Protein AF-0000000084446421 (afdb_homodimer)

Nearest PDB structures (foldseek):
  5hoo-assembly1_A  TM=6.800E-01  e=2.282E-11  Drosophila mauritiana
  3o4n-assembly1_B  TM=6.823E-01  e=3.041E-03  Rous sarcoma virus
  2x74-assembly3_F  TM=7.276E-01  e=4.333E-03  Human spumaretrovirus
  5ejk-assembly1_H  TM=5.000E-01  e=2.870E-04  Rous sarcoma virus - Prague C
  6voy-assembly1_D  TM=5.925E-01  e=2.134E-03  Saccharolobus solfataricus P2

Structure (mmCIF, N/CA/C/O backbone):
data_AF-0000000084446421-model_v1
#
loop_
_entity.id
_entity.type
_entity.pdbx_description
1 polymer 'Transposase and inactivated derivatives'
#
loop_
_atom_site.group_PDB
_atom_site.id
_atom_site.type_symbol
_atom_site.label_atom_id
_atom_site.label_alt_id
_atom_site.label_comp_id
_atom_site.label_asym_id
_atom_site.label_entity_id
_atom_site.label_seq_id
_atom_site.pdbx_PDB_ins_code
_atom_site.Cartn_x
_atom_site.Cartn_y
_atom_site.Cartn_z
_atom_site.occupancy
_atom_site.B_iso_or_equiv
_atom_site.auth_seq_id
_atom_site.auth_comp_id
_atom_site.auth_asym_id
_atom_site.auth_atom_id
_atom_site.pdbx_PDB_model_num
ATOM 1 N N . MET A 1 1 ? 17.297 -32.219 43.25 1 74.56 1 MET A N 1
ATOM 2 C CA . MET A 1 1 ? 17.812 -33.5 43.656 1 74.56 1 MET A CA 1
ATOM 3 C C . MET A 1 1 ? 19.125 -33.375 44.438 1 74.56 1 MET A C 1
ATOM 5 O O . MET A 1 1 ? 19.266 -33.906 45.531 1 74.56 1 MET A O 1
ATOM 9 N N . ARG A 1 2 ? 20.047 -32.531 43.969 1 82.62 2 ARG A N 1
ATOM 10 C CA . ARG A 1 2 ? 21.359 -32.406 44.594 1 82.62 2 ARG A CA 1
ATOM 11 C C . ARG A 1 2 ? 21.266 -31.703 45.938 1 82.62 2 ARG A C 1
ATOM 13 O O . ARG A 1 2 ? 21.891 -32.125 46.906 1 82.62 2 ARG A O 1
ATOM 20 N N . ARG A 1 3 ? 20.438 -30.641 45.969 1 80.75 3 ARG A N 1
ATOM 21 C CA . ARG A 1 3 ? 20.281 -29.875 47.188 1 80.75 3 ARG A CA 1
ATOM 22 C C . ARG A 1 3 ? 19.672 -30.719 48.312 1 80.75 3 ARG A C 1
ATOM 24 O O . ARG A 1 3 ? 20.062 -30.609 49.469 1 80.75 3 ARG A O 1
ATOM 31 N N . VAL A 1 4 ? 18.703 -31.562 47.875 1 79.88 4 VAL A N 1
ATOM 32 C CA . VAL A 1 4 ? 18.031 -32.406 48.844 1 79.88 4 VAL A CA 1
ATOM 33 C C . VAL A 1 4 ? 19.016 -33.438 49.438 1 79.88 4 VAL A C 1
ATOM 35 O O . VAL A 1 4 ? 19.047 -33.656 50.625 1 79.88 4 VAL A O 1
ATOM 38 N N . ALA A 1 5 ? 19.797 -33.938 48.531 1 83.5 5 ALA A N 1
ATOM 39 C CA . ALA A 1 5 ? 20.766 -34.938 48.969 1 83.5 5 ALA A CA 1
ATOM 40 C C . ALA A 1 5 ? 21.781 -34.344 49.938 1 83.5 5 ALA A C 1
ATOM 42 O O . ALA A 1 5 ? 22.094 -34.938 50.969 1 83.5 5 ALA A O 1
ATOM 43 N N . VAL A 1 6 ? 22.188 -33.156 49.594 1 86.75 6 VAL A N 1
ATOM 44 C CA . VAL A 1 6 ? 23.203 -32.5 50.438 1 86.75 6 VAL A CA 1
ATOM 45 C C . VAL A 1 6 ? 22.578 -32.062 51.75 1 86.75 6 VAL A C 1
ATOM 47 O O . VAL A 1 6 ? 23.203 -32.219 52.812 1 86.75 6 VAL A O 1
ATOM 50 N N . SER A 1 7 ? 21.422 -31.625 51.656 1 82 7 SER A N 1
ATOM 51 C CA . SER A 1 7 ? 20.734 -31.188 52.875 1 82 7 SER A CA 1
ATOM 52 C C . SER A 1 7 ? 20.5 -32.375 53.812 1 82 7 SER A C 1
ATOM 54 O O . SER A 1 7 ? 20.609 -32.219 55.031 1 82 7 SER A O 1
ATOM 56 N N . MET A 1 8 ? 20.266 -33.562 53.312 1 82.5 8 MET A N 1
ATOM 57 C CA . MET A 1 8 ? 20.078 -34.781 54.125 1 82.5 8 MET A CA 1
ATOM 58 C C . MET A 1 8 ? 21.375 -35.156 54.844 1 82.5 8 MET A C 1
ATOM 60 O O . MET A 1 8 ? 21.344 -35.531 56.031 1 82.5 8 MET A O 1
ATOM 64 N N . VAL A 1 9 ? 22.438 -34.938 54.188 1 88.5 9 VAL A N 1
ATOM 65 C CA . VAL A 1 9 ? 23.719 -35.312 54.75 1 88.5 9 VAL A CA 1
ATOM 66 C C . VAL A 1 9 ? 24.109 -34.281 55.844 1 88.5 9 VAL A C 1
ATOM 68 O O . VAL A 1 9 ? 24.609 -34.656 56.906 1 88.5 9 VAL A O 1
ATOM 71 N N . GLU A 1 10 ? 23.672 -33.094 55.562 1 83.44 10 GLU A N 1
ATOM 72 C CA . GLU A 1 10 ? 23.938 -32.031 56.531 1 83.44 10 GLU A CA 1
ATOM 73 C C . GLU A 1 10 ? 23.062 -32.188 57.781 1 83.44 10 GLU A C 1
ATOM 75 O O . GLU A 1 10 ? 23.469 -31.797 58.875 1 83.44 10 GLU A O 1
ATOM 80 N N . ALA A 1 11 ? 21.953 -32.844 57.562 1 80.25 11 ALA A N 1
ATOM 81 C CA . ALA A 1 11 ? 21.016 -33.062 58.656 1 80.25 11 ALA A CA 1
ATOM 82 C C . ALA A 1 11 ? 21.375 -34.344 59.438 1 80.25 11 ALA A C 1
ATOM 84 O O . ALA A 1 11 ? 20.656 -34.719 60.344 1 80.25 11 ALA A O 1
ATOM 85 N N . GLY A 1 12 ? 22.484 -35.094 59 1 85.12 12 GLY A N 1
ATOM 86 C CA . GLY A 1 12 ? 23 -36.188 59.812 1 85.12 12 GLY A CA 1
ATOM 87 C C . GLY A 1 12 ? 22.781 -37.562 59.188 1 85.12 12 GLY A C 1
ATOM 88 O O . GLY A 1 12 ? 23.125 -38.594 59.781 1 85.12 12 GLY A O 1
ATOM 89 N N . LYS A 1 13 ? 22.109 -37.531 58.094 1 84.19 13 LYS A N 1
ATOM 90 C CA . LYS A 1 13 ? 21.906 -38.812 57.438 1 84.19 13 LYS A CA 1
ATOM 91 C C . LYS A 1 13 ? 23.188 -39.281 56.719 1 84.19 13 LYS A C 1
ATOM 93 O O . LYS A 1 13 ? 24.016 -38.469 56.344 1 84.19 13 LYS A O 1
ATOM 98 N N . THR A 1 14 ? 23.328 -40.562 56.656 1 85.5 14 THR A N 1
ATOM 99 C CA . THR A 1 14 ? 24.5 -41.125 55.969 1 85.5 14 THR A CA 1
ATOM 100 C C . THR A 1 14 ? 24.391 -40.875 54.469 1 85.5 14 THR A C 1
ATOM 102 O O . THR A 1 14 ? 23.297 -40.656 53.938 1 85.5 14 THR A O 1
ATOM 105 N N . ARG A 1 15 ? 25.531 -40.906 53.688 1 87.62 15 ARG A N 1
ATOM 106 C CA . ARG A 1 15 ? 25.562 -40.75 52.25 1 87.62 15 ARG A CA 1
ATOM 107 C C . ARG A 1 15 ? 24.75 -41.844 51.562 1 87.62 15 ARG A C 1
ATOM 109 O O . ARG A 1 15 ? 24.125 -41.594 50.531 1 87.62 15 ARG A O 1
ATOM 116 N N . ILE A 1 16 ? 24.766 -43.031 52.219 1 87.75 16 ILE A N 1
ATOM 117 C CA . ILE A 1 16 ? 24.031 -44.156 51.688 1 87.75 16 ILE A CA 1
ATOM 118 C C . ILE A 1 16 ? 22.516 -43.906 51.781 1 87.75 16 ILE A C 1
ATOM 120 O O . ILE A 1 16 ? 21.766 -44.156 50.844 1 87.75 16 ILE A O 1
ATOM 124 N N . GLU A 1 17 ? 22.219 -43.375 52.906 1 84.5 17 GLU A N 1
ATOM 125 C CA . GLU A 1 17 ? 20.812 -43.062 53.125 1 84.5 17 GLU A CA 1
ATOM 126 C C . GLU A 1 17 ? 20.328 -41.938 52.219 1 84.5 17 GLU A C 1
ATOM 128 O O . GLU A 1 17 ? 19.219 -41.969 51.688 1 84.5 17 GLU A O 1
ATOM 133 N N . ALA A 1 18 ? 21.078 -40.875 52.062 1 86.69 18 ALA A N 1
ATOM 134 C CA . ALA A 1 18 ? 20.766 -39.75 51.156 1 86.69 18 ALA A CA 1
ATOM 135 C C . ALA A 1 18 ? 20.688 -40.219 49.719 1 86.69 18 ALA A C 1
ATOM 137 O O . ALA A 1 18 ? 19.797 -39.812 48.969 1 86.69 18 ALA A O 1
ATOM 138 N N . ALA A 1 19 ? 21.562 -41.125 49.281 1 84.81 19 ALA A N 1
ATOM 139 C CA . ALA A 1 19 ? 21.594 -41.719 47.938 1 84.81 19 ALA A CA 1
ATOM 140 C C . ALA A 1 19 ? 20.328 -42.5 47.656 1 84.81 19 ALA A C 1
ATOM 142 O O . ALA A 1 19 ? 19.734 -42.406 46.562 1 84.81 19 ALA A O 1
ATOM 143 N N . ALA A 1 20 ? 20.047 -43.25 48.594 1 80.56 20 ALA A N 1
ATOM 144 C CA . ALA A 1 20 ? 18.844 -44.062 48.469 1 80.56 20 ALA A CA 1
ATOM 145 C C . ALA A 1 20 ? 17.594 -43.188 48.375 1 80.56 20 ALA A C 1
ATOM 147 O O . ALA A 1 20 ? 16.672 -43.5 47.625 1 80.56 20 ALA A O 1
ATOM 148 N N . ALA A 1 21 ? 17.734 -42.094 49.094 1 77.06 21 ALA A N 1
ATOM 149 C CA . ALA A 1 21 ? 16.578 -41.188 49.156 1 77.06 21 ALA A CA 1
ATOM 150 C C . ALA A 1 21 ? 16.375 -40.469 47.844 1 77.06 21 ALA A C 1
ATOM 152 O O . ALA A 1 21 ? 15.227 -40.219 47.438 1 77.06 21 ALA A O 1
ATOM 153 N N . VAL A 1 22 ? 17.438 -40.125 47.188 1 80.69 22 VAL A N 1
ATOM 154 C CA . VAL A 1 22 ? 17.312 -39.344 45.969 1 80.69 22 VAL A CA 1
ATOM 155 C C . VAL A 1 22 ? 17.5 -40.25 44.75 1 80.69 22 VAL A C 1
ATOM 157 O O . VAL A 1 22 ? 17.328 -39.781 43.594 1 80.69 22 VAL A O 1
ATOM 160 N N . GLY A 1 23 ? 17.672 -41.594 44.969 1 80.19 23 GLY A N 1
ATOM 161 C CA . GLY A 1 23 ? 17.766 -42.594 43.906 1 80.19 23 GLY A CA 1
ATOM 162 C C . GLY A 1 23 ? 19.047 -42.5 43.094 1 80.19 23 GLY A C 1
ATOM 163 O O . GLY A 1 23 ? 19.031 -42.625 41.875 1 80.19 23 GLY A O 1
ATOM 164 N N . VAL A 1 24 ? 20.062 -42.125 43.625 1 83.06 24 VAL A N 1
ATOM 165 C CA . VAL A 1 24 ? 21.344 -42.031 42.938 1 83.06 24 VAL A CA 1
ATOM 166 C C . VAL A 1 24 ? 22.375 -42.906 43.625 1 83.06 24 VAL A C 1
ATOM 168 O O . VAL A 1 24 ? 22.109 -43.406 44.719 1 83.06 24 VAL A O 1
ATOM 171 N N . ASN A 1 25 ? 23.484 -43.156 42.844 1 82.19 25 ASN A N 1
ATOM 172 C CA . ASN A 1 25 ? 24.594 -43.875 43.438 1 82.19 25 ASN A CA 1
ATOM 173 C C . ASN A 1 25 ? 25.281 -43.062 44.531 1 82.19 25 ASN A C 1
ATOM 175 O O . ASN A 1 25 ? 25.422 -41.844 44.406 1 82.19 25 ASN A O 1
ATOM 179 N N . ARG A 1 26 ? 25.625 -43.656 45.562 1 83.88 26 ARG A N 1
ATOM 180 C CA . ARG A 1 26 ? 26.25 -43.031 46.75 1 83.88 26 ARG A CA 1
ATOM 181 C C . ARG A 1 26 ? 27.453 -42.188 46.344 1 83.88 26 ARG A C 1
ATOM 183 O O . ARG A 1 26 ? 27.75 -41.156 46.969 1 83.88 26 ARG A O 1
ATOM 190 N N . ARG A 1 27 ? 28.078 -42.562 45.281 1 84.81 27 ARG A N 1
ATOM 191 C CA . ARG A 1 27 ? 29.25 -41.812 44.812 1 84.81 27 ARG A CA 1
ATOM 192 C C . ARG A 1 27 ? 28.875 -40.406 44.438 1 84.81 27 ARG A C 1
ATOM 194 O O . ARG A 1 27 ? 29.609 -39.469 44.719 1 84.81 27 ARG A O 1
ATOM 201 N N . PHE A 1 28 ? 27.656 -40.281 43.906 1 83.75 28 PHE A N 1
ATOM 202 C CA . PHE A 1 28 ? 27.219 -38.969 43.469 1 83.75 28 PHE A CA 1
ATOM 203 C C . PHE A 1 28 ? 26.891 -38.062 44.656 1 83.75 28 PHE A C 1
ATOM 205 O O . PHE A 1 28 ? 27.203 -36.875 44.625 1 83.75 28 PHE A O 1
ATOM 212 N N . VAL A 1 29 ? 26.312 -38.594 45.562 1 83.06 29 VAL A N 1
ATOM 213 C CA . VAL A 1 29 ? 26 -37.844 46.75 1 83.06 29 VAL A CA 1
ATOM 214 C C . VAL A 1 29 ? 27.297 -37.375 47.406 1 83.06 29 VAL A C 1
ATOM 216 O O . VAL A 1 29 ? 27.375 -36.219 47.875 1 83.06 29 VAL A O 1
ATOM 219 N N . GLY A 1 30 ? 28.219 -38.25 47.438 1 85.81 30 GLY A N 1
ATOM 220 C CA . GLY A 1 30 ? 29.516 -37.844 47.969 1 85.81 30 GLY A CA 1
ATOM 221 C C . GLY A 1 30 ? 30.125 -36.688 47.188 1 85.81 30 GLY A C 1
ATOM 222 O O . GLY A 1 30 ? 30.656 -35.75 47.812 1 85.81 30 GLY A O 1
ATOM 223 N N . GLU A 1 31 ? 29.984 -36.75 45.938 1 84.19 31 GLU A N 1
ATOM 224 C CA . GLU A 1 31 ? 30.516 -35.688 45.094 1 84.19 31 GLU A CA 1
ATOM 225 C C . GLU A 1 31 ? 29.781 -34.375 45.344 1 84.19 31 GLU A C 1
ATOM 227 O O . GLU A 1 31 ? 30.391 -33.312 45.375 1 84.19 31 GLU A O 1
ATOM 232 N N . TRP A 1 32 ? 28.516 -34.5 45.531 1 82.06 32 TRP A N 1
ATOM 233 C CA . TRP A 1 32 ? 27.688 -33.312 45.781 1 82.06 32 TRP A CA 1
ATOM 234 C C . TRP A 1 32 ? 28.016 -32.688 47.125 1 82.06 32 TRP A C 1
ATOM 236 O O . TRP A 1 32 ? 28.109 -31.453 47.25 1 82.06 32 TRP A O 1
ATOM 246 N N . VAL A 1 33 ? 28.203 -33.531 48.094 1 84.5 33 VAL A N 1
ATOM 247 C CA . VAL A 1 33 ? 28.531 -33.062 49.438 1 84.5 33 VAL A CA 1
ATOM 248 C C . VAL A 1 33 ? 29.922 -32.438 49.438 1 84.5 33 VAL A C 1
ATOM 250 O O . VAL A 1 33 ? 30.125 -31.375 50.031 1 84.5 33 VAL A O 1
ATOM 253 N N . ALA A 1 34 ? 30.781 -33.031 48.719 1 84.69 34 ALA A N 1
ATOM 254 C CA . ALA A 1 34 ? 32.125 -32.469 48.625 1 84.69 34 ALA A CA 1
ATOM 255 C C . ALA A 1 34 ? 32.094 -31.125 47.875 1 84.69 34 ALA A C 1
ATOM 257 O O . ALA A 1 34 ? 32.781 -30.172 48.281 1 84.69 34 ALA A O 1
ATOM 258 N N . ALA A 1 35 ? 31.359 -31.094 46.812 1 80.38 35 ALA A N 1
ATOM 259 C CA . ALA A 1 35 ? 31.234 -29.875 46.031 1 80.38 35 ALA A CA 1
ATOM 260 C C . ALA A 1 35 ? 30.578 -28.766 46.844 1 80.38 35 ALA A C 1
ATOM 262 O O . ALA A 1 35 ? 31 -27.594 46.75 1 80.38 35 ALA A O 1
ATOM 263 N N . ALA A 1 36 ? 29.562 -29.109 47.531 1 80.06 36 ALA A N 1
ATOM 264 C CA . ALA A 1 36 ? 28.891 -28.156 48.406 1 80.06 36 ALA A CA 1
ATOM 265 C C . ALA A 1 36 ? 29.828 -27.641 49.5 1 80.06 36 ALA A C 1
ATOM 267 O O . ALA A 1 36 ? 29.734 -26.469 49.906 1 80.06 36 ALA A O 1
ATOM 268 N N . GLY A 1 37 ? 30.609 -28.562 50 1 80.94 37 GLY A N 1
ATOM 269 C CA . GLY A 1 37 ? 31.625 -28.188 51 1 80.94 37 GLY A CA 1
ATOM 270 C C . GLY A 1 37 ? 32.688 -27.25 50.438 1 80.94 37 GLY A C 1
ATOM 271 O O . GLY A 1 37 ? 33.156 -26.359 51.156 1 80.94 37 GLY A O 1
ATOM 272 N N . ARG A 1 38 ? 33.031 -27.422 49.188 1 78.94 38 ARG A N 1
ATOM 273 C CA . ARG A 1 38 ? 34.094 -26.625 48.594 1 78.94 38 ARG A CA 1
ATOM 274 C C . ARG A 1 38 ? 33.562 -25.281 48.094 1 78.94 38 ARG A C 1
ATOM 276 O O . ARG A 1 38 ? 34.188 -24.25 48.312 1 78.94 38 ARG A O 1
ATOM 283 N N . SER A 1 39 ? 32.438 -25.297 47.406 1 76.62 39 SER A N 1
ATOM 284 C CA . SER A 1 39 ? 32.031 -24.062 46.75 1 76.62 39 SER A CA 1
ATOM 285 C C . SER A 1 39 ? 30.625 -23.625 47.219 1 76.62 39 SER A C 1
ATOM 287 O O . SER A 1 39 ? 29.984 -22.797 46.594 1 76.62 39 SER A O 1
ATOM 289 N N . GLY A 1 40 ? 30.219 -24.141 48.25 1 72.44 40 GLY A N 1
ATOM 290 C CA . GLY A 1 40 ? 28.938 -23.766 48.844 1 72.44 40 GLY A CA 1
ATOM 291 C C . GLY A 1 40 ? 27.75 -24.281 48.062 1 72.44 40 GLY A C 1
ATOM 292 O O . GLY A 1 40 ? 27.906 -25.156 47.188 1 72.44 40 GLY A O 1
ATOM 293 N N . GLU A 1 41 ? 26.562 -23.766 48.375 1 72.31 41 GLU A N 1
ATOM 294 C CA . GLU A 1 41 ? 25.281 -24.188 47.781 1 72.31 41 GLU A CA 1
ATOM 295 C C . GLU A 1 41 ? 25.25 -23.922 46.281 1 72.31 41 GLU A C 1
ATOM 297 O O . GLU A 1 41 ? 24.531 -24.594 45.562 1 72.31 41 GLU A O 1
ATOM 302 N N . ALA A 1 42 ? 26.031 -23.016 45.906 1 72.69 42 ALA A N 1
ATOM 303 C CA . ALA A 1 42 ? 26.094 -22.688 44.5 1 72.69 42 ALA A CA 1
ATOM 304 C C . ALA A 1 42 ? 26.578 -23.875 43.656 1 72.69 42 ALA A C 1
ATOM 306 O O . ALA A 1 42 ? 26.203 -24.016 42.5 1 72.69 42 ALA A O 1
ATOM 307 N N . ALA A 1 43 ? 27.391 -24.641 44.25 1 67.62 43 ALA A N 1
ATOM 308 C CA . ALA A 1 43 ? 28 -25.797 43.594 1 67.62 43 ALA A CA 1
ATOM 309 C C . ALA A 1 43 ? 26.938 -26.859 43.281 1 67.62 43 ALA A C 1
ATOM 311 O O . ALA A 1 43 ? 27.156 -27.719 42.406 1 67.62 43 ALA A O 1
ATOM 312 N N . LEU A 1 44 ? 25.984 -26.859 44.062 1 69.25 44 LEU A N 1
ATOM 313 C CA . LEU A 1 44 ? 24.938 -27.859 43.938 1 69.25 44 LEU A CA 1
ATOM 314 C C . LEU A 1 44 ? 23.953 -27.469 42.812 1 69.25 44 LEU A C 1
ATOM 316 O O . LEU A 1 44 ? 23.078 -28.25 42.469 1 69.25 44 LEU A O 1
ATOM 320 N N . GLU A 1 45 ? 23.969 -26.25 42.5 1 61.81 45 GLU A N 1
ATOM 321 C CA . GLU A 1 45 ? 23.141 -25.797 41.406 1 61.81 45 GLU A CA 1
ATOM 322 C C . GLU A 1 45 ? 23.578 -26.453 40.094 1 61.81 45 GLU A C 1
ATOM 324 O O . GLU A 1 45 ? 24.766 -26.609 39.844 1 61.81 45 GLU A O 1
ATOM 329 N N . GLY A 1 46 ? 23.031 -27.594 39.781 1 51.78 46 GLY A N 1
ATOM 330 C CA . GLY A 1 46 ? 23.359 -28.203 38.5 1 51.78 46 GLY A CA 1
ATOM 331 C C . GLY A 1 46 ? 23.906 -27.203 37.5 1 51.78 46 GLY A C 1
ATOM 332 O O . GLY A 1 46 ? 23.547 -26.031 37.5 1 51.78 46 GLY A O 1
ATOM 333 N N . GLY A 1 47 ? 25.297 -27.266 37.375 1 46.22 47 GLY A N 1
ATOM 334 C CA . GLY A 1 47 ? 25.75 -26.422 36.281 1 46.22 47 GLY A CA 1
ATOM 335 C C . GLY A 1 47 ? 24.766 -26.375 35.125 1 46.22 47 GLY A C 1
ATOM 336 O O . GLY A 1 47 ? 23.953 -27.281 34.969 1 46.22 47 GLY A O 1
ATOM 337 N N . ARG A 1 48 ? 24.188 -25.281 34.906 1 44.72 48 ARG A N 1
ATOM 338 C CA . ARG A 1 48 ? 23.328 -25.203 33.75 1 44.72 48 ARG A CA 1
ATOM 339 C C . ARG A 1 48 ? 23.797 -26.156 32.656 1 44.72 48 ARG A C 1
ATOM 341 O O . ARG A 1 48 ? 24.969 -26.125 32.25 1 44.72 48 ARG A O 1
ATOM 348 N N . ARG A 1 49 ? 23.25 -27.453 32.656 1 41.78 49 ARG A N 1
ATOM 349 C CA . ARG A 1 49 ? 23.375 -28.203 31.406 1 41.78 49 ARG A CA 1
ATOM 350 C C . ARG A 1 49 ? 23.031 -27.328 30.203 1 41.78 49 ARG A C 1
ATOM 352 O O . ARG A 1 49 ? 22.125 -26.484 30.281 1 41.78 49 ARG A O 1
ATOM 359 N N . GLY A 1 50 ? 24.016 -27.078 29.125 1 43.22 50 GLY A N 1
ATOM 360 C CA . GLY A 1 50 ? 24.016 -26.312 27.891 1 43.22 50 GLY A CA 1
ATOM 361 C C . GLY A 1 50 ? 25.234 -25.438 27.734 1 43.22 50 GLY A C 1
ATOM 362 O O . GLY A 1 50 ? 26.062 -25.344 28.656 1 43.22 50 GLY A O 1
ATOM 363 N N . ARG A 1 51 ? 25.703 -25.234 26.688 1 44.91 51 ARG A N 1
ATOM 364 C CA . ARG A 1 51 ? 26.844 -24.359 26.438 1 44.91 51 ARG A CA 1
ATOM 365 C C . ARG A 1 51 ? 26.766 -23.109 27.297 1 44.91 51 ARG A C 1
ATOM 367 O O . ARG A 1 51 ? 25.688 -22.609 27.578 1 44.91 51 ARG A O 1
ATOM 374 N N . ARG A 1 52 ? 27.844 -22.953 28.094 1 43.88 52 ARG A N 1
ATOM 375 C CA . ARG A 1 52 ? 27.922 -21.797 28.969 1 43.88 52 ARG A CA 1
ATOM 376 C C . ARG A 1 52 ? 27.344 -20.547 28.297 1 43.88 52 ARG A C 1
ATOM 378 O O . ARG A 1 52 ? 27.531 -20.359 27.094 1 43.88 52 ARG A O 1
ATOM 385 N N . PRO A 1 53 ? 26.484 -19.734 28.969 1 39.75 53 PRO A N 1
ATOM 386 C CA . PRO A 1 53 ? 26.203 -18.406 28.438 1 39.75 53 PRO A CA 1
ATOM 387 C C . PRO A 1 53 ? 27.469 -17.609 28.109 1 39.75 53 PRO A C 1
ATOM 389 O O . PRO A 1 53 ? 28.406 -17.594 28.906 1 39.75 53 PRO A O 1
ATOM 392 N N . GLY A 1 54 ? 27.797 -17.406 26.891 1 46.38 54 GLY A N 1
ATOM 393 C CA . GLY A 1 54 ? 29 -16.719 26.438 1 46.38 54 GLY A CA 1
ATOM 394 C C . GLY A 1 54 ? 29.984 -17.656 25.75 1 46.38 54 GLY A C 1
ATOM 395 O O . GLY A 1 54 ? 30.953 -17.203 25.141 1 46.38 54 GLY A O 1
ATOM 396 N N . GLU A 1 55 ? 30.234 -18.828 26.25 1 49.31 55 GLU A N 1
ATOM 397 C CA . GLU A 1 55 ? 31.297 -19.688 25.75 1 49.31 55 GLU A CA 1
ATOM 398 C C . GLU A 1 55 ? 31.234 -19.812 24.234 1 49.31 55 GLU A C 1
ATOM 400 O O . GLU A 1 55 ? 32.25 -19.859 23.547 1 49.31 55 GLU A O 1
ATOM 405 N N . GLN A 1 56 ? 30.094 -20.406 23.609 1 53.56 56 GLN A N 1
ATOM 406 C CA . GLN A 1 56 ? 30.109 -20.719 22.188 1 53.56 56 GLN A CA 1
ATOM 407 C C . GLN A 1 56 ? 29.484 -19.594 21.375 1 53.56 56 GLN A C 1
ATOM 409 O O . GLN A 1 56 ? 28.703 -19.844 20.453 1 53.56 56 GLN A O 1
ATOM 414 N N . LYS A 1 57 ? 29.906 -18.484 21.922 1 58.94 57 LYS A N 1
ATOM 415 C CA . LYS A 1 57 ? 29.406 -17.406 21.062 1 58.94 57 LYS A CA 1
ATOM 416 C C . LYS A 1 57 ? 30.109 -17.422 19.703 1 58.94 57 LYS A C 1
ATOM 418 O O . LYS A 1 57 ? 31.312 -17.672 19.625 1 58.94 57 LYS A O 1
ATOM 423 N N . ALA A 1 58 ? 29.281 -17.438 18.719 1 66.44 58 ALA A N 1
ATOM 424 C CA . ALA A 1 58 ? 29.75 -17.453 17.344 1 66.44 58 ALA A CA 1
ATOM 425 C C . ALA A 1 58 ? 30.688 -16.281 17.062 1 66.44 58 ALA A C 1
ATOM 427 O O . ALA A 1 58 ? 31.516 -16.328 16.172 1 66.44 58 ALA A O 1
ATOM 428 N N . PHE A 1 59 ? 30.594 -15.125 18 1 79.5 59 PHE A N 1
ATOM 429 C CA . PHE A 1 59 ? 31.344 -13.906 17.703 1 79.5 59 PHE A CA 1
ATOM 430 C C . PHE A 1 59 ? 32.031 -13.391 18.969 1 79.5 59 PHE A C 1
ATOM 432 O O . PHE A 1 59 ? 31.562 -13.617 20.078 1 79.5 59 PHE A O 1
ATOM 439 N N . SER A 1 60 ? 33.219 -12.844 18.844 1 83.06 60 SER A N 1
ATOM 440 C CA . SER A 1 60 ? 33.844 -12.07 19.906 1 83.06 60 SER A CA 1
ATOM 441 C C . SER A 1 60 ? 33.031 -10.82 20.234 1 83.06 60 SER A C 1
ATOM 443 O O . SER A 1 60 ? 32.188 -10.391 19.422 1 83.06 60 SER A O 1
ATOM 445 N N . PRO A 1 61 ? 33.188 -10.352 21.391 1 86.25 61 PRO A N 1
ATOM 446 C CA . PRO A 1 61 ? 32.469 -9.125 21.75 1 86.25 61 PRO A CA 1
ATOM 447 C C . PRO A 1 61 ? 32.75 -7.977 20.797 1 86.25 61 PRO A C 1
ATOM 449 O O . PRO A 1 61 ? 31.859 -7.18 20.5 1 86.25 61 PRO A O 1
ATOM 452 N N . HIS A 1 62 ? 33.969 -7.918 20.359 1 89.44 62 HIS A N 1
ATOM 453 C CA . HIS A 1 62 ? 34.312 -6.867 19.406 1 89.44 62 HIS A CA 1
ATOM 454 C C . HIS A 1 62 ? 33.594 -7.07 18.062 1 89.44 62 HIS A C 1
ATOM 456 O O . HIS A 1 62 ? 33.094 -6.117 17.484 1 89.44 62 HIS A O 1
ATOM 462 N N . GLN A 1 63 ? 33.562 -8.219 17.703 1 88.69 63 GLN A N 1
ATOM 463 C CA . GLN A 1 63 ? 32.875 -8.547 16.453 1 88.69 63 GLN A CA 1
ATOM 464 C C . GLN A 1 63 ? 31.375 -8.258 16.562 1 88.69 63 GLN A C 1
ATOM 466 O O . GLN A 1 63 ? 30.766 -7.719 15.625 1 88.69 63 GLN A O 1
ATOM 471 N N . GLU A 1 64 ? 30.859 -8.594 17.641 1 90.31 64 GLU A N 1
ATOM 472 C CA . GLU A 1 64 ? 29.438 -8.352 17.891 1 90.31 64 GLU A CA 1
ATOM 473 C C . GLU A 1 64 ? 29.109 -6.863 17.828 1 90.31 64 GLU A C 1
ATOM 475 O O . GLU A 1 64 ? 28.141 -6.465 17.188 1 90.31 64 GLU A O 1
ATOM 480 N N . GLN A 1 65 ? 29.891 -6.07 18.484 1 92.25 65 GLN A N 1
ATOM 481 C CA . GLN A 1 65 ? 29.672 -4.625 18.484 1 92.25 65 GLN A CA 1
ATOM 482 C C . GLN A 1 65 ? 29.766 -4.047 17.078 1 92.25 65 GLN A C 1
ATOM 484 O O . GLN A 1 65 ? 28.969 -3.186 16.703 1 92.25 65 GLN A O 1
ATOM 489 N N . ARG A 1 66 ? 30.688 -4.551 16.391 1 93.25 66 ARG A N 1
ATOM 490 C CA . ARG A 1 66 ? 30.875 -4.086 15.023 1 93.25 66 ARG A CA 1
ATOM 491 C C . ARG A 1 66 ? 29.688 -4.441 14.148 1 93.25 66 ARG A C 1
ATOM 493 O O . ARG A 1 66 ? 29.188 -3.602 13.391 1 93.25 66 ARG A O 1
ATOM 500 N N . LEU A 1 67 ? 29.234 -5.605 14.312 1 93.94 67 LEU A N 1
ATOM 501 C CA . LEU A 1 67 ? 28.094 -6.07 13.531 1 93.94 67 LEU A CA 1
ATOM 502 C C . LEU A 1 67 ? 26.844 -5.258 13.859 1 93.94 67 LEU A C 1
ATOM 504 O O . LEU A 1 67 ? 26.125 -4.824 12.953 1 93.94 67 LEU A O 1
ATOM 508 N N . ARG A 1 68 ? 26.625 -5.035 15.055 1 93.44 68 ARG A N 1
ATOM 509 C CA . ARG A 1 68 ? 25.469 -4.254 15.492 1 93.44 68 ARG A CA 1
ATOM 510 C C . ARG A 1 68 ? 25.516 -2.842 14.93 1 93.44 68 ARG A C 1
ATOM 512 O O . ARG A 1 68 ? 24.5 -2.309 14.484 1 93.44 68 ARG A O 1
ATOM 519 N N . ARG A 1 69 ? 26.688 -2.326 14.914 1 93.31 69 ARG A N 1
ATOM 520 C CA . ARG A 1 69 ? 26.859 -0.972 14.398 1 93.31 69 ARG A CA 1
ATOM 521 C C . ARG A 1 69 ? 26.609 -0.926 12.898 1 93.31 69 ARG A C 1
ATOM 523 O O . ARG A 1 69 ? 25.938 -0.018 12.398 1 93.31 69 ARG A O 1
ATOM 530 N N . LEU A 1 70 ? 27.094 -1.866 12.242 1 93.44 70 LEU A N 1
ATOM 531 C CA . LEU A 1 70 ? 26.953 -1.913 10.797 1 93.44 70 LEU A CA 1
ATOM 532 C C . LEU A 1 70 ? 25.469 -2.027 10.406 1 93.44 70 LEU A C 1
ATOM 534 O O . LEU A 1 70 ? 25 -1.304 9.531 1 93.44 70 LEU A O 1
ATOM 538 N N . ILE A 1 71 ? 24.766 -2.859 11.117 1 93.19 71 ILE A N 1
ATOM 539 C CA . ILE A 1 71 ? 23.375 -3.115 10.797 1 93.19 71 ILE A CA 1
ATOM 540 C C . ILE A 1 71 ? 22.531 -1.896 11.164 1 93.19 71 ILE A C 1
ATOM 542 O O . ILE A 1 71 ? 21.562 -1.571 10.469 1 93.19 71 ILE A O 1
ATOM 546 N N . SER A 1 72 ? 22.922 -1.193 12.172 1 92.44 72 SER A N 1
ATOM 547 C CA . SER A 1 72 ? 22.156 -0.054 12.664 1 92.44 72 SER A CA 1
ATOM 548 C C . SER A 1 72 ? 22.391 1.19 11.82 1 92.44 72 SER A C 1
ATOM 550 O O . SER A 1 72 ? 21.484 1.994 11.609 1 92.44 72 SER A O 1
ATOM 552 N N . ASP A 1 73 ? 23.594 1.257 11.25 1 89.94 73 ASP A N 1
ATOM 553 C CA . ASP A 1 73 ? 23.984 2.553 10.703 1 89.94 73 ASP A CA 1
ATOM 554 C C . ASP A 1 73 ? 23.922 2.547 9.18 1 89.94 73 ASP A C 1
ATOM 556 O O . ASP A 1 73 ? 23.922 3.607 8.547 1 89.94 73 ASP A O 1
ATOM 560 N N . ARG A 1 74 ? 23.891 1.33 8.648 1 91 74 ARG A N 1
ATOM 561 C CA . ARG A 1 74 ? 23.984 1.261 7.195 1 91 74 ARG A CA 1
ATOM 562 C C . ARG A 1 74 ? 22.906 0.332 6.629 1 91 74 ARG A C 1
ATOM 564 O O . ARG A 1 74 ? 22.438 -0.576 7.32 1 91 74 ARG A O 1
ATOM 571 N N . CYS A 1 75 ? 22.594 0.651 5.43 1 89.94 75 CYS A N 1
ATOM 572 C CA . CYS A 1 75 ? 21.75 -0.285 4.691 1 89.94 75 CYS A CA 1
ATOM 573 C C . CYS A 1 75 ? 22.594 -1.384 4.051 1 89.94 75 CYS A C 1
ATOM 575 O O . CYS A 1 75 ? 23.781 -1.194 3.797 1 89.94 75 CYS A O 1
ATOM 577 N N . PRO A 1 76 ? 22.016 -2.527 3.791 1 91.94 76 PRO A N 1
ATOM 578 C CA . PRO A 1 76 ? 22.766 -3.635 3.203 1 91.94 76 PRO A CA 1
ATOM 579 C C . PRO A 1 76 ? 23.453 -3.25 1.896 1 91.94 76 PRO A C 1
ATOM 581 O O . PRO A 1 76 ? 24.594 -3.646 1.657 1 91.94 76 PRO A O 1
ATOM 584 N N . ASP A 1 77 ? 22.797 -2.471 1.111 1 86.12 77 ASP A N 1
ATOM 585 C CA . ASP A 1 77 ? 23.359 -2.117 -0.187 1 86.12 77 ASP A CA 1
ATOM 586 C C . ASP A 1 77 ? 24.578 -1.212 -0.028 1 86.12 77 ASP A C 1
ATOM 588 O O . ASP A 1 77 ? 25.5 -1.244 -0.853 1 86.12 77 ASP A O 1
ATOM 592 N N . GLN A 1 78 ? 24.562 -0.412 0.962 1 87.19 78 GLN A N 1
ATOM 593 C CA . GLN A 1 78 ? 25.719 0.432 1.255 1 87.19 78 GLN A CA 1
ATOM 594 C C . GLN A 1 78 ? 26.938 -0.41 1.628 1 87.19 78 GLN A C 1
ATOM 596 O O . GLN A 1 78 ? 28.078 0.071 1.576 1 87.19 78 GLN A O 1
ATOM 601 N N . LEU A 1 79 ? 26.672 -1.653 2.029 1 92 79 LEU A N 1
ATOM 602 C CA . LEU A 1 79 ? 27.75 -2.584 2.352 1 92 79 LEU A CA 1
ATOM 603 C C . LEU A 1 79 ? 28 -3.549 1.198 1 92 79 LEU A C 1
ATOM 605 O O . LEU A 1 79 ? 28.625 -4.598 1.383 1 92 79 LEU A O 1
ATOM 609 N N . ARG A 1 80 ? 27.406 -3.293 0.094 1 90.5 80 ARG A N 1
ATOM 610 C CA . ARG A 1 80 ? 27.578 -4.047 -1.145 1 90.5 80 ARG A CA 1
ATOM 611 C C . ARG A 1 80 ? 26.969 -5.441 -1.029 1 90.5 80 ARG A C 1
ATOM 613 O O . ARG A 1 80 ? 27.516 -6.406 -1.571 1 90.5 80 ARG A O 1
ATOM 620 N N . LEU A 1 81 ? 26.062 -5.562 -0.204 1 92.38 81 LEU A N 1
ATOM 621 C CA . LEU A 1 81 ? 25.281 -6.789 -0.146 1 92.38 81 LEU A CA 1
ATOM 622 C C . LEU A 1 81 ? 24.094 -6.719 -1.1 1 92.38 81 LEU A C 1
ATOM 624 O O . LEU A 1 81 ? 23.547 -5.641 -1.346 1 92.38 81 LEU A O 1
ATOM 628 N N . PRO A 1 82 ? 23.703 -7.848 -1.625 1 89.12 82 PRO A N 1
ATOM 629 C CA . PRO A 1 82 ? 22.609 -7.844 -2.607 1 89.12 82 PRO A CA 1
ATOM 630 C C . PRO A 1 82 ? 21.234 -7.859 -1.959 1 89.12 82 PRO A C 1
ATOM 632 O O . PRO A 1 82 ? 20.359 -8.617 -2.381 1 89.12 82 PRO A O 1
ATOM 635 N N . PHE A 1 83 ? 21.078 -7.039 -0.937 1 89.69 83 PHE A N 1
ATOM 636 C CA . PHE A 1 83 ? 19.812 -6.941 -0.214 1 89.69 83 PHE A CA 1
ATOM 637 C C . PHE A 1 83 ? 19.406 -5.484 -0.011 1 89.69 83 PHE A C 1
ATOM 639 O O . PHE A 1 83 ? 20.266 -4.609 0.08 1 89.69 83 PHE A O 1
ATOM 646 N N . ALA A 1 84 ? 18.078 -5.289 0.073 1 86.38 84 ALA A N 1
ATOM 647 C CA . ALA A 1 84 ? 17.562 -3.949 0.365 1 86.38 84 ALA A CA 1
ATOM 648 C C . ALA A 1 84 ? 17.375 -3.75 1.865 1 86.38 84 ALA A C 1
ATOM 650 O O . ALA A 1 84 ? 17.547 -2.643 2.379 1 86.38 84 ALA A O 1
ATOM 651 N N . LEU A 1 85 ? 17.062 -4.867 2.527 1 89.81 85 LEU A N 1
ATOM 652 C CA . LEU A 1 85 ? 16.672 -4.816 3.934 1 89.81 85 LEU A CA 1
ATOM 653 C C . LEU A 1 85 ? 17.5 -5.781 4.766 1 89.81 85 LEU A C 1
ATOM 655 O O . LEU A 1 85 ? 18.031 -6.766 4.242 1 89.81 85 LEU A O 1
ATOM 659 N N . TRP A 1 86 ? 17.578 -5.438 6 1 93.06 86 TRP A N 1
ATOM 660 C CA . TRP A 1 86 ? 18.219 -6.363 6.934 1 93.06 86 TRP A CA 1
ATOM 661 C C . TRP A 1 86 ? 17.25 -7.465 7.348 1 93.06 86 TRP A C 1
ATOM 663 O O . TRP A 1 86 ? 16.656 -7.406 8.43 1 93.06 86 TRP A O 1
ATOM 673 N N . THR A 1 87 ? 17.141 -8.375 6.457 1 91.62 87 THR A N 1
ATOM 674 C CA . THR A 1 87 ? 16.453 -9.609 6.789 1 91.62 87 THR A CA 1
ATOM 675 C C . THR A 1 87 ? 17.391 -10.594 7.492 1 91.62 87 THR A C 1
ATOM 677 O O . THR A 1 87 ? 18.594 -10.344 7.602 1 91.62 87 THR A O 1
ATOM 680 N N . ARG A 1 88 ? 16.812 -11.672 7.941 1 92.19 88 ARG A N 1
ATOM 681 C CA . ARG A 1 88 ? 17.672 -12.688 8.531 1 92.19 88 ARG A CA 1
ATOM 682 C C . ARG A 1 88 ? 18.734 -13.148 7.547 1 92.19 88 ARG A C 1
ATOM 684 O O . ARG A 1 88 ? 19.906 -13.328 7.914 1 92.19 88 ARG A O 1
ATOM 691 N N . GLU A 1 89 ? 18.312 -13.227 6.348 1 91.19 89 GLU A N 1
ATOM 692 C CA . GLU A 1 89 ? 19.234 -13.648 5.305 1 91.19 89 GLU A CA 1
ATOM 693 C C . GLU A 1 89 ? 20.359 -12.633 5.109 1 91.19 89 GLU A C 1
ATOM 695 O O . GLU A 1 89 ? 21.531 -12.992 5 1 91.19 89 GLU A O 1
ATOM 700 N N . ALA A 1 90 ? 20.031 -11.43 5.059 1 93.69 90 ALA A N 1
ATOM 701 C CA . ALA A 1 90 ? 21.016 -10.367 4.871 1 93.69 90 ALA A CA 1
ATOM 702 C C . ALA A 1 90 ? 21.984 -10.297 6.051 1 93.69 90 ALA A C 1
ATOM 704 O O . ALA A 1 90 ? 23.188 -10.156 5.863 1 93.69 90 ALA A O 1
ATOM 705 N N . VAL A 1 91 ? 21.422 -10.398 7.207 1 95.12 91 VAL A N 1
ATOM 706 C CA . VAL A 1 91 ? 22.25 -10.359 8.406 1 95.12 91 VAL A CA 1
ATOM 707 C C . VAL A 1 91 ? 23.219 -11.547 8.422 1 95.12 91 VAL A C 1
ATOM 709 O O . VAL A 1 91 ? 24.391 -11.391 8.75 1 95.12 91 VAL A O 1
ATOM 712 N N . GLY A 1 92 ? 22.609 -12.68 8.094 1 94.81 92 GLY A N 1
ATOM 713 C CA . GLY A 1 92 ? 23.453 -13.859 8 1 94.81 92 GLY A CA 1
ATOM 714 C C . GLY A 1 92 ? 24.609 -13.695 7.027 1 94.81 92 GLY A C 1
ATOM 715 O O . GLY A 1 92 ? 25.734 -14.086 7.32 1 94.81 92 GLY A O 1
ATOM 716 N N . ALA A 1 93 ? 24.359 -13.109 5.855 1 94.44 93 ALA A N 1
ATOM 717 C CA . ALA A 1 93 ? 25.391 -12.859 4.852 1 94.44 93 ALA A CA 1
ATOM 718 C C . ALA A 1 93 ? 26.484 -11.93 5.398 1 94.44 93 ALA A C 1
ATOM 720 O O . ALA A 1 93 ? 27.672 -12.141 5.152 1 94.44 93 ALA A O 1
ATOM 721 N N . LEU A 1 94 ? 26.062 -10.945 6.125 1 95.12 94 LEU A N 1
ATOM 722 C CA . LEU A 1 94 ? 27.016 -10.016 6.723 1 95.12 94 LEU A CA 1
ATOM 723 C C . LEU A 1 94 ? 27.891 -10.719 7.758 1 95.12 94 LEU A C 1
ATOM 725 O O . LEU A 1 94 ? 29.109 -10.531 7.781 1 95.12 94 LEU A O 1
ATOM 729 N N . ILE A 1 95 ? 27.234 -11.5 8.586 1 94.06 95 ILE A N 1
ATOM 730 C CA . ILE A 1 95 ? 27.953 -12.211 9.641 1 94.06 95 ILE A CA 1
ATOM 731 C C . ILE A 1 95 ? 28.984 -13.156 9.008 1 94.06 95 ILE A C 1
ATOM 733 O O . ILE A 1 95 ? 30.125 -13.203 9.453 1 94.06 95 ILE A O 1
ATOM 737 N N . GLU A 1 96 ? 28.5 -13.836 8.023 1 93.88 96 GLU A N 1
ATOM 738 C CA . GLU A 1 96 ? 29.406 -14.758 7.336 1 93.88 96 GLU A CA 1
ATOM 739 C C . GLU A 1 96 ? 30.594 -14.008 6.723 1 93.88 96 GLU A C 1
ATOM 741 O O . GLU A 1 96 ? 31.734 -14.453 6.828 1 93.88 96 GLU A O 1
ATOM 746 N N . ARG A 1 97 ? 30.375 -12.945 6.133 1 93.06 97 ARG A N 1
ATOM 747 C CA . ARG A 1 97 ? 31.422 -12.148 5.488 1 93.06 97 ARG A CA 1
ATOM 748 C C . ARG A 1 97 ? 32.406 -11.594 6.516 1 93.06 97 ARG A C 1
ATOM 750 O O . ARG A 1 97 ? 33.625 -11.641 6.309 1 93.06 97 ARG A O 1
ATOM 757 N N . GLU A 1 98 ? 31.906 -11.18 7.633 1 91.69 98 GLU A N 1
ATOM 758 C CA . GLU A 1 98 ? 32.719 -10.484 8.625 1 91.69 98 GLU A CA 1
ATOM 759 C C . GLU A 1 98 ? 33.438 -11.477 9.539 1 91.69 98 GLU A C 1
ATOM 761 O O . GLU A 1 98 ? 34.5 -11.195 10.047 1 91.69 98 GLU A O 1
ATOM 766 N N . THR A 1 99 ? 32.844 -12.664 9.789 1 90.12 99 THR A N 1
ATOM 767 C CA . THR A 1 99 ? 33.406 -13.547 10.812 1 90.12 99 THR A CA 1
ATOM 768 C C . THR A 1 99 ? 33.75 -14.914 10.227 1 90.12 99 THR A C 1
ATOM 770 O O . THR A 1 99 ? 34.469 -15.695 10.836 1 90.12 99 THR A O 1
ATOM 773 N N . GLY A 1 100 ? 33.094 -15.273 9.109 1 89.25 100 GLY A N 1
ATOM 774 C CA . GLY A 1 100 ? 33.281 -16.578 8.516 1 89.25 100 GLY A CA 1
ATOM 775 C C . GLY A 1 100 ? 32.344 -17.641 9.062 1 89.25 100 GLY A C 1
ATOM 776 O O . GLY A 1 100 ? 32.375 -18.781 8.609 1 89.25 100 GLY A O 1
ATOM 777 N N . VAL A 1 101 ? 31.5 -17.203 9.953 1 89 101 VAL A N 1
ATOM 778 C CA . VAL A 1 101 ? 30.609 -18.156 10.594 1 89 101 VAL A CA 1
ATOM 779 C C . VAL A 1 101 ? 29.234 -18.109 9.906 1 89 101 VAL A C 1
ATOM 781 O O . VAL A 1 101 ? 28.688 -17.047 9.68 1 89 101 VAL A O 1
ATOM 784 N N . ARG A 1 102 ? 28.75 -19.297 9.531 1 91.56 102 ARG A N 1
ATOM 785 C CA . ARG A 1 102 ? 27.406 -19.422 8.961 1 91.56 102 ARG A CA 1
ATOM 786 C C . ARG A 1 102 ? 26.391 -19.812 10.031 1 91.56 102 ARG A C 1
ATOM 788 O O . ARG A 1 102 ? 26.547 -20.859 10.672 1 91.56 102 ARG A O 1
ATOM 795 N N . LEU A 1 103 ? 25.453 -19.016 10.227 1 91.25 103 LEU A N 1
ATOM 796 C CA . LEU A 1 103 ? 24.422 -19.266 11.234 1 91.25 103 LEU A CA 1
ATOM 797 C C . LEU A 1 103 ? 23.141 -19.75 10.586 1 91.25 103 LEU A C 1
ATOM 799 O O . LEU A 1 103 ? 22.812 -19.359 9.461 1 91.25 103 LEU A O 1
ATOM 803 N N . SER A 1 104 ? 22.469 -20.547 11.281 1 91 104 SER A N 1
ATOM 804 C CA . SER A 1 104 ? 21.125 -20.953 10.844 1 91 104 SER A CA 1
ATOM 805 C C . SER A 1 104 ? 20.125 -19.828 11.031 1 91 104 SER A C 1
ATOM 807 O O . SER A 1 104 ? 20.391 -18.859 11.758 1 91 104 SER A O 1
ATOM 809 N N . ALA A 1 105 ? 18.984 -19.984 10.367 1 90.19 105 ALA A N 1
ATOM 810 C CA . ALA A 1 105 ? 17.922 -18.984 10.484 1 90.19 105 ALA A CA 1
ATOM 811 C C . ALA A 1 105 ? 17.469 -18.828 11.938 1 90.19 105 ALA A C 1
ATOM 813 O O . ALA A 1 105 ? 17.234 -17.719 12.406 1 90.19 105 ALA A O 1
ATOM 814 N N . SER A 1 106 ? 17.391 -19.938 12.578 1 91.25 106 SER A N 1
ATOM 815 C CA . SER A 1 106 ? 16.969 -19.906 13.969 1 91.25 106 SER A CA 1
ATOM 816 C C . SER A 1 106 ? 18.016 -19.234 14.859 1 91.25 106 SER A C 1
ATOM 818 O O . SER A 1 106 ? 17.672 -18.469 15.766 1 91.25 106 SER A O 1
ATOM 820 N N . ALA A 1 107 ? 19.219 -19.5 14.609 1 90.06 107 ALA A N 1
ATOM 821 C CA . ALA A 1 107 ? 20.312 -18.875 15.359 1 90.06 107 ALA A CA 1
ATOM 822 C C . ALA A 1 107 ? 20.359 -17.359 15.117 1 90.06 107 ALA A C 1
ATOM 824 O O . ALA A 1 107 ? 20.594 -16.594 16.047 1 90.06 107 ALA A O 1
ATOM 825 N N . LEU A 1 108 ? 20.141 -17.047 13.898 1 92.56 108 LEU A N 1
ATOM 826 C CA . LEU A 1 108 ? 20.109 -15.625 13.547 1 92.56 108 LEU A CA 1
ATOM 827 C C . LEU A 1 108 ? 18.984 -14.906 14.289 1 92.56 108 LEU A C 1
ATOM 829 O O . LEU A 1 108 ? 19.188 -13.797 14.797 1 92.56 108 LEU A O 1
ATOM 833 N N . GLY A 1 109 ? 17.859 -15.539 14.281 1 91.69 109 GLY A N 1
ATOM 834 C CA . GLY A 1 109 ? 16.734 -14.961 15.016 1 91.69 109 GLY A CA 1
ATOM 835 C C . GLY A 1 109 ? 17.047 -14.734 16.484 1 91.69 109 GLY A C 1
ATOM 836 O O . GLY A 1 109 ? 16.75 -13.672 17.031 1 91.69 109 GLY A O 1
ATOM 837 N N . ARG A 1 110 ? 17.688 -15.695 17.109 1 90.75 110 ARG A N 1
ATOM 838 C CA . ARG A 1 110 ? 18.062 -15.594 18.516 1 90.75 110 ARG A CA 1
ATOM 839 C C . ARG A 1 110 ? 19.109 -14.5 18.719 1 90.75 110 ARG A C 1
ATOM 841 O O . ARG A 1 110 ? 19.016 -13.734 19.688 1 90.75 110 ARG A O 1
ATOM 848 N N . THR A 1 111 ? 19.984 -14.469 17.812 1 91.12 111 THR A N 1
ATOM 849 C CA . THR A 1 111 ? 21.047 -13.477 17.891 1 91.12 111 THR A CA 1
ATOM 850 C C . THR A 1 111 ? 20.484 -12.062 17.797 1 91.12 111 THR A C 1
ATOM 852 O O . THR A 1 111 ? 20.812 -11.203 18.609 1 91.12 111 THR A O 1
ATOM 855 N N . LEU A 1 112 ? 19.609 -11.82 16.891 1 94.5 112 LEU A N 1
ATOM 856 C CA . LEU A 1 112 ? 19.016 -10.508 16.672 1 94.5 112 LEU A CA 1
ATOM 857 C C . LEU A 1 112 ? 18.156 -10.094 17.859 1 94.5 112 LEU A C 1
ATOM 859 O O . LEU A 1 112 ? 18.188 -8.938 18.281 1 94.5 112 LEU A O 1
ATOM 863 N N . ARG A 1 113 ? 17.453 -11.062 18.312 1 92.5 113 ARG A N 1
ATOM 864 C CA . ARG A 1 113 ? 16.656 -10.789 19.516 1 92.5 113 ARG A CA 1
ATOM 865 C C . ARG A 1 113 ? 17.547 -10.43 20.688 1 92.5 113 ARG A C 1
ATOM 867 O O . ARG A 1 113 ? 17.234 -9.492 21.438 1 92.5 113 ARG A O 1
ATOM 874 N N . GLY A 1 114 ? 18.562 -11.148 20.859 1 91.19 114 GLY A N 1
ATOM 875 C CA . GLY A 1 114 ? 19.516 -10.867 21.906 1 91.19 114 GLY A CA 1
ATOM 876 C C . GLY A 1 114 ? 20.141 -9.484 21.797 1 91.19 114 GLY A C 1
ATOM 877 O O . GLY A 1 114 ? 20.453 -8.859 22.812 1 91.19 114 GLY A O 1
ATOM 878 N N . TRP A 1 115 ? 20.297 -9.016 20.578 1 92.88 115 TRP A N 1
ATOM 879 C CA . TRP A 1 115 ? 20.875 -7.699 20.312 1 92.88 115 TRP A CA 1
ATOM 880 C C . TRP A 1 115 ? 19.828 -6.609 20.484 1 92.88 115 TRP A C 1
ATOM 882 O O . TRP A 1 115 ? 20.141 -5.418 20.391 1 92.88 115 TRP A O 1
ATOM 892 N N . GLY A 1 116 ? 18.531 -7.055 20.641 1 93.38 116 GLY A N 1
ATOM 893 C CA . GLY A 1 116 ? 17.453 -6.078 20.781 1 93.38 116 GLY A CA 1
ATOM 894 C C . GLY A 1 116 ? 16.922 -5.59 19.453 1 93.38 116 GLY A C 1
ATOM 895 O O . GLY A 1 116 ? 16.344 -4.5 19.375 1 93.38 116 GLY A O 1
ATOM 896 N N . PHE A 1 117 ? 17.219 -6.301 18.438 1 95.69 117 PHE A N 1
ATOM 897 C CA . PHE A 1 117 ? 16.719 -5.934 17.125 1 95.69 117 PHE A CA 1
ATOM 898 C C . PHE A 1 117 ? 15.328 -6.516 16.891 1 95.69 117 PHE A C 1
ATOM 900 O O . PHE A 1 117 ? 15.031 -7.633 17.328 1 95.69 117 PHE A O 1
ATOM 907 N N . THR A 1 118 ? 14.469 -5.762 16.25 1 95.06 118 THR A N 1
ATOM 908 C CA . THR A 1 118 ? 13.125 -6.191 15.906 1 95.06 118 THR A CA 1
ATOM 909 C C . THR A 1 118 ? 12.812 -5.875 14.445 1 95.06 118 THR A C 1
ATOM 911 O O . THR A 1 118 ? 13.352 -4.914 13.883 1 95.06 118 THR A O 1
ATOM 914 N N . PRO A 1 119 ? 12.086 -6.719 13.844 1 92.88 119 PRO A N 1
ATOM 915 C CA . PRO A 1 119 ? 11.672 -6.391 12.477 1 92.88 119 PRO A CA 1
ATOM 916 C C . PRO A 1 119 ? 10.711 -5.203 12.422 1 92.88 119 PRO A C 1
ATOM 918 O O . PRO A 1 119 ? 9.695 -5.191 13.117 1 92.88 119 PRO A O 1
ATOM 921 N N . GLN A 1 120 ? 11.07 -4.203 11.656 1 92.31 120 GLN A N 1
ATOM 922 C CA . GLN A 1 120 ? 10.281 -2.979 11.57 1 92.31 120 GLN A CA 1
ATOM 923 C C . GLN A 1 120 ? 10.062 -2.57 10.117 1 92.31 120 GLN A C 1
ATOM 925 O O . GLN A 1 120 ? 10.914 -2.828 9.258 1 92.31 120 GLN A O 1
ATOM 930 N N . ARG A 1 121 ? 8.953 -2.012 9.891 1 88.44 121 ARG A N 1
ATOM 931 C CA . ARG A 1 121 ? 8.758 -1.418 8.57 1 88.44 121 ARG A CA 1
ATOM 932 C C . ARG A 1 121 ? 9.594 -0.157 8.406 1 88.44 121 ARG A C 1
ATOM 934 O O . ARG A 1 121 ? 9.461 0.791 9.18 1 88.44 121 ARG A O 1
ATOM 941 N N . PRO A 1 122 ? 10.391 -0.145 7.422 1 87.88 122 PRO A N 1
ATOM 942 C CA . PRO A 1 122 ? 11.266 1.017 7.277 1 87.88 122 PRO A CA 1
ATOM 943 C C . PRO A 1 122 ? 10.523 2.268 6.82 1 87.88 122 PRO A C 1
ATOM 945 O O . PRO A 1 122 ? 9.523 2.168 6.098 1 87.88 122 PRO A O 1
ATOM 948 N N . ALA A 1 123 ? 11.047 3.383 7.25 1 86.75 123 ALA A N 1
ATOM 949 C CA . ALA A 1 123 ? 10.57 4.664 6.734 1 86.75 123 ALA A CA 1
ATOM 950 C C . ALA A 1 123 ? 11.172 4.957 5.363 1 86.75 123 ALA A C 1
ATOM 952 O O . ALA A 1 123 ? 12.336 4.648 5.109 1 86.75 123 ALA A O 1
ATOM 953 N N . ARG A 1 124 ? 10.391 5.629 4.59 1 84.56 124 ARG A N 1
ATOM 954 C CA . ARG A 1 124 ? 10.844 5.98 3.248 1 84.56 124 ARG A CA 1
ATOM 955 C C . ARG A 1 124 ? 11.508 7.352 3.242 1 84.56 124 ARG A C 1
ATOM 957 O O . ARG A 1 124 ? 11.031 8.289 3.885 1 84.56 124 ARG A O 1
ATOM 964 N N . ARG A 1 125 ? 12.664 7.367 2.574 1 86.5 125 ARG A N 1
ATOM 965 C CA . ARG A 1 125 ? 13.375 8.633 2.414 1 86.5 125 ARG A CA 1
ATOM 966 C C . ARG A 1 125 ? 13.945 8.766 1.004 1 86.5 125 ARG A C 1
ATOM 968 O O . ARG A 1 125 ? 14.555 7.836 0.483 1 86.5 125 ARG A O 1
ATOM 975 N N . ALA A 1 126 ? 13.727 9.953 0.523 1 88.62 126 ALA A N 1
ATOM 976 C CA . ALA A 1 126 ? 14.242 10.188 -0.825 1 88.62 126 ALA A CA 1
ATOM 977 C C . ALA A 1 126 ? 15.766 10.273 -0.826 1 88.62 126 ALA A C 1
ATOM 979 O O . ALA A 1 126 ? 16.359 10.945 0.02 1 88.62 126 ALA A O 1
ATOM 980 N N . ILE A 1 127 ? 16.375 9.617 -1.79 1 86.94 127 ILE A N 1
ATOM 981 C CA . ILE A 1 127 ? 17.828 9.688 -1.926 1 86.94 127 ILE A CA 1
ATOM 982 C C . ILE A 1 127 ? 18.234 11.102 -2.297 1 86.94 127 ILE A C 1
ATOM 984 O O . ILE A 1 127 ? 19.328 11.555 -1.933 1 86.94 127 ILE A O 1
ATOM 988 N N . GLU A 1 128 ? 17.375 11.867 -2.869 1 89.69 128 GLU A N 1
ATOM 989 C CA . GLU A 1 128 ? 17.625 13.219 -3.365 1 89.69 128 GLU A CA 1
ATOM 990 C C . GLU A 1 128 ? 17.562 14.234 -2.234 1 89.69 128 GLU A C 1
ATOM 992 O O . GLU A 1 128 ? 18 15.383 -2.402 1 89.69 128 GLU A O 1
ATOM 997 N N . ARG A 1 129 ? 17.125 13.758 -1.156 1 90.19 129 ARG A N 1
ATOM 998 C CA . ARG A 1 129 ? 16.984 14.672 -0.022 1 90.19 129 ARG A CA 1
ATOM 999 C C . ARG A 1 129 ? 18.344 15.211 0.404 1 90.19 129 ARG A C 1
ATOM 1001 O O . ARG A 1 129 ? 19.328 14.469 0.473 1 90.19 129 ARG A O 1
ATOM 1008 N N . ARG A 1 130 ? 18.422 16.547 0.67 1 89.75 130 ARG A N 1
ATOM 1009 C CA . ARG A 1 130 ? 19.641 17.203 1.131 1 89.75 130 ARG A CA 1
ATOM 1010 C C . ARG A 1 130 ? 19.5 17.672 2.574 1 89.75 130 ARG A C 1
ATOM 1012 O O . ARG A 1 130 ? 18.875 18.703 2.836 1 89.75 130 ARG A O 1
ATOM 1019 N N . GLU A 1 131 ? 20.203 17.078 3.371 1 90.88 131 GLU A N 1
ATOM 1020 C CA . GLU A 1 131 ? 20.094 17.359 4.801 1 90.88 131 GLU A CA 1
ATOM 1021 C C . GLU A 1 131 ? 20.5 18.797 5.105 1 90.88 131 GLU A C 1
ATOM 1023 O O . GLU A 1 131 ? 19.875 19.453 5.941 1 90.88 131 GLU A O 1
ATOM 1028 N N . PRO A 1 132 ? 21.469 19.328 4.438 1 93.88 132 PRO A N 1
ATOM 1029 C CA . PRO A 1 132 ? 21.812 20.719 4.711 1 93.88 132 PRO A CA 1
ATOM 1030 C C . PRO A 1 132 ? 20.672 21.688 4.402 1 93.88 132 PRO A C 1
ATOM 1032 O O . PRO A 1 132 ? 20.484 22.672 5.109 1 93.88 132 PRO A O 1
ATOM 1035 N N . GLU A 1 133 ? 19.922 21.375 3.367 1 94.88 133 GLU A N 1
ATOM 1036 C CA . GLU A 1 133 ? 18.797 22.234 3.02 1 94.88 133 GLU A CA 1
ATOM 1037 C C . GLU A 1 133 ? 17.703 22.172 4.094 1 94.88 133 GLU A C 1
ATOM 1039 O O . GLU A 1 133 ? 17.078 23.188 4.414 1 94.88 133 GLU A O 1
ATOM 1044 N N . VAL A 1 134 ? 17.562 21.062 4.66 1 94.81 134 VAL A N 1
ATOM 1045 C CA . VAL A 1 134 ? 16.578 20.891 5.723 1 94.81 134 VAL A CA 1
ATOM 1046 C C . VAL A 1 134 ? 17.016 21.625 6.977 1 94.81 134 VAL A C 1
ATOM 1048 O O . VAL A 1 134 ? 16.219 22.328 7.605 1 94.81 134 VAL A O 1
ATOM 1051 N N . ARG A 1 135 ? 18.266 21.5 7.23 1 95.75 135 ARG A N 1
ATOM 1052 C CA . ARG A 1 135 ? 18.797 22.203 8.391 1 95.75 135 ARG A CA 1
ATOM 1053 C C . ARG A 1 135 ? 18.688 23.703 8.211 1 95.75 135 ARG A C 1
ATOM 1055 O O . ARG A 1 135 ? 18.328 24.422 9.148 1 95.75 135 ARG A O 1
ATOM 1062 N N . ALA A 1 136 ? 18.984 24.156 7.039 1 97.12 136 ALA A N 1
ATOM 1063 C CA . ALA A 1 136 ? 18.906 25.594 6.746 1 97.12 136 ALA A CA 1
ATOM 1064 C C . ALA A 1 136 ? 17.469 26.094 6.887 1 97.12 136 ALA A C 1
ATOM 1066 O O . ALA A 1 136 ? 17.234 27.203 7.363 1 97.12 136 ALA A O 1
ATOM 1067 N N . TRP A 1 137 ? 16.562 25.281 6.492 1 97.38 137 TRP A N 1
ATOM 1068 C CA . TRP A 1 137 ? 15.148 25.641 6.633 1 97.38 137 TRP A CA 1
ATOM 1069 C C . TRP A 1 137 ? 14.766 25.781 8.102 1 97.38 137 TRP A C 1
ATOM 1071 O O . TRP A 1 137 ? 14.203 26.812 8.5 1 97.38 137 TRP A O 1
ATOM 1081 N N . LEU A 1 138 ? 15.156 24.859 8.906 1 96.62 138 LEU A N 1
ATOM 1082 C CA . LEU A 1 138 ? 14.75 24.812 10.305 1 96.62 138 LEU A CA 1
ATOM 1083 C C . LEU A 1 138 ? 15.461 25.875 11.117 1 96.62 138 LEU A C 1
ATOM 1085 O O . LEU A 1 138 ? 14.875 26.469 12.023 1 96.62 138 LEU A O 1
ATOM 1089 N N . ARG A 1 139 ? 16.656 26.219 10.727 1 96.25 139 ARG A N 1
ATOM 1090 C CA . ARG A 1 139 ? 17.484 27.078 11.562 1 96.25 139 ARG A CA 1
ATOM 1091 C C . ARG A 1 139 ? 17.406 28.531 11.094 1 96.25 139 ARG A C 1
ATOM 1093 O O . ARG A 1 139 ? 17.547 29.453 11.898 1 96.25 139 ARG A O 1
ATOM 1100 N N . HIS A 1 140 ? 17.141 28.703 9.766 1 97.25 140 HIS A N 1
ATOM 1101 C CA . HIS A 1 140 ? 17.281 30.062 9.25 1 97.25 140 HIS A CA 1
ATOM 1102 C C . HIS A 1 140 ? 16.016 30.5 8.516 1 97.25 140 HIS A C 1
ATOM 1104 O O . HIS A 1 140 ? 15.383 31.5 8.891 1 97.25 140 HIS A O 1
ATOM 1110 N N . ALA A 1 141 ? 15.625 29.75 7.562 1 97.81 141 ALA A N 1
ATOM 1111 C CA . ALA A 1 141 ? 14.57 30.188 6.66 1 97.81 141 ALA A CA 1
ATOM 1112 C C . ALA A 1 141 ? 13.25 30.344 7.406 1 97.81 141 ALA A C 1
ATOM 1114 O O . ALA A 1 141 ? 12.633 31.422 7.367 1 97.81 141 ALA A O 1
ATOM 1115 N N . TYR A 1 142 ? 12.867 29.359 8.125 1 98.06 142 TYR A N 1
ATOM 1116 C CA . TYR A 1 142 ? 11.57 29.422 8.773 1 98.06 142 TYR A CA 1
ATOM 1117 C C . TYR A 1 142 ? 11.562 30.469 9.875 1 98.06 142 TYR A C 1
ATOM 1119 O O . TYR A 1 142 ? 10.625 31.266 9.984 1 98.06 142 TYR A O 1
ATOM 1127 N N . PRO A 1 143 ? 12.586 30.516 10.695 1 97.94 143 PRO A N 1
ATOM 1128 C CA . PRO A 1 143 ? 12.617 31.594 11.688 1 97.94 143 PRO A CA 1
A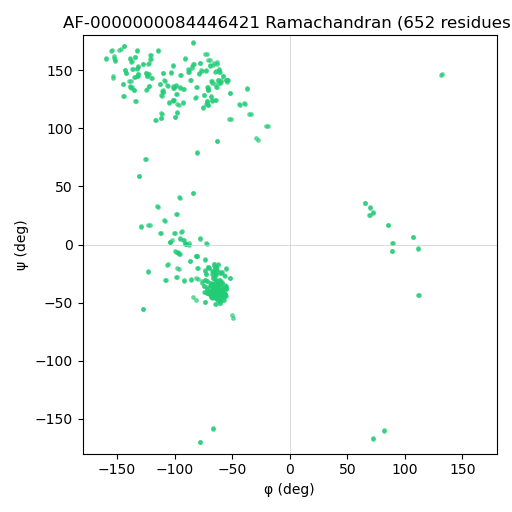TOM 1129 C C . PRO A 1 143 ? 12.539 33 11.062 1 97.94 143 PRO A C 1
ATOM 1131 O O . PRO A 1 143 ? 11.898 33.875 11.609 1 97.94 143 PRO A O 1
ATOM 1134 N N . ALA A 1 144 ? 13.18 33.125 9.938 1 98.38 144 ALA A N 1
ATOM 1135 C CA . ALA A 1 144 ? 13.109 34.375 9.234 1 98.38 144 ALA A CA 1
ATOM 1136 C C . ALA A 1 144 ? 11.688 34.688 8.758 1 98.38 144 ALA A C 1
ATOM 1138 O O . ALA A 1 144 ? 11.211 35.812 8.844 1 98.38 144 ALA A O 1
ATOM 1139 N N . ILE A 1 145 ? 11.031 33.719 8.281 1 98.31 145 ILE A N 1
ATOM 1140 C CA . ILE A 1 145 ? 9.648 33.844 7.832 1 98.31 145 ILE A CA 1
ATOM 1141 C C . ILE A 1 145 ? 8.758 34.219 9.016 1 98.31 145 ILE A C 1
ATOM 1143 O O . ILE A 1 145 ? 7.91 35.094 8.906 1 98.31 145 ILE A O 1
ATOM 1147 N N . THR A 1 146 ? 8.961 33.531 10.117 1 97.88 146 THR A N 1
ATOM 1148 C CA . THR A 1 146 ? 8.172 33.781 11.32 1 97.88 146 THR A CA 1
ATOM 1149 C C . THR A 1 146 ? 8.383 35.219 11.812 1 97.88 146 THR A C 1
ATOM 1151 O O . THR A 1 146 ? 7.426 35.906 12.195 1 97.88 146 THR A O 1
ATOM 1154 N N . ALA A 1 147 ? 9.602 35.625 11.789 1 98.06 147 ALA A N 1
ATOM 1155 C CA . ALA A 1 147 ? 9.914 37 12.211 1 98.06 147 ALA A CA 1
ATOM 1156 C C . ALA A 1 147 ? 9.242 38 11.305 1 98.06 147 ALA A C 1
ATOM 1158 O O . ALA A 1 147 ? 8.664 39 11.781 1 98.06 147 ALA A O 1
ATOM 1159 N N . ARG A 1 148 ? 9.32 37.781 10.086 1 98.19 148 ARG A N 1
ATOM 1160 C CA . ARG A 1 148 ? 8.695 38.719 9.125 1 98.19 148 ARG A CA 1
ATOM 1161 C C . ARG A 1 148 ? 7.18 38.688 9.273 1 98.19 148 ARG A C 1
ATOM 1163 O O . ARG A 1 148 ? 6.535 39.75 9.156 1 98.19 148 ARG A O 1
ATOM 1170 N N . ALA A 1 149 ? 6.633 37.562 9.414 1 98.06 149 ALA A N 1
ATOM 1171 C CA . ALA A 1 149 ? 5.191 37.438 9.609 1 98.06 149 ALA A CA 1
ATOM 1172 C C . ALA A 1 149 ? 4.742 38.281 10.82 1 98.06 149 ALA A C 1
ATOM 1174 O O . ALA A 1 149 ? 3.717 38.938 10.773 1 98.06 149 ALA A O 1
ATOM 1175 N N . ARG A 1 150 ? 5.5 38.188 11.867 1 96.88 150 ARG A N 1
ATOM 1176 C CA . ARG A 1 150 ? 5.203 38.969 13.07 1 96.88 150 ARG A CA 1
ATOM 1177 C C . ARG A 1 150 ? 5.297 40.438 12.781 1 96.88 150 ARG A C 1
ATOM 1179 O O . ARG A 1 150 ? 4.418 41.219 13.18 1 96.88 150 ARG A O 1
ATOM 1186 N N . ALA A 1 151 ? 6.301 40.812 12.102 1 97.75 151 ALA A N 1
ATOM 1187 C CA . ALA A 1 151 ? 6.543 42.219 11.797 1 97.75 151 ALA A CA 1
ATOM 1188 C C . ALA A 1 151 ? 5.445 42.781 10.906 1 97.75 151 ALA A C 1
ATOM 1190 O O . ALA A 1 151 ? 5.016 43.938 11.086 1 97.75 151 ALA A O 1
ATOM 1191 N N . GLU A 1 152 ? 4.941 41.969 10.008 1 97.38 152 GLU A N 1
ATOM 1192 C CA . GLU A 1 152 ? 3.973 42.438 9.023 1 97.38 152 GLU A CA 1
ATOM 1193 C C . GLU A 1 152 ? 2.547 42.125 9.461 1 97.38 152 GLU A C 1
ATOM 1195 O O . GLU A 1 152 ? 1.586 42.531 8.797 1 97.38 152 GLU A O 1
ATOM 1200 N N . GLY A 1 153 ? 2.457 41.375 10.57 1 96.62 153 GLY A N 1
ATOM 1201 C CA . GLY A 1 153 ? 1.138 40.969 11.016 1 96.62 153 GLY A CA 1
ATOM 1202 C C . GLY A 1 153 ? 0.513 39.906 10.117 1 96.62 153 GLY A C 1
ATOM 1203 O O . GLY A 1 153 ? -0.708 39.875 9.945 1 96.62 153 GLY A O 1
ATOM 1204 N N . ALA A 1 154 ? 1.295 39.094 9.453 1 97.81 154 ALA A N 1
ATOM 1205 C CA . ALA A 1 154 ? 0.842 38.094 8.516 1 97.81 154 ALA A CA 1
ATOM 1206 C C . ALA A 1 154 ? 0.55 36.781 9.242 1 97.81 154 ALA A C 1
ATOM 1208 O O . ALA A 1 154 ? 1.088 36.531 10.32 1 97.81 154 ALA A O 1
ATOM 1209 N N . GLU A 1 155 ? -0.353 36.031 8.703 1 97.69 155 GLU A N 1
ATOM 1210 C CA . GLU A 1 155 ? -0.649 34.688 9.211 1 97.69 155 GLU A CA 1
ATOM 1211 C C . GLU A 1 155 ? 0.006 33.625 8.344 1 97.69 155 GLU A C 1
ATOM 1213 O O . GLU A 1 155 ? -0.11 33.625 7.117 1 97.69 155 GLU A O 1
ATOM 1218 N N . ILE A 1 156 ? 0.635 32.656 9.031 1 98.5 156 ILE A N 1
ATOM 1219 C CA . ILE A 1 156 ? 1.341 31.609 8.305 1 98.5 156 ILE A CA 1
ATOM 1220 C C . ILE A 1 156 ? 0.409 30.422 8.078 1 98.5 156 ILE A C 1
ATOM 1222 O O . ILE A 1 156 ? -0.146 29.875 9.031 1 98.5 156 ILE A O 1
ATOM 1226 N N . HIS A 1 157 ? 0.215 30.047 6.852 1 98.44 157 HIS A N 1
ATOM 1227 C CA . HIS A 1 157 ? -0.573 28.891 6.426 1 98.44 157 HIS A CA 1
ATOM 1228 C C . HIS A 1 157 ? 0.317 27.797 5.844 1 98.44 157 HIS A C 1
ATOM 1230 O O . HIS A 1 157 ? 1.213 28.094 5.047 1 98.44 157 HIS A O 1
ATOM 1236 N N . TRP A 1 158 ? 0.113 26.609 6.277 1 98.69 158 TRP A N 1
ATOM 1237 C CA . TRP A 1 158 ? 0.744 25.438 5.684 1 98.69 158 TRP A CA 1
ATOM 1238 C C . TRP A 1 158 ? -0.226 24.703 4.758 1 98.69 158 TRP A C 1
ATOM 1240 O O . TRP A 1 158 ? -1.322 24.312 5.176 1 98.69 158 TRP A O 1
ATOM 1250 N N . ALA A 1 159 ? 0.166 24.516 3.525 1 98.44 159 ALA A N 1
ATOM 1251 C CA . ALA A 1 159 ? -0.761 23.938 2.557 1 98.44 159 ALA A CA 1
ATOM 1252 C C . ALA A 1 159 ? -0.161 22.703 1.896 1 98.44 159 ALA A C 1
ATOM 1254 O O . ALA A 1 159 ? 1.055 22.625 1.706 1 98.44 159 ALA A O 1
ATOM 1255 N N . ASP A 1 160 ? -0.975 21.781 1.557 1 97.81 160 ASP A N 1
ATOM 1256 C CA . ASP A 1 160 ? -0.593 20.578 0.845 1 97.81 160 ASP A CA 1
ATOM 1257 C C . ASP A 1 160 ? -1.799 19.938 0.154 1 97.81 160 ASP A C 1
ATOM 1259 O O . ASP A 1 160 ? -2.943 20.297 0.439 1 97.81 160 ASP A O 1
ATOM 1263 N N . GLU A 1 161 ? -1.499 19.141 -0.77 1 97.19 161 GLU A N 1
ATOM 1264 C CA . GLU A 1 161 ? -2.539 18.422 -1.501 1 97.19 161 GLU A CA 1
ATOM 1265 C C . GLU A 1 161 ? -2.521 16.938 -1.172 1 97.19 161 GLU A C 1
ATOM 1267 O O . GLU A 1 161 ? -1.474 16.375 -0.826 1 97.19 161 GLU A O 1
ATOM 1272 N N . THR A 1 162 ? -3.674 16.344 -1.197 1 96.06 162 THR A N 1
ATOM 1273 C CA . THR A 1 162 ? -3.773 14.906 -0.975 1 96.06 162 THR A CA 1
ATOM 1274 C C . THR A 1 162 ? -4.84 14.289 -1.879 1 96.06 162 THR A C 1
ATOM 1276 O O . THR A 1 162 ? -5.785 14.969 -2.279 1 96.06 162 THR A O 1
ATOM 1279 N N . GLY A 1 163 ? -4.574 13.102 -2.244 1 94.56 163 GLY A N 1
ATOM 1280 C CA . GLY A 1 163 ? -5.551 12.305 -2.973 1 94.56 163 GLY A CA 1
ATOM 1281 C C . GLY A 1 163 ? -6.141 11.18 -2.146 1 94.56 163 GLY A C 1
ATOM 1282 O O . GLY A 1 163 ? -5.438 10.547 -1.36 1 94.56 163 GLY A O 1
ATOM 1283 N N . LEU A 1 164 ? -7.441 11 -2.367 1 94.44 164 LEU A N 1
ATOM 1284 C CA . LEU A 1 164 ? -8.148 9.914 -1.701 1 94.44 164 LEU A CA 1
ATOM 1285 C C . LEU A 1 164 ? -8.828 9.008 -2.717 1 94.44 164 LEU A C 1
ATOM 1287 O O . LEU A 1 164 ? -9.258 9.469 -3.779 1 94.44 164 LEU A O 1
ATOM 1291 N N . SER A 1 165 ? -8.82 7.789 -2.359 1 93.25 165 SER A N 1
ATOM 1292 C CA . SER A 1 165 ? -9.5 6.828 -3.227 1 93.25 165 SER A CA 1
ATOM 1293 C C . SER A 1 165 ? -10.281 5.801 -2.412 1 93.25 165 SER A C 1
ATOM 1295 O O . SER A 1 165 ? -10.062 5.668 -1.205 1 93.25 165 SER A O 1
ATOM 1297 N N . ASN A 1 166 ? -11.227 5.156 -3.047 1 89.94 166 ASN A N 1
ATOM 1298 C CA . ASN A 1 166 ? -11.992 4.102 -2.387 1 89.94 166 ASN A CA 1
ATOM 1299 C C . ASN A 1 166 ? -11.203 2.797 -2.32 1 89.94 166 ASN A C 1
ATOM 1301 O O . ASN A 1 166 ? -11.734 1.769 -1.896 1 89.94 166 ASN A O 1
ATOM 1305 N N . GLN A 1 167 ? -9.938 2.863 -2.762 1 85 167 GLN A N 1
ATOM 1306 C CA . GLN A 1 167 ? -9.094 1.672 -2.723 1 85 167 GLN A CA 1
ATOM 1307 C C . GLN A 1 167 ? -8.016 1.794 -1.652 1 85 167 GLN A C 1
ATOM 1309 O O . GLN A 1 167 ? -6.977 1.131 -1.73 1 85 167 GLN A O 1
ATOM 1314 N N . ALA A 1 168 ? -8.32 2.666 -0.771 1 76.19 168 ALA A N 1
ATOM 1315 C CA . ALA A 1 168 ? -7.324 2.895 0.273 1 76.19 168 ALA A CA 1
ATOM 1316 C C . ALA A 1 168 ? -7.172 1.666 1.165 1 76.19 168 ALA A C 1
ATOM 1318 O O . ALA A 1 168 ? -8.031 0.782 1.165 1 76.19 168 ALA A O 1
ATOM 1319 N N . ARG A 1 169 ? -6.012 1.602 1.729 1 70.94 169 ARG A N 1
ATOM 1320 C CA . ARG A 1 169 ? -5.727 0.486 2.627 1 70.94 169 ARG A CA 1
ATOM 1321 C C . ARG A 1 169 ? -6.426 0.669 3.969 1 70.94 169 ARG A C 1
ATOM 1323 O O . ARG A 1 169 ? -6.266 1.701 4.621 1 70.94 169 ARG A O 1
ATOM 1330 N N . TYR A 1 170 ? -7.223 -0.252 4.172 1 68 170 TYR A N 1
ATOM 1331 C CA . TYR A 1 170 ? -7.98 -0.227 5.418 1 68 170 TYR A CA 1
ATOM 1332 C C . TYR A 1 170 ? -7.188 -0.857 6.555 1 68 170 TYR A C 1
ATOM 1334 O O . TYR A 1 170 ? -6.176 -1.526 6.32 1 68 170 TYR A O 1
ATOM 1342 N N . GLY A 1 171 ? -7.469 -0.456 7.727 1 77.88 171 GLY A N 1
ATOM 1343 C CA . GLY A 1 171 ? -6.867 -0.974 8.945 1 77.88 171 GLY A CA 1
ATOM 1344 C C . GLY A 1 171 ? -7.238 -2.418 9.227 1 77.88 171 GLY A C 1
ATOM 1345 O O . GLY A 1 171 ? -7.457 -3.201 8.297 1 77.88 171 GLY A O 1
ATOM 1346 N N . ARG A 1 172 ? -7.137 -2.812 10.352 1 86.94 172 ARG A N 1
ATOM 1347 C CA . ARG A 1 172 ? -7.414 -4.18 10.781 1 86.94 172 ARG A CA 1
ATOM 1348 C C . ARG A 1 172 ? -8.844 -4.309 11.297 1 86.94 172 ARG A C 1
ATOM 1350 O O . ARG A 1 172 ? -9.406 -3.354 11.828 1 86.94 172 ARG A O 1
ATOM 1357 N N . SER A 1 173 ? -9.438 -5.398 11.086 1 90.19 173 SER A N 1
ATOM 1358 C CA . SER A 1 173 ? -10.797 -5.746 11.508 1 90.19 173 SER A CA 1
ATOM 1359 C C . SER A 1 173 ? -10.797 -6.996 12.383 1 90.19 173 SER A C 1
ATOM 1361 O O . SER A 1 173 ? -10.078 -7.957 12.102 1 90.19 173 SER A O 1
ATOM 1363 N N . PHE A 1 174 ? -11.539 -6.914 13.406 1 93 174 PHE A N 1
ATOM 1364 C CA . PHE A 1 174 ? -11.633 -8.094 14.25 1 93 174 PHE A CA 1
ATOM 1365 C C . PHE A 1 174 ? -12.422 -9.203 13.555 1 93 174 PHE A C 1
ATOM 1367 O O . PHE A 1 174 ? -13.445 -8.938 12.922 1 93 174 PHE A O 1
ATOM 1374 N N . ALA A 1 175 ? -11.898 -10.359 13.594 1 93.94 175 ALA A N 1
ATOM 1375 C CA . ALA A 1 175 ? -12.508 -11.586 13.078 1 93.94 175 ALA A CA 1
ATOM 1376 C C . ALA A 1 175 ? -12.023 -12.805 13.852 1 93.94 175 ALA A C 1
ATOM 1378 O O . ALA A 1 175 ? -11.023 -12.742 14.562 1 93.94 175 ALA A O 1
ATOM 1379 N N . PRO A 1 176 ? -12.812 -13.852 13.789 1 92.94 176 PRO A N 1
ATOM 1380 C CA . PRO A 1 176 ? -12.336 -15.055 14.469 1 92.94 176 PRO A CA 1
ATOM 1381 C C . PRO A 1 176 ? -10.945 -15.477 14.008 1 92.94 176 PRO A C 1
ATOM 1383 O O . PRO A 1 176 ? -10.625 -15.367 12.82 1 92.94 176 PRO A O 1
ATOM 1386 N N . ARG A 1 177 ? -10.219 -15.906 14.945 1 91.88 177 ARG A N 1
ATOM 1387 C CA . ARG A 1 177 ? -8.867 -16.359 14.641 1 91.88 177 ARG A CA 1
ATOM 1388 C C . ARG A 1 177 ? -8.859 -17.375 13.508 1 91.88 177 ARG A C 1
ATOM 1390 O O . ARG A 1 177 ? -9.664 -18.312 13.508 1 91.88 177 ARG A O 1
ATOM 1397 N N . GLY A 1 178 ? -8.039 -17.156 12.578 1 87.56 178 GLY A N 1
ATOM 1398 C CA . GLY A 1 178 ? -7.883 -18.094 11.477 1 87.56 178 GLY A CA 1
ATOM 1399 C C . GLY A 1 178 ? -8.836 -17.828 10.328 1 87.56 178 GLY A C 1
ATOM 1400 O O . GLY A 1 178 ? -8.781 -18.516 9.305 1 87.56 178 GLY A O 1
ATOM 1401 N N . ARG A 1 179 ? -9.695 -16.906 10.555 1 89.06 179 ARG A N 1
ATOM 1402 C CA . ARG A 1 179 ? -10.633 -16.547 9.5 1 89.06 179 ARG A CA 1
ATOM 1403 C C . ARG A 1 179 ? -10.43 -15.102 9.047 1 89.06 179 ARG A C 1
ATOM 1405 O O . ARG A 1 179 ? -10.906 -14.172 9.695 1 89.06 179 ARG A O 1
ATOM 1412 N N . THR A 1 180 ? -9.883 -14.953 7.906 1 87.31 180 THR A N 1
ATOM 1413 C CA . THR A 1 180 ? -9.609 -13.617 7.391 1 87.31 180 THR A CA 1
ATOM 1414 C C . THR A 1 180 ? -10.906 -12.914 7.004 1 87.31 180 THR A C 1
ATOM 1416 O O . THR A 1 180 ? -11.688 -13.43 6.199 1 87.31 180 THR A O 1
ATOM 1419 N N . PRO A 1 181 ? -11.148 -11.828 7.617 1 88 181 PRO A N 1
ATOM 1420 C CA . PRO A 1 181 ? -12.352 -11.078 7.223 1 88 181 PRO A CA 1
ATOM 1421 C C . PRO A 1 181 ? -12.273 -10.555 5.793 1 88 181 PRO A C 1
ATOM 1423 O O . PRO A 1 181 ? -11.18 -10.32 5.27 1 88 181 PRO A O 1
ATOM 1426 N N . VAL A 1 182 ? -13.461 -10.484 5.195 1 85.88 182 VAL A N 1
ATOM 1427 C CA . VAL A 1 182 ? -13.539 -9.992 3.822 1 85.88 182 VAL A CA 1
ATOM 1428 C C . VAL A 1 182 ? -14.211 -8.625 3.801 1 85.88 182 VAL A C 1
ATOM 1430 O O . VAL A 1 182 ? -15.25 -8.422 4.441 1 85.88 182 VAL A O 1
ATOM 1433 N N . MET A 1 183 ? -13.602 -7.777 3.146 1 83.94 183 MET A N 1
ATOM 1434 C CA . MET A 1 183 ? -14.156 -6.441 2.965 1 83.94 183 MET A CA 1
ATOM 1435 C C . MET A 1 183 ? -14.555 -6.207 1.51 1 83.94 183 MET A C 1
ATOM 1437 O O . MET A 1 183 ? -13.688 -6.078 0.641 1 83.94 183 MET A O 1
ATOM 1441 N N . PRO A 1 184 ? -15.828 -6.156 1.255 1 85.38 184 PRO A N 1
ATOM 1442 C CA . PRO A 1 184 ? -16.281 -5.859 -0.108 1 85.38 184 PRO A CA 1
ATOM 1443 C C . PRO A 1 184 ? -16.031 -4.414 -0.515 1 85.38 184 PRO A C 1
ATOM 1445 O O . PRO A 1 184 ? -16.234 -3.496 0.283 1 85.38 184 PRO A O 1
ATOM 1448 N N . ARG A 1 185 ? -15.492 -4.289 -1.723 1 86.69 185 ARG A N 1
ATOM 1449 C CA . ARG A 1 185 ? -15.273 -2.949 -2.258 1 86.69 185 ARG A CA 1
ATOM 1450 C C . ARG A 1 185 ? -15.531 -2.912 -3.762 1 86.69 185 ARG A C 1
ATOM 1452 O O . ARG A 1 185 ? -15.367 -3.924 -4.449 1 86.69 185 ARG A O 1
ATOM 1459 N N . PRO A 1 186 ? -15.953 -1.724 -4.137 1 88.88 186 PRO A N 1
ATOM 1460 C CA . PRO A 1 186 ? -16.125 -1.605 -5.586 1 88.88 186 PRO A CA 1
ATOM 1461 C C . PRO A 1 186 ? -14.836 -1.851 -6.363 1 88.88 186 PRO A C 1
ATOM 1463 O O . PRO A 1 186 ? -13.758 -1.448 -5.914 1 88.88 186 PRO A O 1
ATOM 1466 N N . ALA A 1 187 ? -14.977 -2.533 -7.457 1 87.44 187 ALA A N 1
ATOM 1467 C CA . ALA A 1 187 ? -13.82 -2.785 -8.312 1 87.44 187 ALA A CA 1
ATOM 1468 C C . ALA A 1 187 ? -13.328 -1.496 -8.961 1 87.44 187 ALA A C 1
ATOM 1470 O O . ALA A 1 187 ? -12.125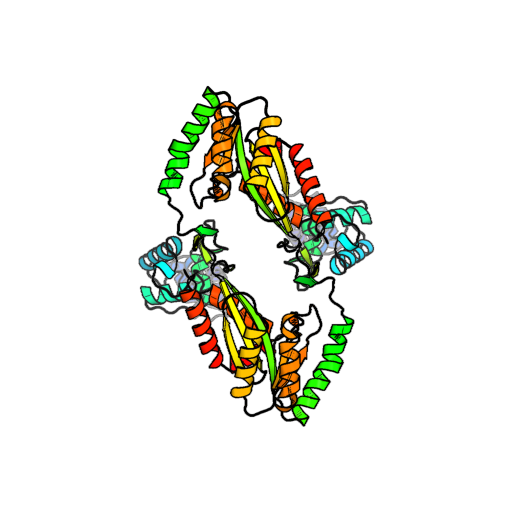 -1.3 -9.133 1 87.44 187 ALA A O 1
ATOM 1471 N N . ARG A 1 188 ? -14.305 -0.695 -9.258 1 88.5 188 ARG A N 1
ATOM 1472 C CA . ARG A 1 188 ? -13.953 0.559 -9.914 1 88.5 188 ARG A CA 1
ATOM 1473 C C . ARG A 1 188 ? -13.328 1.543 -8.938 1 88.5 188 ARG A C 1
ATOM 1475 O O . ARG A 1 188 ? -13.914 1.835 -7.887 1 88.5 188 ARG A O 1
ATOM 1482 N N . ARG A 1 189 ? -12.219 2.027 -9.328 1 91.25 189 ARG A N 1
ATOM 1483 C CA . ARG A 1 189 ? -11.523 3.012 -8.508 1 91.25 189 ARG A CA 1
ATOM 1484 C C . ARG A 1 189 ? -12.102 4.41 -8.719 1 91.25 189 ARG A C 1
ATOM 1486 O O . ARG A 1 189 ? -12.281 4.848 -9.859 1 91.25 189 ARG A O 1
ATOM 1493 N N . VAL A 1 190 ? -12.453 5.02 -7.648 1 93.5 190 VAL A N 1
ATOM 1494 C CA . VAL A 1 190 ? -12.812 6.434 -7.688 1 93.5 190 VAL A CA 1
ATOM 1495 C C . VAL A 1 190 ? -11.891 7.227 -6.77 1 93.5 190 VAL A C 1
ATOM 1497 O O . VAL A 1 190 ? -11.445 6.723 -5.738 1 93.5 190 VAL A O 1
ATOM 1500 N N . SER A 1 191 ? -11.57 8.406 -7.199 1 95.5 191 SER A N 1
ATOM 1501 C CA . SER A 1 191 ? -10.641 9.219 -6.414 1 95.5 191 SER A CA 1
ATOM 1502 C C . SER A 1 191 ? -11.109 10.664 -6.324 1 95.5 191 SER A C 1
ATOM 1504 O O . SER A 1 191 ? -11.898 11.125 -7.152 1 95.5 191 SER A O 1
ATOM 1506 N N . GLN A 1 192 ? -10.781 11.273 -5.32 1 96.19 192 GLN A N 1
ATOM 1507 C CA . GLN A 1 192 ? -11.031 12.688 -5.062 1 96.19 192 GLN A CA 1
ATOM 1508 C C . GLN A 1 192 ? -9.797 13.375 -4.5 1 96.19 192 GLN A C 1
ATOM 1510 O O . GLN A 1 192 ? -9.117 12.828 -3.625 1 96.19 192 GLN A O 1
ATOM 1515 N N . SER A 1 193 ? -9.5 14.562 -5.102 1 97.75 193 SER A N 1
ATOM 1516 C CA . SER A 1 193 ? -8.359 15.336 -4.625 1 97.75 193 SER A CA 1
ATOM 1517 C C . SER A 1 193 ? -8.805 16.484 -3.729 1 97.75 193 SER A C 1
ATOM 1519 O O . SER A 1 193 ? -9.938 16.953 -3.828 1 97.75 193 SER A O 1
ATOM 1521 N N . MET A 1 194 ? -7.91 16.859 -2.867 1 98.31 194 MET A N 1
ATOM 1522 C CA . MET A 1 194 ? -8.172 17.969 -1.952 1 98.31 194 MET A CA 1
ATOM 1523 C C . MET A 1 194 ? -6.902 18.766 -1.687 1 98.31 194 MET A C 1
ATOM 1525 O O . MET A 1 194 ? -5.816 18.203 -1.569 1 98.31 194 MET A O 1
ATOM 1529 N N . ILE A 1 195 ? -7.035 20.016 -1.666 1 98.5 195 ILE A N 1
ATOM 1530 C CA . ILE A 1 195 ? -5.984 20.891 -1.151 1 98.5 195 ILE A CA 1
ATOM 1531 C C . ILE A 1 195 ? -6.461 21.562 0.132 1 98.5 195 ILE A C 1
ATOM 1533 O O . ILE A 1 195 ? -7.625 21.953 0.241 1 98.5 195 ILE A O 1
ATOM 1537 N N . SER A 1 196 ? -5.59 21.641 1.105 1 98.62 196 SER A N 1
ATOM 1538 C CA . SER A 1 196 ? -5.934 22.266 2.387 1 98.62 196 SER A CA 1
ATOM 1539 C C . SER A 1 196 ? -4.836 23.203 2.857 1 98.62 196 SER A C 1
ATOM 1541 O O . SER A 1 196 ? -3.729 23.203 2.318 1 98.62 196 SER A O 1
ATOM 1543 N N . SER A 1 197 ? -5.211 24.031 3.727 1 98.12 197 SER A N 1
ATOM 1544 C CA . SER A 1 197 ? -4.32 24.922 4.457 1 98.12 197 SER A CA 1
ATOM 1545 C C . SER A 1 197 ? -4.691 24.984 5.934 1 98.12 197 SER A C 1
ATOM 1547 O O . SER A 1 197 ? -5.871 25.031 6.285 1 98.12 197 SER A O 1
ATOM 1549 N N . LEU A 1 198 ? -3.674 24.906 6.758 1 98.06 198 LEU A N 1
ATOM 1550 C CA . LEU A 1 198 ? -3.961 25.016 8.188 1 98.06 198 LEU A CA 1
ATOM 1551 C C . LEU A 1 198 ? -2.936 25.891 8.883 1 98.06 198 LEU A C 1
ATOM 1553 O O . LEU A 1 198 ? -1.844 26.125 8.359 1 98.06 198 LEU A O 1
ATOM 1557 N N . THR A 1 199 ? -3.277 26.453 10 1 97.94 199 THR A N 1
ATOM 1558 C CA . THR A 1 199 ? -2.418 27.297 10.82 1 97.94 199 THR A CA 1
ATOM 1559 C C . THR A 1 199 ? -2.25 26.703 12.219 1 97.94 199 THR A C 1
ATOM 1561 O O . THR A 1 199 ? -3.029 25.844 12.633 1 97.94 199 THR A O 1
ATOM 1564 N N . ASN A 1 200 ? -1.185 27.156 12.867 1 97.44 200 ASN A N 1
ATOM 1565 C CA . ASN A 1 200 ? -0.945 26.688 14.227 1 97.44 200 ASN A CA 1
ATOM 1566 C C . ASN A 1 200 ? -1.937 27.312 15.211 1 97.44 200 ASN A C 1
ATOM 1568 O O . ASN A 1 200 ? -1.902 27 16.406 1 97.44 200 ASN A O 1
ATOM 1572 N N . ARG A 1 201 ? -2.889 28.156 14.758 1 96.12 201 ARG A N 1
ATOM 1573 C CA . ARG A 1 201 ? -3.926 28.75 15.594 1 96.12 201 ARG A CA 1
ATOM 1574 C C . ARG A 1 201 ? -5.242 27.984 15.461 1 96.12 201 ARG A C 1
ATOM 1576 O O . ARG A 1 201 ? -6.234 28.328 16.094 1 96.12 201 ARG A O 1
ATOM 1583 N N . GLY A 1 202 ? -5.266 27.047 14.555 1 97.12 202 GLY A N 1
ATOM 1584 C CA . GLY A 1 202 ? -6.43 26.172 14.484 1 97.12 202 GLY A CA 1
ATOM 1585 C C . GLY A 1 202 ? -7.312 26.453 13.289 1 97.12 202 GLY A C 1
ATOM 1586 O O . GLY A 1 202 ? -8.391 25.875 13.156 1 97.12 202 GLY A O 1
ATOM 1587 N N . THR A 1 203 ? -6.816 27.328 12.453 1 96.81 203 THR A N 1
ATOM 1588 C CA . THR A 1 203 ? -7.582 27.625 11.242 1 96.81 203 THR A CA 1
ATOM 1589 C C . THR A 1 203 ? -7.348 26.547 10.18 1 96.81 203 THR A C 1
ATOM 1591 O O . THR A 1 203 ? -6.215 26.109 9.984 1 96.81 203 THR A O 1
ATOM 1594 N N . LEU A 1 204 ? -8.461 26.109 9.539 1 98.31 204 LEU A N 1
ATOM 1595 C CA . LEU A 1 204 ? -8.414 25.109 8.477 1 98.31 204 LEU A CA 1
ATOM 1596 C C . LEU A 1 204 ? -9.266 25.547 7.293 1 98.31 204 LEU A C 1
ATOM 1598 O O . LEU A 1 204 ? -10.43 25.922 7.465 1 98.31 204 LEU A O 1
ATOM 1602 N N . ARG A 1 205 ? -8.641 25.609 6.148 1 98.12 205 ARG A N 1
ATOM 1603 C CA . ARG A 1 205 ? -9.336 25.828 4.887 1 98.12 205 ARG A CA 1
ATOM 1604 C C . ARG A 1 205 ? -9.055 24.703 3.9 1 98.12 205 ARG A C 1
ATOM 1606 O O . ARG A 1 205 ? -7.988 24.078 3.951 1 98.12 205 ARG A O 1
ATOM 1613 N N . PHE A 1 206 ? -10.055 24.406 3.076 1 98.56 206 PHE A N 1
ATOM 1614 C CA . PHE A 1 206 ? -9.828 23.312 2.131 1 98.56 206 PHE A CA 1
ATOM 1615 C C . PHE A 1 206 ? -10.688 23.5 0.884 1 98.56 206 PHE A C 1
ATOM 1617 O O . PHE A 1 206 ? -11.625 24.297 0.877 1 98.56 206 PHE A O 1
ATOM 1624 N N . MET A 1 207 ? -10.273 22.828 -0.127 1 98.31 207 MET A N 1
ATOM 1625 C CA . MET A 1 207 ? -11.008 22.781 -1.39 1 98.31 207 MET A CA 1
ATOM 1626 C C . MET A 1 207 ? -10.891 21.406 -2.031 1 98.31 207 MET A C 1
ATOM 1628 O O . MET A 1 207 ? -9.789 20.859 -2.16 1 98.31 207 MET A O 1
ATOM 1632 N N . VAL A 1 208 ? -12.086 20.844 -2.365 1 98.19 208 VAL A N 1
ATOM 1633 C CA . VAL A 1 208 ? -12.141 19.562 -3.051 1 98.19 208 VAL A CA 1
ATOM 1634 C C . VAL A 1 208 ? -12.25 19.781 -4.559 1 98.19 208 VAL A C 1
ATOM 1636 O O . VAL A 1 208 ? -13.008 20.656 -5.008 1 98.19 208 VAL A O 1
ATOM 1639 N N . TYR A 1 209 ? -11.453 19.031 -5.309 1 97.38 209 TYR A N 1
ATOM 1640 C CA . TYR A 1 209 ? -11.461 19.203 -6.758 1 97.38 209 TYR A CA 1
ATOM 1641 C C . TYR A 1 209 ? -11.195 17.875 -7.465 1 97.38 209 TYR A C 1
ATOM 1643 O O . TYR A 1 209 ? -10.828 16.891 -6.824 1 97.38 209 TYR A O 1
ATOM 1651 N N . ASP A 1 210 ? -11.398 17.828 -8.734 1 95.81 210 ASP A N 1
ATOM 1652 C CA . ASP A 1 210 ? -11.227 16.594 -9.5 1 95.81 210 ASP A CA 1
ATOM 1653 C C . ASP A 1 210 ? -9.875 16.562 -10.203 1 95.81 210 ASP A C 1
ATOM 1655 O O . ASP A 1 210 ? -9.43 17.578 -10.75 1 95.81 210 ASP A O 1
ATOM 1659 N N . GLY A 1 211 ? -9.25 15.461 -10.148 1 94.25 211 GLY A N 1
ATOM 1660 C CA . GLY A 1 211 ? -8.023 15.266 -10.906 1 94.25 211 GLY A CA 1
ATOM 1661 C C . GLY A 1 211 ? -6.801 15.836 -10.211 1 94.25 211 GLY A C 1
ATOM 1662 O O . GLY A 1 211 ? -6.766 15.938 -8.984 1 94.25 211 GLY A O 1
ATOM 1663 N N . ALA A 1 212 ? -5.789 16.062 -10.953 1 95.56 212 ALA A N 1
ATOM 1664 C CA . ALA A 1 212 ? -4.527 16.594 -10.438 1 95.56 212 ALA A CA 1
ATOM 1665 C C . ALA A 1 212 ? -4.625 18.094 -10.188 1 95.56 212 ALA A C 1
ATOM 1667 O O . ALA A 1 212 ? -5.449 18.781 -10.805 1 95.56 212 ALA A O 1
ATOM 1668 N N . LEU A 1 213 ? -3.807 18.531 -9.352 1 96.88 213 LEU A N 1
ATOM 1669 C CA . LEU A 1 213 ? -3.744 19.969 -9.094 1 96.88 213 LEU A CA 1
ATOM 1670 C C . LEU A 1 213 ? -3.104 20.703 -10.266 1 96.88 213 LEU A C 1
ATOM 1672 O O . LEU A 1 213 ? -1.976 20.391 -10.656 1 96.88 213 LEU A O 1
ATOM 1676 N N . VAL A 1 214 ? -3.805 21.609 -10.836 1 97.69 214 VAL A N 1
ATOM 1677 C CA . VAL A 1 214 ? -3.271 22.453 -11.906 1 97.69 214 VAL A CA 1
ATOM 1678 C C . VAL A 1 214 ? -3.203 23.906 -11.43 1 97.69 214 VAL A C 1
ATOM 1680 O O . VAL A 1 214 ? -3.781 24.25 -10.398 1 97.69 214 VAL A O 1
ATOM 1683 N N . ALA A 1 215 ? -2.508 24.703 -12.188 1 98.06 215 ALA A N 1
ATOM 1684 C C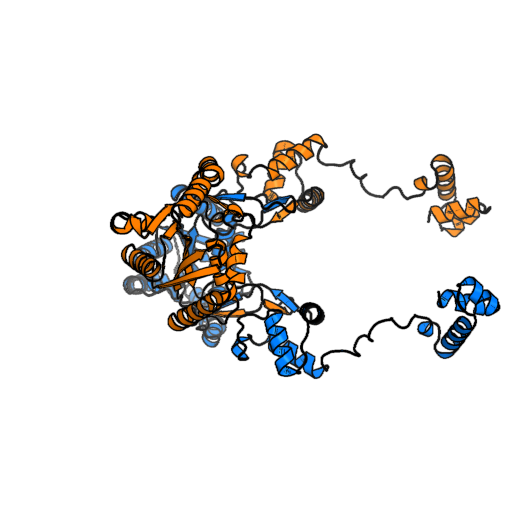A . ALA A 1 215 ? -2.27 26.078 -11.789 1 98.06 215 ALA A CA 1
ATOM 1685 C C . ALA A 1 215 ? -3.584 26.828 -11.594 1 98.06 215 ALA A C 1
ATOM 1687 O O . ALA A 1 215 ? -3.738 27.594 -10.633 1 98.06 215 ALA A O 1
ATOM 1688 N N . ALA A 1 216 ? -4.496 26.594 -12.484 1 98 216 ALA A N 1
ATOM 1689 C CA . ALA A 1 216 ? -5.781 27.281 -12.414 1 98 216 ALA A CA 1
ATOM 1690 C C . ALA A 1 216 ? -6.512 26.969 -11.117 1 98 216 ALA A C 1
ATOM 1692 O O . ALA A 1 216 ? -7.047 27.859 -10.461 1 98 216 ALA A O 1
ATOM 1693 N N . THR A 1 217 ? -6.555 25.672 -10.742 1 98.12 217 THR A N 1
ATOM 1694 C CA . THR A 1 217 ? -7.215 25.25 -9.516 1 98.12 217 THR A CA 1
ATOM 1695 C C . THR A 1 217 ? -6.5 25.797 -8.289 1 98.12 217 THR A C 1
ATOM 1697 O O . THR A 1 217 ? -7.145 26.234 -7.336 1 98.12 217 THR A O 1
ATOM 1700 N N . PHE A 1 218 ? -5.18 25.828 -8.336 1 98.62 218 PHE A N 1
ATOM 1701 C CA . PHE A 1 218 ? -4.391 26.359 -7.223 1 98.62 218 PHE A CA 1
ATOM 1702 C C . PHE A 1 218 ? -4.668 27.844 -7.02 1 98.62 218 PHE A C 1
ATOM 1704 O O . PHE A 1 218 ? -4.832 28.297 -5.887 1 98.62 218 PHE A O 1
ATOM 1711 N N . LEU A 1 219 ? -4.773 28.562 -8.086 1 98.44 219 LEU A N 1
ATOM 1712 C CA . LEU A 1 219 ? -5.051 30 -8.016 1 98.44 219 LEU A CA 1
ATOM 1713 C C . LEU A 1 219 ? -6.422 30.266 -7.402 1 98.44 219 LEU A C 1
ATOM 1715 O O . LEU A 1 219 ? -6.586 31.188 -6.609 1 98.44 219 LEU A O 1
ATOM 1719 N N . VAL A 1 220 ? -7.371 29.453 -7.789 1 98.25 220 VAL A N 1
ATOM 1720 C CA . VAL A 1 220 ? -8.695 29.578 -7.195 1 98.25 220 VAL A CA 1
ATOM 1721 C C . VAL A 1 220 ? -8.602 29.406 -5.68 1 98.25 220 VAL A C 1
ATOM 1723 O O . VAL A 1 220 ? -9.188 30.188 -4.926 1 98.25 220 VAL A O 1
ATOM 1726 N N . PHE A 1 221 ? -7.895 28.453 -5.281 1 98.5 221 PHE A N 1
ATOM 1727 C CA . PHE A 1 221 ? -7.727 28.188 -3.857 1 98.5 221 PHE A CA 1
ATOM 1728 C C . PHE A 1 221 ? -7.082 29.375 -3.156 1 98.5 221 PHE A C 1
ATOM 1730 O O . PHE A 1 221 ? -7.566 29.812 -2.115 1 98.5 221 PHE A O 1
ATOM 1737 N N . LEU A 1 222 ? -5.98 29.891 -3.736 1 98.38 222 LEU A N 1
ATOM 1738 C CA . LEU A 1 222 ? -5.273 31.016 -3.146 1 98.38 222 LEU A CA 1
ATOM 1739 C C . LEU A 1 222 ? -6.172 32.25 -3.076 1 98.38 222 LEU A C 1
ATOM 1741 O O . LEU A 1 222 ? -6.168 32.969 -2.076 1 98.38 222 LEU A O 1
ATOM 1745 N N . ARG A 1 223 ? -6.91 32.5 -4.129 1 98 223 ARG A N 1
ATOM 1746 C CA . ARG A 1 223 ? -7.82 33.656 -4.145 1 98 223 ARG A CA 1
ATOM 1747 C C . ARG A 1 223 ? -8.859 33.531 -3.039 1 98 223 ARG A C 1
ATOM 1749 O O . ARG A 1 223 ? -9.164 34.531 -2.367 1 98 223 ARG A O 1
ATOM 1756 N N . ARG A 1 224 ? -9.344 32.344 -2.861 1 97.5 224 ARG A N 1
ATOM 1757 C CA . ARG A 1 224 ? -10.32 32.125 -1.802 1 97.5 224 ARG A CA 1
ATOM 1758 C C . ARG A 1 224 ? -9.695 32.312 -0.427 1 97.5 224 ARG A C 1
ATOM 1760 O O . ARG A 1 224 ? -10.344 32.844 0.483 1 97.5 224 ARG A O 1
ATOM 1767 N N . LEU A 1 225 ? -8.492 31.906 -0.295 1 97.31 225 LEU A N 1
ATOM 1768 C CA . LEU A 1 225 ? -7.789 32.094 0.971 1 97.31 225 LEU A CA 1
ATOM 1769 C C . LEU A 1 225 ? -7.668 33.562 1.311 1 97.31 225 LEU A C 1
ATOM 1771 O O . LEU A 1 225 ? -7.926 33.969 2.445 1 97.31 225 LEU A O 1
ATOM 1775 N N . VAL A 1 226 ? -7.297 34.344 0.33 1 97 226 VAL A N 1
ATOM 1776 C CA . VAL A 1 226 ? -7.078 35.781 0.508 1 97 226 VAL A CA 1
ATOM 1777 C C . VAL A 1 226 ? -8.406 36.469 0.804 1 97 226 VAL A C 1
ATOM 1779 O O . VAL A 1 226 ? -8.477 37.344 1.672 1 97 226 VAL A O 1
ATOM 1782 N N . GLN A 1 227 ? -9.445 36.094 0.095 1 94.06 227 GLN A N 1
ATOM 1783 C CA . GLN A 1 227 ? -10.758 36.688 0.267 1 94.06 227 GLN A CA 1
ATOM 1784 C C . GLN A 1 227 ? -11.281 36.469 1.684 1 94.06 227 GLN A C 1
ATOM 1786 O O . GLN A 1 227 ? -11.945 37.375 2.246 1 94.06 227 GLN A O 1
ATOM 1791 N N . GLY A 1 228 ? -10.938 35.375 2.26 1 87.19 228 GLY A N 1
ATOM 1792 C CA . GLY A 1 228 ? -11.438 35.062 3.588 1 87.19 228 GLY A CA 1
ATOM 1793 C C . GLY A 1 228 ? -10.531 35.562 4.703 1 87.19 228 GLY A C 1
ATOM 1794 O O . GLY A 1 228 ? -10.875 35.469 5.879 1 87.19 228 GLY A O 1
ATOM 1795 N N . ALA A 1 229 ? -9.469 36.219 4.211 1 89.5 229 ALA A N 1
ATOM 1796 C CA . ALA A 1 229 ? -8.477 36.562 5.227 1 89.5 229 ALA A CA 1
ATOM 1797 C C . ALA A 1 229 ? -8.516 38.062 5.535 1 89.5 229 ALA A C 1
ATOM 1799 O O . ALA A 1 229 ? -8.703 38.906 4.637 1 89.5 229 ALA A O 1
ATOM 1800 N N . GLY A 1 230 ? -8.445 38.5 6.719 1 90.19 230 GLY A N 1
ATOM 1801 C CA . GLY A 1 230 ? -8.391 39.906 7.137 1 90.19 230 GLY A CA 1
ATOM 1802 C C . GLY A 1 230 ? -6.973 40.406 7.336 1 90.19 230 GLY A C 1
ATOM 1803 O O . GLY A 1 230 ? -6.766 41.5 7.855 1 90.19 230 GLY A O 1
ATOM 1804 N N . ARG A 1 231 ? -6.02 39.656 6.922 1 96 231 ARG A N 1
ATOM 1805 C CA . ARG A 1 231 ? -4.609 40 7.062 1 96 231 ARG A CA 1
ATOM 1806 C C . ARG A 1 231 ? -3.77 39.312 5.992 1 96 231 ARG A C 1
ATOM 1808 O O . ARG A 1 231 ? -4.262 38.438 5.27 1 96 231 ARG A O 1
ATOM 1815 N N . LYS A 1 232 ? -2.527 39.781 5.891 1 97.94 232 LYS A N 1
ATOM 1816 C CA . LYS A 1 232 ? -1.61 39.188 4.918 1 97.94 232 LYS A CA 1
ATOM 1817 C C . LYS A 1 232 ? -1.345 37.719 5.23 1 97.94 232 LYS A C 1
ATOM 1819 O O . LYS A 1 232 ? -1.236 37.344 6.395 1 97.94 232 LYS A O 1
ATOM 1824 N N . LEU A 1 233 ? -1.246 36.906 4.164 1 98.5 233 LEU A N 1
ATOM 1825 C CA . LEU A 1 233 ? -1.03 35.469 4.332 1 98.5 233 LEU A CA 1
ATOM 1826 C C . LEU A 1 233 ? 0.358 35.062 3.842 1 98.5 233 LEU A C 1
ATOM 1828 O O . LEU A 1 233 ? 0.786 35.5 2.764 1 98.5 233 LEU A O 1
ATOM 1832 N N . PHE A 1 234 ? 1.08 34.375 4.66 1 98.75 234 PHE A N 1
ATOM 1833 C CA . PHE A 1 234 ? 2.27 33.656 4.258 1 98.75 234 PHE A CA 1
ATOM 1834 C C . PHE A 1 234 ? 1.948 32.156 4.066 1 98.75 234 PHE A C 1
ATOM 1836 O O . PHE A 1 234 ? 1.685 31.453 5.035 1 98.75 234 PHE A O 1
ATOM 1843 N N . VAL A 1 235 ? 1.955 31.719 2.848 1 98.69 235 VAL A N 1
ATOM 1844 C CA . VAL A 1 235 ? 1.57 30.344 2.549 1 98.69 235 VAL A CA 1
ATOM 1845 C C . VAL A 1 235 ? 2.814 29.516 2.232 1 98.69 235 VAL A C 1
ATOM 1847 O O . VAL A 1 235 ? 3.584 29.859 1.332 1 98.69 235 VAL A O 1
ATOM 1850 N N . ILE A 1 236 ? 3 28.469 3.006 1 98.69 236 ILE A N 1
ATOM 1851 C CA . ILE A 1 236 ? 4.125 27.562 2.805 1 98.69 236 ILE A CA 1
ATOM 1852 C C . ILE A 1 236 ? 3.65 26.297 2.082 1 98.69 236 ILE A C 1
ATOM 1854 O O . ILE A 1 236 ? 2.717 25.641 2.531 1 98.69 236 ILE A O 1
ATOM 1858 N N . VAL A 1 237 ? 4.246 25.969 0.973 1 98 237 VAL A N 1
ATOM 1859 C CA . VAL A 1 237 ? 3.877 24.828 0.153 1 98 237 VAL A CA 1
ATOM 1860 C C . VAL A 1 237 ? 5.125 24.031 -0.221 1 98 237 VAL A C 1
ATOM 1862 O O . VAL A 1 237 ? 6.25 24.484 0.013 1 98 237 VAL A O 1
ATOM 1865 N N . ASP A 1 238 ? 4.934 22.812 -0.74 1 95.5 238 ASP A N 1
ATOM 1866 C CA . ASP A 1 238 ? 6.066 22.031 -1.22 1 95.5 238 ASP A CA 1
ATOM 1867 C C . ASP A 1 238 ? 6.527 22.516 -2.592 1 95.5 238 ASP A C 1
ATOM 1869 O O . ASP A 1 238 ? 6.156 23.594 -3.031 1 95.5 238 ASP A O 1
ATOM 1873 N N . ASN A 1 239 ? 7.41 21.75 -3.23 1 93.56 239 ASN A N 1
ATOM 1874 C CA . ASN A 1 239 ? 8.047 22.203 -4.465 1 93.56 239 ASN A CA 1
ATOM 1875 C C . ASN A 1 239 ? 7.359 21.625 -5.695 1 93.56 239 ASN A C 1
ATOM 1877 O O . ASN A 1 239 ? 8 21.406 -6.727 1 93.56 239 ASN A O 1
ATOM 1881 N N . LEU A 1 240 ? 6.113 21.312 -5.547 1 94.19 240 LEU A N 1
ATOM 1882 C CA . LEU A 1 240 ? 5.363 20.875 -6.719 1 94.19 240 LEU A CA 1
ATOM 1883 C C . LEU A 1 240 ? 5.434 21.922 -7.828 1 94.19 240 LEU A C 1
ATOM 1885 O O . LEU A 1 240 ? 5.32 23.125 -7.562 1 94.19 240 LEU A O 1
ATOM 1889 N N . ARG A 1 241 ? 5.543 21.484 -9.016 1 94.94 241 ARG A N 1
ATOM 1890 C CA . ARG A 1 241 ? 5.719 22.359 -10.172 1 94.94 241 ARG A CA 1
ATOM 1891 C C . ARG A 1 241 ? 4.594 23.391 -10.242 1 94.94 241 ARG A C 1
ATOM 1893 O O . ARG A 1 241 ? 4.828 24.547 -10.602 1 94.94 241 ARG A O 1
ATOM 1900 N N . VAL A 1 242 ? 3.418 22.984 -9.867 1 97.06 242 VAL A N 1
ATOM 1901 C CA . VAL A 1 242 ? 2.236 23.844 -9.945 1 97.06 242 VAL A CA 1
ATOM 1902 C C . VAL A 1 242 ? 2.414 25.062 -9.039 1 97.06 242 VAL A C 1
ATOM 1904 O O . VAL A 1 242 ? 1.971 26.156 -9.367 1 97.06 242 VAL A O 1
ATOM 1907 N N . HIS A 1 243 ? 3.049 24.953 -7.91 1 97.19 243 HIS A N 1
ATOM 1908 C CA . HIS A 1 243 ? 3.209 26.016 -6.93 1 97.19 243 HIS A CA 1
ATOM 1909 C C . HIS A 1 243 ? 4.145 27.109 -7.445 1 97.19 243 HIS A C 1
ATOM 1911 O O . HIS A 1 243 ? 4.098 28.25 -6.973 1 97.19 243 HIS A O 1
ATOM 1917 N N . ARG A 1 244 ? 4.934 26.703 -8.43 1 96.31 244 ARG A N 1
ATOM 1918 C CA . ARG A 1 244 ? 5.918 27.641 -8.953 1 96.31 244 ARG A CA 1
ATOM 1919 C C . ARG A 1 244 ? 5.586 28.047 -10.383 1 96.31 244 ARG A C 1
ATOM 1921 O O . ARG A 1 244 ? 6.395 28.688 -11.055 1 96.31 244 ARG A O 1
ATOM 1928 N N . ALA A 1 245 ? 4.445 27.672 -10.805 1 97.88 245 ALA A N 1
ATOM 1929 C CA . ALA A 1 245 ? 4.039 28 -12.172 1 97.88 245 ALA A CA 1
ATOM 1930 C C . ALA A 1 245 ? 3.988 29.516 -12.383 1 97.88 245 ALA A C 1
ATOM 1932 O O . ALA A 1 245 ? 3.656 30.266 -11.469 1 97.88 245 ALA A O 1
ATOM 1933 N N . LYS A 1 246 ? 4.23 29.906 -13.594 1 97.56 246 LYS A N 1
ATOM 1934 C CA . LYS A 1 246 ? 4.324 31.328 -13.93 1 97.56 246 LYS A CA 1
ATOM 1935 C C . LYS A 1 246 ? 3.041 32.062 -13.562 1 97.56 246 LYS A C 1
ATOM 1937 O O . LYS A 1 246 ? 3.084 33.125 -12.906 1 97.56 246 LYS A O 1
ATOM 1942 N N . PRO A 1 247 ? 1.891 31.516 -13.93 1 98.12 247 PRO A N 1
ATOM 1943 C CA . PRO A 1 247 ? 0.667 32.219 -13.57 1 98.12 247 PRO A CA 1
ATOM 1944 C C . PRO A 1 247 ? 0.508 32.406 -12.055 1 98.12 247 PRO A C 1
ATOM 1946 O O . PRO A 1 247 ? -0.032 33.406 -11.594 1 98.12 247 PRO A O 1
ATOM 1949 N N . VAL A 1 248 ? 0.953 31.469 -11.305 1 98.25 248 VAL A N 1
ATOM 1950 C CA . VAL A 1 248 ? 0.813 31.484 -9.859 1 98.25 248 VAL A CA 1
ATOM 1951 C C . VAL A 1 248 ? 1.769 32.5 -9.25 1 98.25 248 VAL A C 1
ATOM 1953 O O . VAL A 1 248 ? 1.358 33.344 -8.453 1 98.25 248 VAL A O 1
ATOM 1956 N N . THR A 1 249 ? 3.006 32.406 -9.672 1 97.38 249 THR A N 1
ATOM 1957 C CA . THR A 1 249 ? 4.008 33.312 -9.117 1 97.38 249 THR A CA 1
ATOM 1958 C C . THR A 1 249 ? 3.723 34.781 -9.523 1 97.38 249 THR A C 1
ATOM 1960 O O . THR A 1 249 ? 3.936 35.688 -8.742 1 97.38 249 THR A O 1
ATOM 1963 N N . ALA A 1 250 ? 3.295 34.969 -10.727 1 98.19 250 ALA A N 1
ATOM 1964 C CA . ALA A 1 250 ? 2.926 36.312 -11.188 1 98.19 250 ALA A CA 1
ATOM 1965 C C . ALA A 1 250 ? 1.771 36.875 -10.375 1 98.19 250 ALA A C 1
ATOM 1967 O O . ALA A 1 250 ? 1.803 38.031 -9.961 1 98.19 250 ALA A O 1
ATOM 1968 N N . TRP A 1 251 ? 0.787 36.094 -10.203 1 98.25 251 TRP A N 1
ATOM 1969 C CA . TRP A 1 251 ? -0.366 36.5 -9.414 1 98.25 251 TRP A CA 1
ATOM 1970 C C . TRP A 1 251 ? 0.039 36.812 -7.98 1 98.25 251 TRP A C 1
ATOM 1972 O O . TRP A 1 251 ? -0.394 37.844 -7.418 1 98.25 251 TRP A O 1
ATOM 1982 N N . ALA A 1 252 ? 0.822 36 -7.367 1 97.94 252 ALA A N 1
ATOM 1983 C CA . ALA A 1 252 ? 1.274 36.219 -5.996 1 97.94 252 ALA A CA 1
ATOM 1984 C C . ALA A 1 252 ? 2.062 37.531 -5.879 1 97.94 252 ALA A C 1
ATOM 1986 O O . ALA A 1 252 ? 1.9 38.281 -4.914 1 97.94 252 ALA A O 1
ATOM 1987 N N . LYS A 1 253 ? 2.918 37.75 -6.871 1 97.56 253 LYS A N 1
ATOM 1988 C CA . LYS A 1 253 ? 3.695 39 -6.887 1 97.56 253 LYS A CA 1
ATOM 1989 C C . LYS A 1 253 ? 2.787 40.219 -6.988 1 97.56 253 LYS A C 1
ATOM 1991 O O . LYS A 1 253 ? 3.008 41.219 -6.305 1 97.56 253 LYS A O 1
ATOM 1996 N N . ALA A 1 254 ? 1.813 40.125 -7.797 1 97.94 254 ALA A N 1
ATOM 1997 C CA . ALA A 1 254 ? 0.863 41.219 -7.973 1 97.94 254 ALA A CA 1
ATOM 1998 C C . ALA A 1 254 ? 0.047 41.438 -6.703 1 97.94 254 ALA A C 1
ATOM 2000 O O . ALA A 1 254 ? -0.479 42.531 -6.484 1 97.94 254 ALA A O 1
ATOM 2001 N N . ASN A 1 255 ? -0.064 40.469 -5.895 1 97.81 255 ASN A N 1
ATOM 2002 C CA . ASN A 1 255 ? -0.84 40.562 -4.66 1 97.81 255 ASN A CA 1
ATOM 2003 C C . ASN A 1 255 ? 0.049 40.438 -3.428 1 97.81 255 ASN A C 1
ATOM 2005 O O . ASN A 1 255 ? -0.374 39.875 -2.402 1 97.81 255 ASN A O 1
ATOM 2009 N N . ALA A 1 256 ? 1.247 40.906 -3.518 1 97 256 ALA A N 1
ATOM 2010 C CA . ALA A 1 256 ? 2.275 40.719 -2.496 1 97 256 ALA A CA 1
ATOM 2011 C C . ALA A 1 256 ? 1.845 41.312 -1.165 1 97 256 ALA A C 1
ATOM 2013 O O . ALA A 1 256 ? 2.312 40.906 -0.104 1 97 256 ALA A O 1
ATOM 2014 N N . GLU A 1 257 ? 0.992 42.25 -1.193 1 96.75 257 GLU A N 1
ATOM 2015 C CA . GLU A 1 257 ? 0.518 42.875 0.036 1 96.75 257 GLU A CA 1
ATOM 2016 C C . GLU A 1 257 ? -0.45 41.938 0.784 1 96.75 257 GLU A C 1
ATOM 2018 O O . GLU A 1 257 ? -0.658 42.125 1.988 1 96.75 257 GLU A O 1
ATOM 2023 N N . ARG A 1 258 ? -1.024 41.031 0.083 1 97.69 258 ARG A N 1
ATOM 2024 C CA . ARG A 1 258 ? -2.059 40.188 0.676 1 97.69 258 ARG A CA 1
ATOM 2025 C C . ARG A 1 258 ? -1.553 38.781 0.887 1 97.69 258 ARG A C 1
ATOM 2027 O O . ARG A 1 258 ? -2.049 38.062 1.757 1 97.69 258 ARG A O 1
ATOM 2034 N N . ILE A 1 259 ? -0.649 38.375 0.027 1 98.38 259 ILE A N 1
ATOM 2035 C CA . ILE A 1 259 ? -0.239 36.969 0.114 1 98.38 259 ILE A CA 1
ATOM 2036 C C . ILE A 1 259 ? 1.183 36.812 -0.421 1 98.38 259 ILE A C 1
ATOM 2038 O O . ILE A 1 259 ? 1.575 37.5 -1.365 1 98.38 259 ILE A O 1
ATOM 2042 N N . GLU A 1 260 ? 1.963 35.969 0.146 1 98.5 260 GLU A N 1
ATOM 2043 C CA . GLU A 1 260 ? 3.287 35.562 -0.313 1 98.5 260 GLU A CA 1
ATOM 2044 C C . GLU A 1 260 ? 3.488 34.031 -0.158 1 98.5 260 GLU A C 1
ATOM 2046 O O . GLU A 1 260 ? 3.08 33.469 0.848 1 98.5 260 GLU A O 1
ATOM 2051 N N . LEU A 1 261 ? 4.125 33.469 -1.138 1 98.44 261 LEU A N 1
ATOM 2052 C CA . LEU A 1 261 ? 4.363 32.031 -1.139 1 98.44 261 LEU A CA 1
ATOM 2053 C C . LEU A 1 261 ? 5.793 31.703 -0.703 1 98.44 261 LEU A C 1
ATOM 2055 O O . LEU A 1 261 ? 6.73 32.406 -1.092 1 98.44 261 LEU A O 1
ATOM 2059 N N . PHE A 1 262 ? 5.914 30.734 0.145 1 98.25 262 PHE A N 1
ATOM 2060 C CA . PHE A 1 262 ? 7.195 30.188 0.563 1 98.25 262 PHE A CA 1
ATOM 2061 C C . PHE A 1 262 ? 7.254 28.688 0.273 1 98.25 262 PHE A C 1
ATOM 2063 O O . PHE A 1 262 ? 6.215 28.031 0.175 1 98.25 262 PHE A O 1
ATOM 2070 N N . TYR A 1 263 ? 8.453 28.172 0.146 1 97.5 263 TYR A N 1
ATOM 2071 C CA . TYR A 1 263 ? 8.594 26.797 -0.32 1 97.5 263 TYR A CA 1
ATOM 2072 C C . TYR A 1 263 ? 9.406 25.969 0.664 1 97.5 263 TYR A C 1
ATOM 2074 O O . TYR A 1 263 ? 10.484 26.391 1.102 1 97.5 263 TYR A O 1
ATOM 2082 N N . LEU A 1 264 ? 8.922 24.781 0.992 1 96.75 264 LEU A N 1
ATOM 2083 C CA . LEU A 1 264 ? 9.625 23.812 1.828 1 96.75 264 LEU A CA 1
ATOM 2084 C C . LEU A 1 264 ? 10.836 23.234 1.098 1 96.75 264 LEU A C 1
ATOM 2086 O O . LEU A 1 264 ? 10.867 23.219 -0.134 1 96.75 264 LEU A O 1
ATOM 2090 N N . PRO A 1 265 ? 11.805 22.797 1.972 1 95.06 265 PRO A N 1
ATOM 2091 C CA . PRO A 1 265 ? 12.883 22.062 1.303 1 95.06 265 PRO A CA 1
ATOM 2092 C C . PRO A 1 265 ? 12.375 20.844 0.529 1 95.06 265 PRO A C 1
ATOM 2094 O O . PRO A 1 265 ? 11.414 20.188 0.955 1 95.06 265 PRO A O 1
ATOM 2097 N N . PRO A 1 266 ? 13.047 20.594 -0.612 1 92.94 266 PRO A N 1
ATOM 2098 C CA . PRO A 1 266 ? 12.609 19.438 -1.413 1 92.94 266 PRO A CA 1
ATOM 2099 C C . PRO A 1 266 ? 12.719 18.125 -0.662 1 92.94 266 PRO A C 1
ATOM 2101 O O . PRO A 1 266 ? 13.68 17.906 0.086 1 92.94 266 PRO A O 1
ATOM 2104 N N . TYR A 1 267 ? 11.734 17.25 -0.809 1 90.69 267 TYR A N 1
ATOM 2105 C CA . TYR A 1 267 ? 11.734 15.867 -0.331 1 90.69 267 TYR A CA 1
ATOM 2106 C C . TYR A 1 267 ? 11.766 15.812 1.191 1 90.69 267 TYR A C 1
ATOM 2108 O O . TYR A 1 267 ? 12.438 14.969 1.777 1 90.69 267 TYR A O 1
ATOM 2116 N N . ALA A 1 268 ? 11.117 16.734 1.803 1 91.12 268 ALA A N 1
ATOM 2117 C CA . ALA A 1 268 ? 11 16.75 3.258 1 91.12 268 ALA A CA 1
ATOM 2118 C C . ALA A 1 268 ? 9.555 16.953 3.691 1 91.12 268 ALA A C 1
ATOM 2120 O O . ALA A 1 268 ? 9.25 17.859 4.465 1 91.12 268 ALA A O 1
ATOM 2121 N N . PRO A 1 269 ? 8.75 16.062 3.26 1 89.81 269 PRO A N 1
ATOM 2122 C CA . PRO A 1 269 ? 7.324 16.234 3.541 1 89.81 269 PRO A CA 1
ATOM 2123 C C . PRO A 1 269 ? 7.008 16.172 5.031 1 89.81 269 PRO A C 1
ATOM 2125 O O . PRO A 1 269 ? 6.016 16.75 5.48 1 89.81 269 PRO A O 1
ATOM 2128 N N . GLU A 1 270 ? 7.836 15.492 5.797 1 89.69 270 GLU A N 1
ATOM 2129 C CA . GLU A 1 270 ? 7.57 15.281 7.219 1 89.69 270 GLU A CA 1
ATOM 2130 C C . GLU A 1 270 ? 7.613 16.594 7.988 1 89.69 270 GLU A C 1
ATOM 2132 O O . GLU A 1 270 ? 7.156 16.672 9.133 1 89.69 270 GLU A O 1
ATOM 2137 N N . HIS A 1 271 ? 8.172 17.578 7.402 1 93.62 271 HIS A N 1
ATOM 2138 C CA . HIS A 1 271 ? 8.289 18.859 8.07 1 93.62 271 HIS A CA 1
ATOM 2139 C C . HIS A 1 271 ? 7.102 19.766 7.742 1 93.62 271 HIS A C 1
ATOM 2141 O O . HIS A 1 271 ? 7.062 20.922 8.164 1 93.62 271 HIS A O 1
ATOM 2147 N N . ASN A 1 272 ? 6.117 19.281 6.996 1 96.56 272 ASN A N 1
ATOM 2148 C CA . ASN A 1 272 ? 4.863 19.969 6.727 1 96.56 272 ASN A CA 1
ATOM 2149 C C . ASN A 1 272 ? 3.748 19.5 7.656 1 96.56 272 ASN A C 1
ATOM 2151 O O . ASN A 1 272 ? 3.283 18.359 7.551 1 96.56 272 ASN A O 1
ATOM 2155 N N . PRO A 1 273 ? 3.307 20.391 8.508 1 97.38 273 PRO A N 1
ATOM 2156 C CA . PRO A 1 273 ? 2.238 19.984 9.422 1 97.38 273 PRO A CA 1
ATOM 2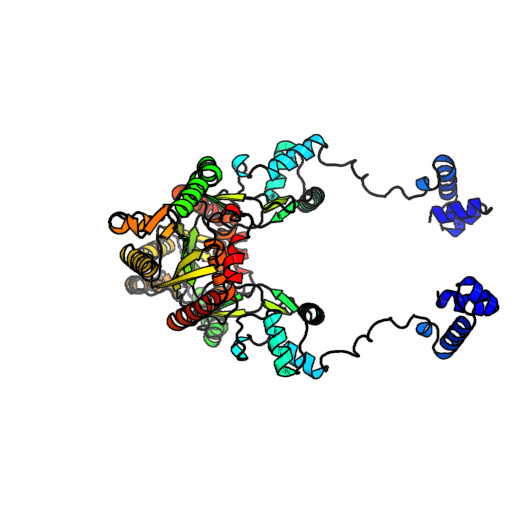157 C C . PRO A 1 273 ? 1.003 19.469 8.695 1 97.38 273 PRO A C 1
ATOM 2159 O O . PRO A 1 273 ? 0.235 18.688 9.266 1 97.38 273 PRO A O 1
ATOM 2162 N N . ASP A 1 274 ? 0.786 19.906 7.488 1 97.81 274 ASP A N 1
ATOM 2163 C CA . ASP A 1 274 ? -0.385 19.484 6.734 1 97.81 274 ASP A CA 1
ATOM 2164 C C . ASP A 1 274 ? -0.336 17.984 6.445 1 97.81 274 ASP A C 1
ATOM 2166 O O . ASP A 1 274 ? -1.36 17.375 6.141 1 97.81 274 ASP A O 1
ATOM 2170 N N . GLU A 1 275 ? 0.88 17.375 6.5 1 95.06 275 GLU A N 1
ATOM 2171 C CA . GLU A 1 275 ? 1.014 15.922 6.336 1 95.06 275 GLU A CA 1
ATOM 2172 C C . GLU A 1 275 ? 0.238 15.172 7.414 1 95.06 275 GLU A C 1
ATOM 2174 O O . GLU A 1 275 ? -0.337 14.117 7.148 1 95.06 275 GLU A O 1
ATOM 2179 N N . PHE A 1 276 ? 0.19 15.695 8.562 1 96.31 276 PHE A N 1
ATOM 2180 C CA . PHE A 1 276 ? -0.508 15.047 9.664 1 96.31 276 PHE A CA 1
ATOM 2181 C C . PHE A 1 276 ? -2.018 15.18 9.5 1 96.31 276 PHE A C 1
ATOM 2183 O O . PHE A 1 276 ? -2.766 14.258 9.852 1 96.31 276 PHE A O 1
ATOM 2190 N N . LEU A 1 277 ? -2.387 16.281 8.992 1 97.44 277 LEU A N 1
ATOM 2191 C CA . LEU A 1 277 ? -3.791 16.406 8.617 1 97.44 277 LEU A CA 1
ATOM 2192 C C . LEU A 1 277 ? -4.168 15.367 7.559 1 97.44 277 LEU A C 1
ATOM 2194 O O . LEU A 1 277 ? -5.164 14.664 7.707 1 97.44 277 LEU A O 1
ATOM 2198 N N . ASN A 1 278 ? -3.342 15.32 6.516 1 96.19 278 ASN A N 1
ATOM 2199 C CA . ASN A 1 278 ? -3.607 14.383 5.426 1 96.19 278 ASN A CA 1
ATOM 2200 C C . ASN A 1 278 ? -3.697 12.945 5.934 1 96.19 278 ASN A C 1
ATOM 2202 O O . ASN A 1 278 ? -4.57 12.188 5.508 1 96.19 278 ASN A O 1
ATOM 2206 N N . ASN A 1 279 ? -2.83 12.609 6.789 1 93.25 279 ASN A N 1
ATOM 2207 C CA . ASN A 1 279 ? -2.859 11.273 7.379 1 93.25 279 ASN A CA 1
ATOM 2208 C C . ASN A 1 279 ? -4.133 11.047 8.188 1 93.25 279 ASN A C 1
ATOM 2210 O O . ASN A 1 279 ? -4.727 9.969 8.125 1 93.25 279 ASN A O 1
ATOM 2214 N N . ASP A 1 280 ? -4.512 12.023 8.961 1 94.5 280 ASP A N 1
ATOM 2215 C CA . ASP A 1 280 ? -5.734 11.945 9.758 1 94.5 280 ASP A CA 1
ATOM 2216 C C . ASP A 1 280 ? -6.953 11.742 8.859 1 94.5 280 ASP A C 1
ATOM 2218 O O . ASP A 1 280 ? -7.816 10.906 9.164 1 94.5 280 ASP A O 1
ATOM 2222 N N . VAL A 1 281 ? -6.984 12.484 7.809 1 95.31 281 VAL A N 1
ATOM 2223 C CA . VAL A 1 281 ? -8.086 12.398 6.863 1 95.31 281 VAL A CA 1
ATOM 2224 C C . VAL A 1 281 ? -8.148 11 6.258 1 95.31 281 VAL A C 1
ATOM 2226 O O . VAL A 1 281 ? -9.211 10.375 6.219 1 95.31 281 VAL A O 1
ATOM 2229 N N . LYS A 1 282 ? -7.027 10.5 5.832 1 92.31 282 LYS A N 1
ATOM 2230 C CA . LYS A 1 282 ? -6.984 9.18 5.223 1 92.31 282 LYS A CA 1
ATOM 2231 C C . LYS A 1 282 ? -7.418 8.102 6.211 1 92.31 282 LYS A C 1
ATOM 2233 O O . LYS A 1 282 ? -8.148 7.18 5.852 1 92.31 282 LYS A O 1
ATOM 2238 N N . GLN A 1 283 ? -7.012 8.227 7.406 1 88.25 283 GLN A N 1
ATOM 2239 C CA . GLN A 1 283 ? -7.391 7.254 8.43 1 88.25 283 GLN A CA 1
ATOM 2240 C C . GLN A 1 283 ? -8.883 7.328 8.734 1 88.25 283 GLN A C 1
ATOM 2242 O O . GLN A 1 283 ? -9.547 6.301 8.867 1 88.25 283 GLN A O 1
ATOM 2247 N N . ALA A 1 284 ? -9.328 8.531 8.875 1 88.44 284 ALA A N 1
ATOM 2248 C CA . ALA A 1 284 ? -10.75 8.727 9.172 1 88.44 284 ALA A CA 1
ATOM 2249 C C . ALA A 1 284 ? -11.625 8.18 8.047 1 88.44 284 ALA A C 1
ATOM 2251 O O . ALA A 1 284 ? -12.633 7.527 8.305 1 88.44 284 ALA A O 1
ATOM 2252 N N . MET A 1 285 ? -11.227 8.422 6.871 1 89 285 MET A N 1
ATOM 2253 C CA . MET A 1 285 ? -11.984 7.965 5.715 1 89 285 MET A CA 1
ATOM 2254 C C . MET A 1 285 ? -11.961 6.441 5.613 1 89 285 MET A C 1
ATOM 2256 O O . MET A 1 285 ? -12.938 5.828 5.188 1 89 285 MET A O 1
ATOM 2260 N N . ALA A 1 286 ? -10.852 5.871 6.02 1 83.12 286 ALA A N 1
ATOM 2261 C CA . ALA A 1 286 ? -10.695 4.422 5.949 1 83.12 286 ALA A CA 1
ATOM 2262 C C . ALA A 1 286 ? -11.578 3.725 6.977 1 83.12 286 ALA A C 1
ATOM 2264 O O . ALA A 1 286 ? -11.828 2.521 6.875 1 83.12 286 ALA A O 1
ATOM 2265 N N . ARG A 1 287 ? -12.016 4.402 7.977 1 81 287 ARG A N 1
ATOM 2266 C CA . ARG A 1 287 ? -12.859 3.836 9.023 1 81 287 ARG A CA 1
ATOM 2267 C C . ARG A 1 287 ? -14.328 3.9 8.633 1 81 287 ARG A C 1
ATOM 2269 O O . ARG A 1 287 ? -15.172 3.227 9.234 1 81 287 ARG A O 1
ATOM 2276 N N . ARG A 1 288 ? -14.617 4.641 7.66 1 85.06 288 ARG A N 1
ATOM 2277 C CA . ARG A 1 288 ? -15.984 4.836 7.203 1 85.06 288 ARG A CA 1
ATOM 2278 C C . ARG A 1 288 ? -16.359 3.818 6.129 1 85.06 288 ARG A C 1
ATOM 2280 O O . ARG A 1 288 ? -15.477 3.166 5.559 1 85.06 288 ARG A O 1
ATOM 2287 N N . PRO A 1 289 ? -17.656 3.656 5.98 1 86.25 289 PRO A N 1
ATOM 2288 C CA . PRO A 1 289 ? -18.062 2.762 4.895 1 86.25 289 PRO A CA 1
ATOM 2289 C C . PRO A 1 289 ? -17.453 3.152 3.547 1 86.25 289 PRO A C 1
ATOM 2291 O O . PRO A 1 289 ? -17.344 4.34 3.242 1 86.25 289 PRO A O 1
ATOM 2294 N N . VAL A 1 290 ? -17.109 2.199 2.826 1 87.44 290 VAL A N 1
ATOM 2295 C CA . VAL A 1 290 ? -16.422 2.418 1.557 1 87.44 290 VAL A CA 1
ATOM 2296 C C . VAL A 1 290 ? -17.344 3.143 0.586 1 87.44 290 VAL A C 1
ATOM 2298 O O . VAL A 1 290 ? -18.469 2.686 0.328 1 87.44 290 VAL A O 1
ATOM 2301 N N . PRO A 1 291 ? -16.859 4.262 0.105 1 90.19 291 PRO A N 1
ATOM 2302 C CA . PRO A 1 291 ? -17.703 4.949 -0.885 1 90.19 291 PRO A CA 1
ATOM 2303 C C . PRO A 1 291 ? -17.812 4.172 -2.195 1 90.19 291 PRO A C 1
ATOM 2305 O O . PRO A 1 291 ? -16.812 3.658 -2.705 1 90.19 291 PRO A O 1
ATOM 2308 N N . ARG A 1 292 ? -18.953 4.164 -2.779 1 88.44 292 ARG A N 1
ATOM 2309 C CA . ARG A 1 292 ? -19.203 3.373 -3.98 1 88.44 292 ARG A CA 1
ATOM 2310 C C . ARG A 1 292 ? -19.047 4.227 -5.234 1 88.44 292 ARG A C 1
ATOM 2312 O O . ARG A 1 292 ? -18.953 3.695 -6.344 1 88.44 292 ARG A O 1
ATOM 2319 N N . ASP A 1 293 ? -19.156 5.535 -5.023 1 93.06 293 ASP A N 1
ATOM 2320 C CA . ASP A 1 293 ? -19.016 6.441 -6.16 1 93.06 293 ASP A CA 1
ATOM 2321 C C . ASP A 1 293 ? -18.312 7.734 -5.75 1 93.06 293 ASP A C 1
ATOM 2323 O O . ASP A 1 293 ? -18.031 7.949 -4.566 1 93.06 293 ASP A O 1
ATOM 2327 N N . LYS A 1 294 ? -18 8.461 -6.734 1 94.38 294 LYS A N 1
ATOM 2328 C CA . LYS A 1 294 ? -17.25 9.695 -6.512 1 94.38 294 LYS A CA 1
ATOM 2329 C C . LYS A 1 294 ? -18.031 10.672 -5.648 1 94.38 294 LYS A C 1
ATOM 2331 O O . LYS A 1 294 ? -17.469 11.359 -4.797 1 94.38 294 LYS A O 1
ATOM 2336 N N . ALA A 1 295 ? -19.312 10.773 -5.883 1 95.75 295 ALA A N 1
ATOM 2337 C CA . ALA A 1 295 ? -20.172 11.688 -5.137 1 95.75 295 ALA A CA 1
ATOM 2338 C C . ALA A 1 295 ? -20.156 11.359 -3.646 1 95.75 295 ALA A C 1
ATOM 2340 O O . ALA A 1 295 ? -20.031 12.25 -2.805 1 95.75 295 ALA A O 1
ATOM 2341 N N . SER A 1 296 ? -20.281 10.109 -3.377 1 93.56 296 SER A N 1
ATOM 2342 C CA . SER A 1 296 ? -20.266 9.68 -1.981 1 93.56 296 SER A CA 1
ATOM 2343 C C . SER A 1 296 ? -18.922 9.938 -1.333 1 93.56 296 SER A C 1
ATOM 2345 O O . SER A 1 296 ? -18.844 10.32 -0.163 1 93.56 296 SER A O 1
ATOM 2347 N N . LEU A 1 297 ? -17.859 9.695 -2.084 1 94.75 297 LEU A N 1
ATOM 2348 C CA . LEU A 1 297 ? -16.516 9.961 -1.582 1 94.75 297 LEU A CA 1
ATOM 2349 C C . LEU A 1 297 ? -16.328 11.445 -1.276 1 94.75 297 LEU A C 1
ATOM 2351 O O . LEU A 1 297 ? -15.844 11.812 -0.203 1 94.75 297 LEU A O 1
ATOM 2355 N N . LYS A 1 298 ? -16.781 12.234 -2.186 1 96.94 298 LYS A N 1
ATOM 2356 C CA . LYS A 1 298 ? -16.703 13.68 -2.02 1 96.94 298 LYS A CA 1
ATOM 2357 C C . LYS A 1 298 ? -17.5 14.148 -0.808 1 96.94 298 LYS A C 1
ATOM 2359 O O . LYS A 1 298 ? -17.016 14.969 -0.02 1 96.94 298 LYS A O 1
ATOM 2364 N N . ALA A 1 299 ? -18.656 13.641 -0.688 1 96.38 299 ALA A N 1
ATOM 2365 C CA . ALA A 1 299 ? -19.531 14.031 0.417 1 96.38 299 ALA A CA 1
ATOM 2366 C C . ALA A 1 299 ? -18.906 13.648 1.762 1 96.38 299 ALA A C 1
ATOM 2368 O O . ALA A 1 299 ? -18.938 14.445 2.705 1 96.38 299 ALA A O 1
ATOM 2369 N N . GLY A 1 300 ? -18.391 12.461 1.801 1 94.38 300 GLY A N 1
ATOM 2370 C CA . GLY A 1 300 ? -17.75 12.023 3.029 1 94.38 300 GLY A CA 1
ATOM 2371 C C . GLY A 1 300 ? -16.547 12.867 3.402 1 94.38 300 GLY A C 1
ATOM 2372 O O . GLY A 1 300 ? -16.375 13.242 4.562 1 94.38 300 GLY A O 1
ATOM 2373 N N . LEU A 1 301 ? -15.75 13.141 2.447 1 96.69 301 LEU A N 1
ATOM 2374 C CA . LEU A 1 301 ? -14.562 13.969 2.646 1 96.69 301 LEU A CA 1
ATOM 2375 C C . LEU A 1 301 ? -14.945 15.367 3.113 1 96.69 301 LEU A C 1
ATOM 2377 O O . LEU A 1 301 ? -14.391 15.875 4.094 1 96.69 301 LEU A O 1
ATOM 2381 N N . THR A 1 302 ? -15.906 15.938 2.457 1 97.81 302 THR A N 1
ATOM 2382 C CA . THR A 1 302 ? -16.344 17.297 2.783 1 97.81 302 THR A CA 1
ATOM 2383 C C . THR A 1 302 ? -16.938 17.344 4.191 1 97.81 302 THR A C 1
ATOM 2385 O O . THR A 1 302 ? -16.625 18.266 4.961 1 97.81 302 THR A O 1
ATOM 2388 N N . ALA A 1 303 ? -17.656 16.344 4.469 1 96.62 303 ALA A N 1
ATOM 2389 C CA . ALA A 1 303 ? -18.266 16.297 5.797 1 96.62 303 ALA A CA 1
ATOM 2390 C C . ALA A 1 303 ? -17.188 16.203 6.883 1 96.62 303 ALA A C 1
ATOM 2392 O O . ALA A 1 303 ? -17.281 16.906 7.902 1 96.62 303 ALA A O 1
ATOM 2393 N N . TYR A 1 304 ? -16.266 15.398 6.676 1 96.19 304 TYR A N 1
ATOM 2394 C CA . TYR A 1 304 ? -15.211 15.242 7.664 1 96.19 304 TYR A CA 1
ATOM 2395 C C . TYR A 1 304 ? -14.438 16.547 7.844 1 96.19 304 TYR A C 1
ATOM 2397 O O . TYR A 1 304 ? -14.18 16.969 8.977 1 96.19 304 TYR A O 1
ATOM 2405 N N . MET A 1 305 ? -14.078 17.156 6.762 1 98 305 MET A N 1
ATOM 2406 C CA . MET A 1 305 ? -13.273 18.375 6.809 1 98 305 MET A CA 1
ATOM 2407 C C . MET A 1 305 ? -14.055 19.516 7.453 1 98 305 MET A C 1
ATOM 2409 O O . MET A 1 305 ? -13.492 20.297 8.211 1 98 305 MET A O 1
ATOM 2413 N N . ARG A 1 306 ? -15.32 19.625 7.164 1 97.94 306 ARG A N 1
ATOM 2414 C CA . ARG A 1 306 ? -16.156 20.641 7.805 1 97.94 306 ARG A CA 1
ATOM 2415 C C . ARG A 1 306 ? -16.219 20.422 9.312 1 97.94 306 ARG A C 1
ATOM 2417 O O . ARG A 1 306 ? -16.219 21.375 10.086 1 97.94 306 ARG A O 1
ATOM 2424 N N . GLY A 1 307 ? -16.281 19.156 9.625 1 97.31 307 GLY A N 1
ATOM 2425 C CA . GLY A 1 307 ? -16.219 18.828 11.047 1 97.31 307 GLY A CA 1
ATOM 2426 C C . GLY A 1 307 ? -14.898 19.25 11.68 1 97.31 307 GLY A C 1
ATOM 2427 O O . GLY A 1 307 ? -14.883 19.75 12.812 1 97.31 307 GLY A O 1
ATOM 2428 N N . LEU A 1 308 ? -13.875 19.047 10.984 1 97.31 308 LEU A N 1
ATOM 2429 C CA . LEU A 1 308 ? -12.547 19.391 11.477 1 97.31 308 LEU A CA 1
ATOM 2430 C C . LEU A 1 308 ? -12.398 20.906 11.609 1 97.31 308 LEU A C 1
ATOM 2432 O O . LEU A 1 308 ? -11.727 21.391 12.523 1 97.31 308 LEU A O 1
ATOM 2436 N N . GLN A 1 309 ? -13 21.688 10.719 1 97.25 309 GLN A N 1
ATOM 2437 C CA . GLN A 1 309 ? -12.977 23.141 10.773 1 97.25 309 GLN A CA 1
ATOM 2438 C C . GLN A 1 309 ? -13.578 23.656 12.078 1 97.25 309 GLN A C 1
ATOM 2440 O O . GLN A 1 309 ? -13.211 24.719 12.562 1 97.25 309 GLN A O 1
ATOM 2445 N N . ARG A 1 310 ? -14.414 22.859 12.688 1 97 310 ARG A N 1
ATOM 2446 C CA . ARG A 1 310 ? -15.094 23.266 13.914 1 97 310 ARG A CA 1
ATOM 2447 C C . ARG A 1 310 ? -14.344 22.766 15.141 1 97 310 ARG A C 1
ATOM 2449 O O . ARG A 1 310 ? -14.828 22.922 16.266 1 97 310 ARG A O 1
ATOM 2456 N N . ARG A 1 311 ? -13.219 22.188 14.891 1 96.94 311 ARG A N 1
ATOM 2457 C CA . ARG A 1 311 ? -12.414 21.672 15.992 1 96.94 311 ARG A CA 1
ATOM 2458 C C . ARG A 1 311 ? -10.992 22.219 15.953 1 96.94 311 ARG A C 1
ATOM 2460 O O . ARG A 1 311 ? -10.031 21.469 15.773 1 96.94 311 ARG A O 1
ATOM 2467 N N . PRO A 1 312 ? -10.883 23.484 16.312 1 97 312 PRO A N 1
ATOM 2468 C CA . PRO A 1 312 ? -9.57 24.125 16.219 1 97 312 PRO A CA 1
ATOM 2469 C C . PRO A 1 312 ? -8.516 23.453 17.094 1 97 312 PRO A C 1
ATOM 2471 O O . PRO A 1 312 ? -7.336 23.453 16.75 1 97 312 PRO A O 1
ATOM 2474 N N . ALA A 1 313 ? -8.914 22.906 18.172 1 97.44 313 ALA A N 1
ATOM 2475 C CA . ALA A 1 313 ? -7.965 22.234 19.062 1 97.44 313 ALA A CA 1
ATOM 2476 C C . ALA A 1 313 ? -7.316 21.031 18.359 1 97.44 313 ALA A C 1
ATOM 2478 O O . ALA A 1 313 ? -6.117 20.797 18.516 1 97.44 313 ALA A O 1
ATOM 2479 N N . LYS A 1 314 ? -8.102 20.312 17.641 1 97.19 314 LYS A N 1
ATOM 2480 C CA . LYS A 1 314 ? -7.562 19.188 16.906 1 97.19 314 LYS A CA 1
ATOM 2481 C C . LYS A 1 314 ? -6.598 19.641 15.812 1 97.19 314 LYS A C 1
ATOM 2483 O O . LYS A 1 314 ? -5.566 19.016 15.586 1 97.19 314 LYS A O 1
ATOM 2488 N N . VAL A 1 315 ? -6.93 20.703 15.211 1 97.75 315 VAL A N 1
ATOM 2489 C CA . VAL A 1 315 ? -6.07 21.25 14.172 1 97.75 315 VAL A CA 1
ATOM 2490 C C . VAL A 1 315 ? -4.734 21.672 14.773 1 97.75 315 VAL A C 1
ATOM 2492 O O . VAL A 1 315 ? -3.674 21.375 14.211 1 97.75 315 VAL A O 1
ATOM 2495 N N . ARG A 1 316 ? -4.758 22.25 15.93 1 97.56 316 ARG A N 1
ATOM 2496 C CA . ARG A 1 316 ? -3.535 22.672 16.609 1 97.56 316 ARG A CA 1
ATOM 2497 C C . ARG A 1 316 ? -2.684 21.469 16.984 1 97.56 316 ARG A C 1
ATOM 2499 O O . ARG A 1 316 ? -1.453 21.547 17.016 1 97.56 316 ARG A O 1
ATOM 2506 N N . ALA A 1 317 ? -3.359 20.406 17.219 1 97.12 317 ALA A N 1
ATOM 2507 C CA . ALA A 1 317 ? -2.67 19.203 17.656 1 97.12 317 ALA A CA 1
ATOM 2508 C C . ALA A 1 317 ? -1.775 18.641 16.547 1 97.12 317 ALA A C 1
ATOM 2510 O O . ALA A 1 317 ? -0.775 17.984 16.828 1 97.12 317 ALA A O 1
ATOM 2511 N N . PHE A 1 318 ? -2.117 18.938 15.305 1 97.19 318 PHE A N 1
ATOM 2512 C CA . PHE A 1 318 ? -1.317 18.453 14.188 1 97.19 318 PHE A CA 1
ATOM 2513 C C . PHE A 1 318 ? 0.075 19.078 14.211 1 97.19 318 PHE A C 1
ATOM 2515 O O . PHE A 1 318 ? 1.006 18.547 13.602 1 97.19 318 PHE A O 1
ATOM 2522 N N . PHE A 1 319 ? 0.251 20.188 14.922 1 97.69 319 PHE A N 1
ATOM 2523 C CA . PHE A 1 319 ? 1.521 20.906 14.977 1 97.69 319 PHE A CA 1
ATOM 2524 C C . PHE A 1 319 ? 2.381 20.391 16.125 1 97.69 319 PHE A C 1
ATOM 2526 O O . PHE A 1 319 ? 3.518 20.828 16.297 1 97.69 319 PHE A O 1
ATOM 2533 N N . GLN A 1 320 ? 1.873 19.422 16.844 1 95.62 320 GLN A N 1
ATOM 2534 C CA . GLN A 1 320 ? 2.568 18.984 18.047 1 95.62 320 GLN A CA 1
ATOM 2535 C C . GLN A 1 320 ? 3.453 17.766 17.766 1 95.62 320 GLN A C 1
ATOM 2537 O O . GLN A 1 320 ? 4.242 17.359 18.609 1 95.62 320 GLN A O 1
ATOM 2542 N N . ALA A 1 321 ? 3.316 17.234 16.594 1 93.62 321 ALA A N 1
ATOM 2543 C CA . ALA A 1 321 ? 4.195 16.125 16.234 1 93.62 321 ALA A CA 1
ATOM 2544 C C . ALA A 1 321 ? 5.66 16.562 16.25 1 93.62 321 ALA A C 1
ATOM 2546 O O . ALA A 1 321 ? 5.984 17.688 15.875 1 93.62 321 ALA A O 1
ATOM 2547 N N . PRO A 1 322 ? 6.527 15.656 16.578 1 90.56 322 PRO A N 1
ATOM 2548 C CA . PRO A 1 322 ? 7.938 16.016 16.766 1 90.56 322 PRO A CA 1
ATOM 2549 C C . PRO A 1 322 ? 8.555 16.641 15.516 1 90.56 322 PRO A C 1
ATOM 2551 O O . PRO A 1 322 ? 9.297 17.625 15.609 1 90.56 322 PRO A O 1
ATOM 2554 N N . SER A 1 323 ? 8.289 16.172 14.375 1 90.75 323 SER A N 1
ATOM 2555 C CA . SER A 1 323 ? 8.93 16.609 13.141 1 90.75 323 SER A CA 1
ATOM 2556 C C . SER A 1 323 ? 8.43 17.984 12.711 1 90.75 323 SER A C 1
ATOM 2558 O O . SER A 1 323 ? 9.031 18.641 11.859 1 90.75 323 SER A O 1
ATOM 2560 N N . VAL A 1 324 ? 7.305 18.453 13.352 1 95.69 324 VAL A N 1
ATOM 2561 C CA . VAL A 1 324 ? 6.742 19.734 12.914 1 95.69 324 VAL A CA 1
ATOM 2562 C C . VAL A 1 324 ? 6.539 20.641 14.125 1 95.69 324 VAL A C 1
ATOM 2564 O O . VAL A 1 324 ? 5.855 21.672 14.023 1 95.69 324 VAL A O 1
ATOM 2567 N N . ARG A 1 325 ? 7.121 20.344 15.211 1 94.31 325 ARG A N 1
ATOM 2568 C CA . ARG A 1 325 ? 6.98 21.141 16.422 1 94.31 325 ARG A CA 1
ATOM 2569 C C . ARG A 1 325 ? 7.566 22.531 16.25 1 94.31 325 ARG A C 1
ATOM 2571 O O . ARG A 1 325 ? 7.133 23.484 16.906 1 94.31 325 ARG A O 1
ATOM 2578 N N . TYR A 1 326 ? 8.516 22.672 15.328 1 94.56 326 TYR A N 1
ATOM 2579 C CA . TYR A 1 326 ? 9.141 23.953 15.047 1 94.56 326 TYR A CA 1
ATOM 2580 C C . TYR A 1 326 ? 8.117 24.969 14.531 1 94.56 326 TYR A C 1
ATOM 2582 O O . TYR A 1 326 ? 8.336 26.172 14.617 1 94.56 326 TYR A O 1
ATOM 2590 N N . ALA A 1 327 ? 6.984 24.5 14.078 1 95.12 327 ALA A N 1
ATOM 2591 C CA . ALA A 1 327 ? 5.969 25.344 13.445 1 95.12 327 ALA A CA 1
ATOM 2592 C C . ALA A 1 327 ? 4.809 25.609 14.406 1 95.12 327 ALA A C 1
ATOM 2594 O O . ALA A 1 327 ? 3.816 26.234 14.023 1 95.12 327 ALA A O 1
ATOM 2595 N N . ALA A 1 328 ? 4.902 25.109 15.625 1 93.69 328 ALA A N 1
ATOM 2596 C CA . ALA A 1 328 ? 3.793 25.188 16.578 1 93.69 328 ALA A CA 1
ATOM 2597 C C . ALA A 1 328 ? 3.705 26.578 17.188 1 93.69 328 ALA A C 1
ATOM 2599 O O . ALA A 1 328 ? 4.715 27.281 17.312 1 93.69 328 ALA A O 1
ATOM 2600 N N . MET B 1 1 ? -2.334 -19.562 52.844 1 75 1 MET B N 1
ATOM 2601 C CA . MET B 1 1 ? -2.545 -19.266 54.25 1 75 1 MET B CA 1
ATOM 2602 C C . MET B 1 1 ? -3.656 -20.141 54.844 1 75 1 MET B C 1
ATOM 2604 O O . MET B 1 1 ? -3.473 -20.781 55.875 1 75 1 MET B O 1
ATOM 2608 N N . ARG B 1 2 ? -4.773 -20.328 54.125 1 82.69 2 ARG B N 1
ATOM 2609 C CA . ARG B 1 2 ? -5.922 -21.062 54.656 1 82.69 2 ARG B CA 1
ATOM 2610 C C . ARG B 1 2 ? -5.625 -22.547 54.75 1 82.69 2 ARG B C 1
ATOM 2612 O O . ARG B 1 2 ? -5.957 -23.188 55.75 1 82.69 2 ARG B O 1
ATOM 2619 N N . ARG B 1 3 ? -4.965 -23.062 53.719 1 80.5 3 ARG B N 1
ATOM 2620 C CA . ARG B 1 3 ? -4.656 -24.484 53.656 1 80.5 3 ARG B CA 1
ATOM 2621 C C . ARG B 1 3 ? -3.693 -24.875 54.781 1 80.5 3 ARG B C 1
ATOM 2623 O O . ARG B 1 3 ? -3.83 -25.938 55.375 1 80.5 3 ARG B O 1
ATOM 2630 N N . VAL B 1 4 ? -2.746 -23.938 55 1 79.81 4 VAL B N 1
ATOM 2631 C CA . VAL B 1 4 ? -1.752 -24.203 56.031 1 79.81 4 VAL B CA 1
ATOM 2632 C C . VAL B 1 4 ? -2.428 -24.25 57.406 1 79.81 4 VAL B C 1
ATOM 2634 O O . VAL B 1 4 ? -2.16 -25.141 58.219 1 79.81 4 VAL B O 1
ATOM 2637 N N . ALA B 1 5 ? -3.318 -23.328 57.531 1 83.44 5 ALA B N 1
ATOM 2638 C CA . ALA B 1 5 ? -4.008 -23.266 58.844 1 83.44 5 ALA B CA 1
ATOM 2639 C C . ALA B 1 5 ? -4.863 -24.5 59.062 1 83.44 5 ALA B C 1
ATOM 2641 O O . ALA B 1 5 ? -4.844 -25.078 60.156 1 83.44 5 ALA B O 1
ATOM 2642 N N . VAL B 1 6 ? -5.5 -24.922 58 1 86.62 6 VAL B N 1
ATOM 2643 C CA . VAL B 1 6 ? -6.383 -26.078 58.125 1 86.62 6 VAL B CA 1
ATOM 2644 C C . VAL B 1 6 ? -5.555 -27.344 58.312 1 86.62 6 VAL B C 1
ATOM 2646 O O . VAL B 1 6 ? -5.898 -28.203 59.125 1 86.62 6 VAL B O 1
ATOM 2649 N N . SER B 1 7 ? -4.508 -27.375 57.625 1 82 7 SER B N 1
ATOM 2650 C CA . SER B 1 7 ? -3.643 -28.531 57.719 1 82 7 SER B CA 1
ATOM 2651 C C . SER B 1 7 ? -3.033 -28.656 59.125 1 82 7 SER B C 1
ATOM 2653 O O . SER B 1 7 ? -2.896 -29.766 59.656 1 82 7 SER B O 1
ATOM 2655 N N . MET B 1 8 ? -2.752 -27.578 59.812 1 82.38 8 MET B N 1
ATOM 2656 C CA . MET B 1 8 ? -2.223 -27.562 61.156 1 82.38 8 MET B CA 1
ATOM 2657 C C . MET B 1 8 ? -3.256 -28.109 62.156 1 82.38 8 MET B C 1
ATOM 2659 O O . MET B 1 8 ? -2.92 -28.891 63.031 1 82.38 8 MET B O 1
ATOM 2663 N N . VAL B 1 9 ? -4.445 -27.797 61.875 1 88.56 9 VAL B N 1
ATOM 2664 C CA . VAL B 1 9 ? -5.508 -28.234 62.781 1 88.56 9 VAL B CA 1
ATOM 2665 C C . VAL B 1 9 ? -5.789 -29.719 62.562 1 88.56 9 VAL B C 1
ATOM 2667 O O . VAL B 1 9 ? -5.992 -30.469 63.531 1 88.56 9 VAL B O 1
ATOM 2670 N N . GLU B 1 10 ? -5.598 -30.094 61.344 1 83.38 10 GLU B N 1
ATOM 2671 C CA . GLU B 1 10 ? -5.793 -31.516 61.031 1 83.38 10 GLU B CA 1
ATOM 2672 C C . GLU B 1 10 ? -4.656 -32.375 61.594 1 83.38 10 GLU B C 1
ATOM 2674 O O . GLU B 1 10 ? -4.852 -33.531 61.938 1 83.38 10 GLU B O 1
ATOM 2679 N N . ALA B 1 11 ? -3.555 -31.703 61.75 1 80.31 11 ALA B N 1
ATOM 2680 C CA . ALA B 1 11 ? -2.381 -32.406 62.281 1 80.31 11 ALA B CA 1
ATOM 2681 C C . ALA B 1 11 ? -2.367 -32.375 63.812 1 80.31 11 ALA B C 1
ATOM 2683 O O . ALA B 1 11 ? -1.419 -32.844 64.438 1 80.31 11 ALA B O 1
ATOM 2684 N N . GLY B 1 12 ? -3.436 -31.734 64.5 1 85 12 GLY B N 1
ATOM 2685 C CA . GLY B 1 12 ? -3.607 -31.875 65.938 1 85 12 GLY B CA 1
ATOM 2686 C C . GLY B 1 12 ? -3.332 -30.578 66.688 1 85 12 GLY B C 1
ATOM 2687 O O . GLY B 1 12 ? -3.391 -30.547 67.938 1 85 12 GLY B O 1
ATOM 2688 N N . LYS B 1 13 ? -2.949 -29.609 65.938 1 84 13 LYS B N 1
ATOM 2689 C CA . LYS B 1 13 ? -2.715 -28.344 66.625 1 84 13 LYS B CA 1
ATOM 2690 C C . LYS B 1 13 ? -4.031 -27.641 66.938 1 84 13 LYS B C 1
ATOM 2692 O O . LYS B 1 13 ? -5.043 -27.859 66.312 1 84 13 LYS B O 1
ATOM 2697 N N . THR B 1 14 ? -4.008 -26.906 68 1 85.19 14 THR B N 1
ATOM 2698 C CA . THR B 1 14 ? -5.207 -26.172 68.375 1 85.19 14 THR B CA 1
ATOM 2699 C C . THR B 1 14 ? -5.469 -25.031 67.438 1 85.19 14 THR B C 1
ATOM 2701 O O . THR B 1 14 ? -4.559 -24.578 66.688 1 85.19 14 THR B O 1
ATOM 2704 N N . ARG B 1 15 ? -6.715 -24.484 67.312 1 87.38 15 ARG B N 1
ATOM 2705 C CA . ARG B 1 15 ? -7.086 -23.359 66.438 1 87.38 15 ARG B CA 1
ATOM 2706 C C . ARG B 1 15 ? -6.309 -22.109 66.812 1 87.38 15 ARG B C 1
ATOM 2708 O O . ARG B 1 15 ? -5.957 -21.312 65.938 1 87.38 15 ARG B O 1
ATOM 2715 N N . ILE B 1 16 ? -6.02 -22.031 68.062 1 87.62 16 ILE B N 1
ATOM 2716 C CA . ILE B 1 16 ? -5.27 -20.875 68.562 1 87.62 16 ILE B CA 1
ATOM 2717 C C . ILE B 1 16 ? -3.832 -20.938 68.062 1 87.62 16 ILE B C 1
ATOM 2719 O O . ILE B 1 16 ? -3.281 -19.938 67.625 1 87.62 16 ILE B O 1
ATOM 2723 N N . GLU B 1 17 ? -3.361 -22.109 68.125 1 84.75 17 GLU B N 1
ATOM 2724 C CA . GLU B 1 17 ? -1.996 -22.312 67.688 1 84.75 17 GLU B CA 1
ATOM 2725 C C . GLU B 1 17 ? -1.9 -22.109 66.188 1 84.75 17 GLU B C 1
ATOM 2727 O O . GLU B 1 17 ? -0.936 -21.516 65.688 1 84.75 17 GLU B O 1
ATOM 2732 N N . ALA B 1 18 ? -2.807 -22.641 65.375 1 86.75 18 ALA B N 1
ATOM 2733 C CA . ALA B 1 18 ? -2.869 -22.453 63.938 1 86.75 18 ALA B CA 1
ATOM 2734 C C . ALA B 1 18 ? -3.039 -20.984 63.562 1 86.75 18 ALA B C 1
ATOM 2736 O O . ALA B 1 18 ? -2.406 -20.484 62.625 1 86.75 18 ALA B O 1
ATOM 2737 N N . ALA B 1 19 ? -3.836 -20.234 64.312 1 84.44 19 ALA B N 1
ATOM 2738 C CA . ALA B 1 19 ? -4.078 -18.812 64.062 1 84.44 19 ALA B CA 1
ATOM 2739 C C . ALA B 1 19 ? -2.809 -18 64.312 1 84.44 19 ALA B C 1
ATOM 2741 O O . ALA B 1 19 ? -2.494 -17.094 63.531 1 84.44 19 ALA B O 1
ATOM 2742 N N . ALA B 1 20 ? -2.256 -18.359 65.312 1 80.44 20 ALA B N 1
ATOM 2743 C CA . ALA B 1 20 ? -1.007 -17.672 65.688 1 80.44 20 ALA B CA 1
ATOM 2744 C C . ALA B 1 20 ? 0.05 -17.922 64.562 1 80.44 20 ALA B C 1
ATOM 2746 O O . ALA B 1 20 ? 0.82 -17.016 64.25 1 80.44 20 ALA B O 1
ATOM 2747 N N . ALA B 1 21 ? -0.056 -19.141 64.125 1 77.25 21 ALA B N 1
ATOM 2748 C CA . ALA B 1 21 ? 0.949 -19.562 63.125 1 77.25 21 ALA B CA 1
ATOM 2749 C C . ALA B 1 21 ? 0.758 -18.828 61.781 1 77.25 21 ALA B C 1
ATOM 2751 O O . ALA B 1 21 ? 1.731 -18.5 61.125 1 77.25 21 ALA B O 1
ATOM 2752 N N . VAL B 1 22 ? -0.452 -18.562 61.438 1 80.56 22 VAL B N 1
ATOM 2753 C CA . VAL B 1 22 ? -0.718 -17.969 60.125 1 80.56 22 VAL B CA 1
ATOM 2754 C C . VAL B 1 22 ? -1.033 -16.484 60.312 1 80.56 22 VAL B C 1
ATOM 2756 O O . VAL B 1 22 ? -1.188 -15.758 59.312 1 80.56 22 VAL B O 1
ATOM 2759 N N . GLY B 1 23 ? -0.972 -15.961 61.562 1 80.06 23 GLY B N 1
ATOM 2760 C CA . GLY B 1 23 ? -1.163 -14.555 61.875 1 80.06 23 GLY B CA 1
ATOM 2761 C C . GLY B 1 23 ? -2.594 -14.086 61.688 1 80.06 23 GLY B C 1
ATOM 2762 O O . GLY B 1 23 ? -2.834 -12.984 61.188 1 80.06 23 GLY B O 1
ATOM 2763 N N . VAL B 1 24 ? -3.516 -14.828 61.875 1 83 24 VAL B N 1
ATOM 2764 C CA . VAL B 1 24 ? -4.918 -14.445 61.75 1 83 24 VAL B CA 1
ATOM 2765 C C . VAL B 1 24 ? -5.633 -14.688 63.094 1 83 24 VAL B C 1
ATOM 2767 O O . VAL B 1 24 ? -5.066 -15.289 64 1 83 24 VAL B O 1
ATOM 2770 N N . ASN B 1 25 ? -6.832 -14.023 63.188 1 82.12 25 ASN B N 1
ATOM 2771 C CA . ASN B 1 25 ? -7.676 -14.25 64.312 1 82.12 25 ASN B CA 1
ATOM 2772 C C . ASN B 1 25 ? -8.211 -15.68 64.375 1 82.12 25 ASN B C 1
ATOM 2774 O O . ASN B 1 25 ? -8.547 -16.25 63.344 1 82.12 25 ASN B O 1
ATOM 2778 N N . ARG B 1 26 ? -8.234 -16.266 65.5 1 83.69 26 ARG B N 1
ATOM 2779 C CA . ARG B 1 26 ? -8.656 -17.641 65.688 1 83.69 26 ARG B CA 1
ATOM 2780 C C . ARG B 1 26 ? -10.023 -17.906 65.062 1 83.69 26 ARG B C 1
ATOM 2782 O O . ARG B 1 26 ? -10.312 -19.016 64.625 1 83.69 26 ARG B O 1
ATOM 2789 N N . ARG B 1 27 ? -10.828 -16.859 65 1 84.62 27 ARG B N 1
ATOM 2790 C CA . ARG B 1 27 ? -12.156 -17.016 64.438 1 84.62 27 ARG B CA 1
ATOM 2791 C C . ARG B 1 27 ? -12.07 -17.438 62.969 1 84.62 27 ARG B C 1
ATOM 2793 O O . ARG B 1 27 ? -12.859 -18.266 62.531 1 84.62 27 ARG B O 1
ATOM 2800 N N . PHE B 1 28 ? -11.016 -16.922 62.344 1 83.44 28 PHE B N 1
ATOM 2801 C CA . PHE B 1 28 ? -10.883 -17.203 60.906 1 83.44 28 PHE B CA 1
ATOM 2802 C C . PHE B 1 28 ? -10.43 -18.641 60.688 1 83.44 28 PHE B C 1
ATOM 2804 O O . PHE B 1 28 ? -10.906 -19.312 59.781 1 83.44 28 PHE B O 1
ATOM 2811 N N . VAL B 1 29 ? -9.594 -19.031 61.438 1 82.94 29 VAL B N 1
ATOM 2812 C CA . VAL B 1 29 ? -9.141 -20.422 61.344 1 82.94 29 VAL B CA 1
ATOM 2813 C C . VAL B 1 29 ? -10.312 -21.375 61.594 1 82.94 29 VAL B C 1
ATOM 2815 O O . VAL B 1 29 ? -10.453 -22.375 60.906 1 82.94 29 VAL B O 1
ATOM 2818 N N . GLY B 1 30 ? -11.062 -21.016 62.562 1 85.88 30 GLY B N 1
ATOM 2819 C CA . GLY B 1 30 ? -12.266 -21.812 62.812 1 85.88 30 GLY B CA 1
ATOM 2820 C C . GLY B 1 30 ? -13.188 -21.875 61.625 1 85.88 30 GLY B C 1
ATOM 2821 O O . GLY B 1 30 ? -13.703 -22.953 61.281 1 85.88 30 GLY B O 1
ATOM 2822 N N . GLU B 1 31 ? -13.336 -20.781 61 1 84.25 31 GLU B N 1
ATOM 2823 C CA . GLU B 1 31 ? -14.18 -20.703 59.812 1 84.25 31 GLU B CA 1
ATOM 2824 C C . GLU B 1 31 ? -13.594 -21.547 58.656 1 84.25 31 GLU B C 1
ATOM 2826 O O . GLU B 1 31 ? -14.336 -22.219 57.938 1 84.25 31 GLU B O 1
ATOM 2831 N N . TRP B 1 32 ? -12.305 -21.5 58.562 1 82 32 TRP B N 1
ATOM 2832 C CA . TRP B 1 32 ? -11.625 -22.25 57.5 1 82 32 TRP B CA 1
ATOM 2833 C C . TRP B 1 32 ? -11.727 -23.75 57.75 1 82 32 TRP B C 1
ATOM 2835 O O . TRP B 1 32 ? -11.961 -24.516 56.844 1 82 32 TRP B O 1
ATOM 2845 N N . VAL B 1 33 ? -11.594 -24.109 59 1 84.31 33 VAL B N 1
ATOM 2846 C CA . VAL B 1 33 ? -11.68 -25.516 59.375 1 84.31 33 VAL B CA 1
ATOM 2847 C C . VAL B 1 33 ? -13.109 -26.016 59.188 1 84.31 33 VAL B C 1
ATOM 2849 O O . VAL B 1 33 ? -13.32 -27.109 58.656 1 84.31 33 VAL B O 1
ATOM 2852 N N . ALA B 1 34 ? -14 -25.203 59.531 1 84.56 34 ALA B N 1
ATOM 2853 C CA . ALA B 1 34 ? -15.398 -25.578 59.312 1 84.56 34 ALA B CA 1
ATOM 2854 C C . ALA B 1 34 ? -15.727 -25.688 57.844 1 84.56 34 ALA B C 1
ATOM 2856 O O . ALA B 1 34 ? -16.438 -26.609 57.406 1 84.56 34 ALA B O 1
ATOM 2857 N N . ALA B 1 35 ? -15.25 -24.734 57.094 1 80.25 35 ALA B N 1
ATOM 2858 C CA . ALA B 1 35 ? -15.484 -24.734 55.656 1 80.25 35 ALA B CA 1
ATOM 2859 C C . ALA B 1 35 ? -14.836 -25.938 55 1 80.25 35 ALA B C 1
ATOM 2861 O O . ALA B 1 35 ? -15.422 -26.547 54.094 1 80.25 35 ALA B O 1
ATOM 2862 N N . ALA B 1 36 ? -13.641 -26.203 55.375 1 79.88 36 ALA B N 1
ATOM 2863 C CA . ALA B 1 36 ? -12.93 -27.375 54.875 1 79.88 36 ALA B CA 1
ATOM 2864 C C . ALA B 1 36 ? -13.672 -28.672 55.219 1 79.88 36 ALA B C 1
ATOM 2866 O O . ALA B 1 36 ? -13.672 -29.609 54.438 1 79.88 36 ALA B O 1
ATOM 2867 N N . GLY B 1 37 ? -14.188 -28.688 56.406 1 80.62 37 GLY B N 1
ATOM 2868 C CA . GLY B 1 37 ? -14.992 -29.828 56.844 1 80.62 37 GLY B CA 1
ATOM 2869 C C . GLY B 1 37 ? -16.266 -29.984 56.031 1 80.62 37 GLY B C 1
ATOM 2870 O O . GLY B 1 37 ? -16.703 -31.109 55.781 1 80.62 37 GLY B O 1
ATOM 2871 N N . ARG B 1 38 ? -16.859 -28.875 55.656 1 78.75 38 ARG B N 1
ATOM 2872 C CA . ARG B 1 38 ? -18.141 -28.922 54.938 1 78.75 38 ARG B CA 1
ATOM 2873 C C . ARG B 1 38 ? -17.922 -29.203 53.438 1 78.75 38 ARG B C 1
ATOM 2875 O O . ARG B 1 38 ? -18.625 -30.016 52.844 1 78.75 38 ARG B O 1
ATOM 2882 N N . SER B 1 39 ? -17 -28.484 52.844 1 76.5 39 SER B N 1
ATOM 2883 C CA . SER B 1 39 ? -16.922 -28.562 51.406 1 76.5 39 SER B CA 1
ATOM 2884 C C . SER B 1 39 ? -15.539 -29.031 50.938 1 76.5 39 SER B C 1
ATOM 2886 O O . SER B 1 39 ? -15.172 -28.875 49.781 1 76.5 39 SER B O 1
ATOM 2888 N N . GLY B 1 40 ? -14.844 -29.562 51.781 1 72.06 40 GLY B N 1
ATOM 2889 C CA . GLY B 1 40 ? -13.531 -30.109 51.469 1 72.06 40 GLY B CA 1
ATOM 2890 C C . GLY B 1 40 ? -12.484 -29.031 51.219 1 72.06 40 GLY B C 1
ATOM 2891 O O . GLY B 1 40 ? -12.695 -27.859 51.531 1 72.06 40 GLY B O 1
ATOM 2892 N N . GLU B 1 41 ? -11.336 -29.422 50.656 1 72.25 41 GLU B N 1
ATOM 2893 C CA . GLU B 1 41 ? -10.18 -28.578 50.406 1 72.25 41 GLU B CA 1
ATOM 2894 C C . GLU B 1 41 ? -10.523 -27.469 49.406 1 72.25 41 GLU B C 1
ATOM 2896 O O . GLU B 1 41 ? -9.898 -26.406 49.438 1 72.25 41 GLU B O 1
ATOM 2901 N N . ALA B 1 42 ? -11.5 -27.719 48.688 1 72.81 42 ALA B N 1
ATOM 2902 C CA . ALA B 1 42 ? -11.914 -26.734 47.688 1 72.81 42 ALA B CA 1
ATOM 2903 C C . ALA B 1 42 ? -12.398 -25.453 48.375 1 72.81 42 ALA B C 1
ATOM 2905 O O . ALA B 1 42 ? -12.266 -24.359 47.812 1 72.81 42 ALA B O 1
ATOM 2906 N N . ALA B 1 43 ? -12.945 -25.594 49.5 1 67.75 43 ALA B N 1
ATOM 2907 C CA . ALA B 1 43 ? -13.5 -24.484 50.281 1 67.75 43 ALA B CA 1
ATOM 2908 C C . ALA B 1 43 ? -12.391 -23.547 50.75 1 67.75 43 ALA B C 1
ATOM 2910 O O . ALA B 1 43 ? -12.656 -22.375 51.062 1 67.75 43 ALA B O 1
ATOM 2911 N N . LEU B 1 44 ? -11.297 -24.094 50.906 1 69.12 44 LEU B N 1
ATOM 2912 C CA . LEU B 1 44 ? -10.156 -23.328 51.406 1 69.12 44 LEU B CA 1
ATOM 2913 C C . LEU B 1 44 ? -9.516 -22.516 50.281 1 69.12 44 LEU B C 1
ATOM 2915 O O . LEU B 1 44 ? -8.633 -21.703 50.531 1 69.12 44 LEU B O 1
ATOM 2919 N N . GLU B 1 45 ? -9.766 -22.906 49.125 1 61.22 45 GLU B N 1
ATOM 2920 C CA . GLU B 1 45 ? -9.281 -22.141 48 1 61.22 45 GLU B CA 1
ATOM 2921 C C . GLU B 1 45 ? -9.906 -20.75 47.969 1 61.22 45 GLU B C 1
ATOM 2923 O O . GLU B 1 45 ? -11.094 -20.594 48.25 1 61.22 45 GLU B O 1
ATOM 2928 N N . GLY B 1 46 ? -9.289 -19.797 48.625 1 51.59 46 GLY B N 1
ATOM 2929 C CA . GLY B 1 46 ? -9.805 -18.438 48.531 1 51.59 46 GLY B CA 1
ATOM 2930 C C . GLY B 1 46 ? -10.703 -18.219 47.344 1 51.59 46 GLY B C 1
ATOM 2931 O O . GLY B 1 46 ? -10.516 -18.844 46.312 1 51.59 46 GLY B O 1
ATOM 2932 N N . GLY B 1 47 ? -12.055 -18.219 47.656 1 46.34 47 GLY B N 1
ATOM 2933 C CA . GLY B 1 47 ? -12.844 -17.828 46.5 1 46.34 47 GLY B CA 1
ATOM 2934 C C . GLY B 1 47 ? -12.164 -16.781 45.625 1 46.34 47 GLY B C 1
ATOM 2935 O O . GLY B 1 47 ? -11.281 -16.062 46.125 1 46.34 47 GLY B O 1
ATOM 2936 N N . ARG B 1 48 ? -11.797 -17.109 44.5 1 44.94 48 ARG B N 1
ATOM 2937 C CA . ARG B 1 48 ? -11.25 -16.078 43.625 1 44.94 48 ARG B CA 1
ATOM 2938 C C . ARG B 1 48 ? -11.828 -14.711 43.969 1 44.94 48 ARG B C 1
ATOM 2940 O O . ARG B 1 48 ? -13.047 -14.547 44.031 1 44.94 48 ARG B O 1
ATOM 2947 N N . ARG B 1 49 ? -11.133 -13.914 44.938 1 41.59 49 ARG B N 1
ATOM 2948 C CA . ARG B 1 49 ? -11.445 -12.492 44.938 1 41.59 49 ARG B CA 1
ATOM 2949 C C . ARG B 1 49 ? -11.523 -11.93 43.531 1 41.59 49 ARG B C 1
ATOM 2951 O O . ARG B 1 49 ? -10.773 -12.352 42.656 1 41.59 49 ARG B O 1
ATOM 2958 N N . GLY B 1 50 ? -12.75 -11.297 43 1 42.81 50 GLY B N 1
ATOM 2959 C CA . GLY B 1 50 ? -13.172 -10.695 41.75 1 42.81 50 GLY B CA 1
ATOM 2960 C C . GLY B 1 50 ? -14.516 -11.211 41.281 1 42.81 50 GLY B C 1
ATOM 2961 O O . GLY B 1 50 ? -15.094 -12.109 41.875 1 42.81 50 GLY B O 1
ATOM 2962 N N . ARG B 1 51 ? -15.258 -10.508 40.688 1 44.69 51 ARG B N 1
ATOM 2963 C CA . ARG B 1 51 ? -16.547 -10.93 40.125 1 44.69 51 ARG B CA 1
ATOM 2964 C C . ARG B 1 51 ? -16.438 -12.336 39.531 1 44.69 51 ARG B C 1
ATOM 2966 O O . ARG B 1 51 ? -15.406 -12.711 39 1 44.69 51 ARG B O 1
ATOM 2973 N N . ARG B 1 52 ? -17.281 -13.203 40.094 1 43.59 52 ARG B N 1
ATOM 2974 C CA . ARG B 1 52 ? -17.297 -14.586 39.625 1 43.59 52 ARG B CA 1
ATOM 2975 C C . ARG B 1 52 ? -17.078 -14.648 38.094 1 43.59 52 ARG B C 1
ATOM 2977 O O . ARG B 1 52 ? -17.562 -13.797 37.375 1 43.59 52 ARG B O 1
ATOM 2984 N N . PRO B 1 53 ? -16.219 -15.555 37.594 1 39.75 53 PRO B N 1
ATOM 2985 C CA . PRO B 1 53 ? -16.234 -15.82 36.156 1 39.75 53 PRO B CA 1
ATOM 2986 C C . PRO B 1 53 ? -17.641 -16.156 35.656 1 39.75 53 PRO B C 1
ATOM 2988 O O . PRO B 1 53 ? -18.359 -16.938 36.281 1 39.75 53 PRO B O 1
ATOM 2991 N N . GLY B 1 54 ? -18.281 -15.305 34.938 1 46.12 54 GLY B N 1
ATOM 2992 C CA . GLY B 1 54 ? -19.625 -15.469 34.438 1 46.12 54 GLY B CA 1
ATOM 2993 C C . GLY B 1 54 ? -20.625 -14.516 35.062 1 46.12 54 GLY B C 1
ATOM 2994 O O . GLY B 1 54 ? -21.766 -14.406 34.594 1 46.12 54 GLY B O 1
ATOM 2995 N N . GLU B 1 55 ? -20.594 -14.305 36.344 1 49.31 55 GLU B N 1
ATOM 2996 C CA . GLU B 1 55 ? -21.641 -13.539 37 1 49.31 55 GLU B CA 1
ATOM 2997 C C . GLU B 1 55 ? -21.906 -12.219 36.312 1 49.31 55 GLU B C 1
ATOM 2999 O O . GLU B 1 55 ? -23.062 -11.781 36.188 1 49.31 55 GLU B O 1
ATOM 3004 N N . GLN B 1 56 ? -20.891 -11.227 36.188 1 53.59 56 GLN B N 1
ATOM 3005 C CA . GLN B 1 56 ? -21.219 -9.891 35.688 1 53.59 56 GLN B CA 1
ATOM 3006 C C . GLN B 1 56 ? -20.938 -9.789 34.188 1 53.59 56 GLN B C 1
ATOM 3008 O O . GLN B 1 56 ? -20.375 -8.797 33.719 1 53.59 56 GLN B O 1
ATOM 3013 N N . LYS B 1 57 ? -21.344 -10.914 33.688 1 59.03 57 LYS B N 1
ATOM 3014 C CA . LYS B 1 57 ? -21.203 -10.766 32.25 1 59.03 57 LYS B CA 1
ATOM 3015 C C . LYS B 1 57 ? -22.203 -9.742 31.703 1 59.03 57 LYS B C 1
ATOM 3017 O O . LYS B 1 57 ? -23.344 -9.688 32.125 1 59.03 57 LYS B O 1
ATOM 3022 N N . ALA B 1 58 ? -21.656 -8.812 30.984 1 66.12 58 ALA B N 1
ATOM 3023 C CA . ALA B 1 58 ? -22.422 -7.742 30.375 1 66.12 58 ALA B CA 1
ATOM 3024 C C . ALA B 1 58 ? -23.531 -8.305 29.5 1 66.12 58 ALA B C 1
ATOM 3026 O O . ALA B 1 58 ? -24.547 -7.641 29.266 1 66.12 58 ALA B O 1
ATOM 3027 N N . PHE B 1 59 ? -23.375 -9.711 29.031 1 79.5 59 PHE B N 1
ATOM 3028 C CA . PHE B 1 59 ? -24.312 -10.258 28.078 1 79.5 59 PHE B CA 1
ATOM 3029 C C . PHE B 1 59 ? -24.766 -11.656 28.484 1 79.5 59 PHE B C 1
ATOM 3031 O O . PHE B 1 59 ? -24.016 -12.383 29.156 1 79.5 59 PHE B O 1
ATOM 3038 N N . SER B 1 60 ? -26 -12.008 28.25 1 82.88 60 SER B N 1
ATOM 3039 C CA . SER B 1 60 ? -26.453 -13.391 28.344 1 82.88 60 SER B CA 1
ATOM 3040 C C . SER B 1 60 ? -25.734 -14.266 27.312 1 82.88 60 SER B C 1
ATOM 3042 O O . SER B 1 60 ? -25.172 -13.766 26.344 1 82.88 60 SER B O 1
ATOM 3044 N N . PRO B 1 61 ? -25.703 -15.5 27.594 1 86.19 61 PRO B N 1
ATOM 3045 C CA . PRO B 1 61 ? -25.078 -16.406 26.625 1 86.19 61 PRO B CA 1
ATOM 3046 C C . PRO B 1 61 ? -25.703 -16.328 25.234 1 86.19 61 PRO B C 1
ATOM 3048 O O . PRO B 1 61 ? -25 -16.438 24.234 1 86.19 61 PRO B O 1
ATOM 3051 N N . HIS B 1 62 ? -26.984 -16.141 25.234 1 89.25 62 HIS B N 1
ATOM 3052 C CA . HIS B 1 62 ? -27.672 -16.016 23.953 1 89.25 62 HIS B CA 1
ATOM 3053 C C . HIS B 1 62 ? -27.266 -14.727 23.25 1 89.25 62 HIS B C 1
ATOM 3055 O O . HIS B 1 62 ? -27.016 -14.742 22.031 1 89.25 62 HIS B O 1
ATOM 3061 N N . GLN B 1 63 ? -27.156 -13.766 23.953 1 88.56 63 GLN B N 1
ATOM 3062 C CA . GLN B 1 63 ? -26.734 -12.492 23.391 1 88.56 63 GLN B CA 1
ATOM 3063 C C . GLN B 1 63 ? -25.312 -12.562 22.875 1 88.56 63 GLN B C 1
ATOM 3065 O O . GLN B 1 63 ? -25.016 -12.039 21.797 1 88.56 63 GLN B O 1
ATOM 3070 N N . GLU B 1 64 ? -24.516 -13.188 23.609 1 90.19 64 GLU B N 1
ATOM 3071 C CA . GLU B 1 64 ? -23.125 -13.344 23.219 1 90.19 64 GLU B CA 1
ATOM 3072 C C . GLU B 1 64 ? -23 -14.109 21.891 1 90.19 64 GLU B C 1
ATOM 3074 O O . GLU B 1 64 ? -22.25 -13.703 21 1 90.19 64 GLU B O 1
ATOM 3079 N N . GLN B 1 65 ? -23.703 -15.195 21.797 1 92.25 65 GLN B N 1
ATOM 3080 C CA . GLN B 1 65 ? -23.672 -16 20.578 1 92.25 65 GLN B CA 1
ATOM 3081 C C . GLN B 1 65 ? -24.156 -15.203 19.375 1 92.25 65 GLN B C 1
ATOM 3083 O O . GLN B 1 65 ? -23.578 -15.297 18.281 1 92.25 65 GLN B O 1
ATOM 3088 N N . ARG B 1 66 ? -25.141 -14.469 19.609 1 93.25 66 ARG B N 1
ATOM 3089 C CA . ARG B 1 66 ? -25.688 -13.648 18.547 1 93.25 66 ARG B CA 1
ATOM 3090 C C . ARG B 1 66 ? -24.703 -12.594 18.078 1 93.25 66 ARG B C 1
ATOM 3092 O O . ARG B 1 66 ? -24.5 -12.398 16.875 1 93.25 66 ARG B O 1
ATOM 3099 N N . LEU B 1 67 ? -24.078 -12.008 19.016 1 93.88 67 LEU B N 1
ATOM 3100 C CA . LEU B 1 67 ? -23.109 -10.969 18.703 1 93.88 67 LEU B CA 1
ATOM 3101 C C . LEU B 1 67 ? -21.922 -11.547 17.922 1 93.88 67 LEU B C 1
ATOM 3103 O O . LEU B 1 67 ? -21.5 -10.977 16.922 1 93.88 67 LEU B O 1
ATOM 3107 N N . ARG B 1 68 ? -21.469 -12.617 18.344 1 93.38 68 ARG B N 1
ATOM 3108 C CA . ARG B 1 68 ? -20.344 -13.281 17.672 1 93.38 68 ARG B CA 1
ATOM 3109 C C . ARG B 1 68 ? -20.703 -13.633 16.234 1 93.38 68 ARG B C 1
ATOM 3111 O O . ARG B 1 68 ? -19.891 -13.461 15.328 1 93.38 68 ARG B O 1
ATOM 3118 N N . ARG B 1 69 ? -21.891 -14.07 16.094 1 93.31 69 ARG B N 1
ATOM 3119 C CA . ARG B 1 69 ? -22.344 -14.445 14.75 1 93.31 69 ARG B CA 1
ATOM 3120 C C . ARG B 1 69 ? -22.453 -13.219 13.844 1 93.31 69 ARG B C 1
ATOM 3122 O O . ARG B 1 69 ? -22.031 -13.258 12.695 1 93.31 69 ARG B O 1
ATOM 3129 N N . LEU B 1 70 ? -22.969 -12.219 14.375 1 93.44 70 LEU B N 1
ATOM 3130 C CA . LEU B 1 70 ? -23.156 -10.992 13.602 1 93.44 70 LEU B CA 1
ATOM 3131 C C . LEU B 1 70 ? -21.812 -10.438 13.141 1 93.44 70 LEU B C 1
ATOM 3133 O O . LEU B 1 70 ? -21.641 -10.078 11.969 1 93.44 70 LEU B O 1
ATOM 3137 N N . ILE B 1 71 ? -20.859 -10.445 14.039 1 93.19 71 ILE B N 1
ATOM 3138 C CA . ILE B 1 71 ? -19.547 -9.867 13.75 1 93.19 71 ILE B CA 1
ATOM 3139 C C . ILE B 1 71 ? -18.797 -10.766 12.766 1 93.19 71 ILE B C 1
ATOM 3141 O O . ILE B 1 71 ? -18.062 -10.273 11.898 1 93.19 71 ILE B O 1
ATOM 3145 N N . SER B 1 72 ? -19.031 -12.031 12.812 1 92.5 72 SER B N 1
ATOM 3146 C CA . SER B 1 72 ? -18.312 -12.992 11.977 1 92.5 72 SER B CA 1
ATOM 3147 C C . SER B 1 72 ? -18.906 -13.055 10.578 1 92.5 72 SER B C 1
ATOM 3149 O O . SER B 1 72 ? -18.172 -13.234 9.602 1 92.5 72 SER B O 1
ATOM 3151 N N . ASP B 1 73 ? -20.188 -12.773 10.492 1 89.88 73 ASP B N 1
ATOM 3152 C CA . ASP B 1 73 ? -20.859 -13.117 9.242 1 89.88 73 ASP B CA 1
ATOM 3153 C C . ASP B 1 73 ? -21.156 -11.875 8.414 1 89.88 73 ASP B C 1
ATOM 3155 O O . ASP B 1 73 ? -21.422 -11.969 7.211 1 89.88 73 ASP B O 1
ATOM 3159 N N . ARG B 1 74 ? -21.109 -10.75 9.102 1 91 74 ARG B N 1
ATOM 3160 C CA . ARG B 1 74 ? -21.516 -9.539 8.398 1 91 74 ARG B CA 1
ATOM 3161 C C . ARG B 1 74 ? -20.5 -8.422 8.594 1 91 74 ARG B C 1
ATOM 3163 O O . ARG B 1 74 ? -19.781 -8.391 9.594 1 91 74 ARG B O 1
ATOM 3170 N N . CYS B 1 75 ? -20.5 -7.594 7.613 1 90.06 75 CYS B N 1
ATOM 3171 C CA . CYS B 1 75 ? -19.75 -6.359 7.777 1 90.06 75 CYS B CA 1
ATOM 3172 C C . CYS B 1 75 ? -20.562 -5.309 8.516 1 90.06 75 CYS B C 1
ATOM 3174 O O . CYS B 1 75 ? -21.797 -5.359 8.508 1 90.06 75 CYS B O 1
ATOM 3176 N N . PRO B 1 76 ? -19.938 -4.371 9.172 1 92 76 PRO B N 1
ATOM 3177 C CA . PRO B 1 76 ? -20.656 -3.354 9.93 1 92 76 PRO B CA 1
ATOM 3178 C C . PRO B 1 76 ? -21.672 -2.596 9.07 1 92 76 PRO B C 1
ATOM 3180 O O . PRO B 1 76 ? -22.781 -2.311 9.531 1 92 76 PRO B O 1
ATOM 3183 N N . ASP B 1 77 ? -21.312 -2.324 7.863 1 86.12 77 ASP B N 1
ATOM 3184 C CA . ASP B 1 77 ? -22.203 -1.542 7.008 1 86.12 77 ASP B CA 1
ATOM 3185 C C . ASP B 1 77 ? -23.469 -2.336 6.648 1 86.12 77 ASP B C 1
ATOM 3187 O O . ASP B 1 77 ? -24.531 -1.757 6.441 1 86.12 77 ASP B O 1
ATOM 3191 N N . GLN B 1 78 ? -23.328 -3.588 6.531 1 87.19 78 GLN B N 1
ATOM 3192 C CA . GLN B 1 78 ? -24.469 -4.449 6.273 1 87.19 78 GLN B CA 1
ATOM 3193 C C . GLN B 1 78 ? -25.453 -4.41 7.438 1 87.19 78 GLN B C 1
ATOM 3195 O O . GLN B 1 78 ? -26.625 -4.781 7.281 1 87.19 78 GLN B O 1
ATOM 3200 N N . LEU B 1 79 ? -24.953 -3.994 8.609 1 92.06 79 LEU B N 1
ATOM 3201 C CA . LEU B 1 79 ? -25.797 -3.85 9.781 1 92.06 79 LEU B CA 1
ATOM 3202 C C . LEU B 1 79 ? -26.188 -2.389 10 1 92.06 79 LEU B C 1
ATOM 3204 O O . LEU B 1 79 ? -26.609 -2.01 11.094 1 92.06 79 LEU B O 1
ATOM 3208 N N . ARG B 1 80 ? -25.906 -1.571 9.047 1 90.62 80 ARG B N 1
ATOM 3209 C CA . ARG B 1 80 ? -26.266 -0.157 9.031 1 90.62 80 ARG B CA 1
ATOM 3210 C C . ARG B 1 80 ? -25.484 0.619 10.086 1 90.62 80 ARG B C 1
ATOM 3212 O O . ARG B 1 80 ? -26.016 1.548 10.695 1 90.62 80 ARG B O 1
ATOM 3219 N N . LEU B 1 81 ? -24.391 0.123 10.422 1 92.38 81 LEU B N 1
ATOM 3220 C CA . LEU B 1 81 ? -23.469 0.871 11.273 1 92.38 81 LEU B CA 1
ATOM 3221 C C . LEU B 1 81 ? -22.547 1.749 10.43 1 92.38 81 LEU B C 1
ATOM 3223 O O . LEU B 1 81 ? -22.219 1.396 9.305 1 92.38 81 LEU B O 1
ATOM 3227 N N . PRO B 1 82 ? -22.156 2.867 10.961 1 89.19 82 PRO B N 1
ATOM 3228 C CA . PRO B 1 82 ? -21.328 3.797 10.18 1 89.19 82 PRO B CA 1
ATOM 3229 C C . PRO B 1 82 ? -19.844 3.449 10.227 1 89.19 82 PRO B C 1
ATOM 3231 O O . PRO B 1 82 ? -19 4.332 10.406 1 89.19 82 PRO B O 1
ATOM 3234 N N . PHE B 1 83 ? -19.562 2.162 10.078 1 89.75 83 PHE B N 1
ATOM 3235 C CA . PHE B 1 83 ? -18.188 1.676 10.094 1 89.75 83 PHE B CA 1
ATOM 3236 C C . PHE B 1 83 ? -17.938 0.724 8.93 1 89.75 83 PHE B C 1
ATOM 3238 O O . PHE B 1 83 ? -18.844 0.036 8.477 1 89.75 83 PHE B O 1
ATOM 3245 N N . ALA B 1 84 ? -16.656 0.702 8.492 1 86.38 84 ALA B N 1
ATOM 3246 C CA . ALA B 1 84 ? -16.266 -0.239 7.449 1 86.38 84 ALA B CA 1
ATOM 3247 C C . ALA B 1 84 ? -15.75 -1.546 8.055 1 86.38 84 ALA B C 1
ATOM 3249 O O . ALA B 1 84 ? -15.938 -2.617 7.469 1 86.38 84 ALA B O 1
ATOM 3250 N N . LEU B 1 85 ? -15.156 -1.4 9.242 1 89.88 85 LEU B N 1
ATOM 3251 C CA . LEU B 1 85 ? -14.461 -2.521 9.867 1 89.88 85 LEU B CA 1
ATOM 3252 C C . LEU B 1 85 ? -14.961 -2.744 11.289 1 89.88 85 LEU B C 1
ATOM 3254 O O . LEU B 1 85 ? -15.469 -1.818 11.93 1 89.88 85 LEU B O 1
ATOM 3258 N N . TRP B 1 86 ? -14.781 -3.945 11.688 1 93.12 86 TRP B N 1
ATOM 3259 C CA . TRP B 1 86 ? -15.062 -4.246 13.086 1 93.12 86 TRP B CA 1
ATOM 3260 C C . TRP B 1 86 ? -13.898 -3.832 13.977 1 93.12 86 TRP B C 1
ATOM 3262 O O . TRP B 1 86 ? -13.086 -4.672 14.375 1 93.12 86 TRP B O 1
ATOM 3272 N N . THR B 1 87 ? -13.906 -2.586 14.211 1 91.62 87 THR B N 1
ATOM 3273 C CA . THR B 1 87 ? -13 -2.062 15.227 1 91.62 87 THR B CA 1
ATOM 3274 C C . THR B 1 87 ? -13.617 -2.188 16.625 1 91.62 87 THR B C 1
ATOM 3276 O O . THR B 1 87 ? -14.781 -2.57 16.75 1 91.62 87 THR B O 1
ATOM 3279 N N . ARG B 1 88 ? -12.828 -1.86 17.609 1 92.38 88 ARG B N 1
ATOM 3280 C CA . ARG B 1 88 ? -13.398 -1.86 18.953 1 92.38 88 ARG B CA 1
ATOM 3281 C C . ARG B 1 88 ? -14.594 -0.925 19.047 1 92.38 88 ARG B C 1
ATOM 3283 O O . ARG B 1 88 ? -15.609 -1.263 19.656 1 92.38 88 ARG B O 1
ATOM 3290 N N . GLU B 1 89 ? -14.445 0.145 18.359 1 91.19 89 GLU B N 1
ATOM 3291 C CA . GLU B 1 89 ? -15.531 1.123 18.359 1 91.19 89 GLU B CA 1
ATOM 3292 C C . GLU B 1 89 ? -16.781 0.563 17.688 1 91.19 89 GLU B C 1
ATOM 3294 O O . GLU B 1 89 ? -17.891 0.72 18.203 1 91.19 89 GLU B O 1
ATOM 3299 N N . ALA B 1 90 ? -16.625 -0.051 16.625 1 93.69 90 ALA B N 1
ATOM 3300 C CA . ALA B 1 90 ? -17.75 -0.627 15.883 1 93.69 90 ALA B CA 1
ATOM 3301 C C . ALA B 1 90 ? -18.422 -1.739 16.688 1 93.69 90 ALA B C 1
ATOM 3303 O O . ALA B 1 90 ? -19.656 -1.814 16.75 1 93.69 90 ALA B O 1
ATOM 3304 N N . VAL B 1 91 ? -17.625 -2.545 17.266 1 95.19 91 VAL B N 1
ATOM 3305 C CA . VAL B 1 91 ? -18.141 -3.645 18.062 1 95.19 91 VAL B CA 1
ATOM 3306 C C . VAL B 1 91 ? -18.922 -3.092 19.25 1 95.19 91 VAL B C 1
ATOM 3308 O O . VAL B 1 91 ? -20 -3.588 19.578 1 95.19 91 VAL B O 1
ATOM 3311 N N . GLY B 1 92 ? -18.266 -2.104 19.859 1 94.88 92 GLY B N 1
ATOM 3312 C CA . GLY B 1 92 ? -18.969 -1.46 20.969 1 94.88 92 GLY B CA 1
ATOM 3313 C C . GLY B 1 92 ? -20.328 -0.905 20.578 1 94.88 92 GLY B C 1
ATOM 3314 O O . GLY B 1 92 ? -21.297 -1.051 21.328 1 94.88 92 GLY B O 1
ATOM 3315 N N . ALA B 1 93 ? -20.406 -0.263 19.406 1 94.44 93 ALA B N 1
ATOM 3316 C CA . ALA B 1 93 ? -21.672 0.281 18.906 1 94.44 93 ALA B CA 1
ATOM 3317 C C . ALA B 1 93 ? -22.703 -0.825 18.703 1 94.44 93 ALA B C 1
ATOM 3319 O O . ALA B 1 93 ? -23.891 -0.649 19.016 1 94.44 93 ALA B O 1
ATOM 3320 N N . LEU B 1 94 ? -22.281 -1.929 18.203 1 95.19 94 LEU B N 1
ATOM 3321 C CA . LEU B 1 94 ? -23.172 -3.062 18 1 95.19 94 LEU B CA 1
ATOM 3322 C C . LEU B 1 94 ? -23.688 -3.605 19.328 1 95.19 94 LEU B C 1
ATOM 3324 O O . LEU B 1 94 ? -24.875 -3.885 19.469 1 95.19 94 LEU B O 1
ATOM 3328 N N . ILE B 1 95 ? -22.75 -3.748 20.25 1 94.12 95 ILE B N 1
ATOM 3329 C CA . ILE B 1 95 ? -23.109 -4.277 21.562 1 94.12 95 ILE B CA 1
ATOM 3330 C C . ILE B 1 95 ? -24.141 -3.355 22.219 1 94.12 95 ILE B C 1
ATOM 3332 O O . ILE B 1 95 ? -25.141 -3.822 22.781 1 94.12 95 ILE B O 1
ATOM 3336 N N . GLU B 1 96 ? -23.844 -2.105 22.141 1 93.88 96 GLU B N 1
ATOM 3337 C CA . GLU B 1 96 ? -24.75 -1.134 22.719 1 93.88 96 GLU B CA 1
ATOM 3338 C C . GLU B 1 96 ? -26.125 -1.209 22.062 1 93.88 96 GLU B C 1
ATOM 3340 O O . GLU B 1 96 ? -27.156 -1.179 22.75 1 93.88 96 GLU B O 1
ATOM 3345 N N . ARG B 1 97 ? -26.188 -1.316 20.828 1 93 97 ARG B N 1
ATOM 3346 C CA . ARG B 1 97 ? -27.453 -1.375 20.094 1 93 97 ARG B CA 1
ATOM 3347 C C . ARG B 1 97 ? -28.219 -2.646 20.422 1 93 97 ARG B C 1
ATOM 3349 O O . ARG B 1 97 ? -29.438 -2.605 20.625 1 93 97 ARG B O 1
ATOM 3356 N N . GLU B 1 98 ? -27.531 -3.73 20.562 1 91.56 98 GLU B N 1
ATOM 3357 C CA . GLU B 1 98 ? -28.172 -5.031 20.734 1 91.56 98 GLU B CA 1
ATOM 3358 C C . GLU B 1 98 ? -28.516 -5.293 22.203 1 91.56 98 GLU B C 1
ATOM 3360 O O . GLU B 1 98 ? -29.484 -5.996 22.5 1 91.56 98 GLU B O 1
ATOM 3365 N N . THR B 1 99 ? -27.75 -4.746 23.156 1 90.06 99 THR B N 1
ATOM 3366 C CA . THR B 1 99 ? -27.938 -5.137 24.547 1 90.06 99 THR B CA 1
ATOM 3367 C C . THR B 1 99 ? -28.234 -3.918 25.422 1 90.06 99 THR B C 1
ATOM 3369 O O . THR B 1 99 ? -28.688 -4.055 26.547 1 90.06 99 THR B O 1
ATOM 3372 N N . GLY B 1 100 ? -27.812 -2.734 24.969 1 89.19 100 GLY B N 1
ATOM 3373 C CA . GLY B 1 100 ? -27.984 -1.526 25.75 1 89.19 100 GLY B CA 1
ATOM 3374 C C . GLY B 1 100 ? -26.812 -1.248 26.688 1 89.19 100 GLY B C 1
ATOM 3375 O O . GLY B 1 100 ? -26.797 -0.229 27.375 1 89.19 100 GLY B O 1
ATOM 3376 N N . VAL B 1 101 ? -25.859 -2.105 26.609 1 89.06 101 VAL B N 1
ATOM 3377 C CA . VAL B 1 101 ? -24.719 -1.97 27.516 1 89.06 101 VAL B CA 1
ATOM 3378 C C . VAL B 1 101 ? -23.578 -1.27 26.797 1 89.06 101 VAL B C 1
ATOM 3380 O O . VAL B 1 101 ? -23.219 -1.64 25.672 1 89.06 101 VAL B O 1
ATOM 3383 N N . ARG B 1 102 ? -23.031 -0.232 27.438 1 91.62 102 ARG B N 1
ATOM 3384 C CA . ARG B 1 102 ? -21.859 0.459 26.906 1 91.62 102 ARG B CA 1
ATOM 3385 C C . ARG B 1 102 ? -20.594 -0.051 27.578 1 91.62 102 ARG B C 1
ATOM 3387 O O . ARG B 1 102 ? -20.453 0.007 28.797 1 91.62 102 ARG B O 1
ATOM 3394 N N . LEU B 1 103 ? -19.734 -0.555 26.797 1 91.25 103 LEU B N 1
ATOM 3395 C CA . LEU B 1 103 ? -18.484 -1.101 27.312 1 91.25 103 LEU B CA 1
ATOM 3396 C C . LEU B 1 103 ? -17.328 -0.141 27.062 1 91.25 103 LEU B C 1
ATOM 3398 O O . LEU B 1 103 ? -17.328 0.584 26.062 1 91.25 103 LEU B O 1
ATOM 3402 N N . SER B 1 104 ? -16.422 -0.155 27.922 1 91.06 104 SER B N 1
ATOM 3403 C CA . SER B 1 104 ? -15.18 0.588 27.719 1 91.06 104 SER B CA 1
ATOM 3404 C C . SER B 1 104 ? -14.305 -0.085 26.656 1 91.06 104 SER B C 1
ATOM 3406 O O . SER B 1 104 ? -14.516 -1.254 26.328 1 91.06 104 SER B O 1
ATOM 3408 N N . ALA B 1 105 ? -13.328 0.68 26.172 1 90.19 105 ALA B N 1
ATOM 3409 C CA . ALA B 1 105 ? -12.406 0.136 25.172 1 90.19 105 ALA B CA 1
ATOM 3410 C C . ALA B 1 105 ? -11.656 -1.074 25.719 1 90.19 105 ALA B C 1
ATOM 3412 O O . ALA B 1 105 ? -11.445 -2.059 25.016 1 90.19 105 ALA B O 1
ATOM 3413 N N . SER B 1 106 ? -11.312 -0.95 26.938 1 91.12 106 SER B N 1
ATOM 3414 C CA . SER B 1 106 ? -10.578 -2.043 27.562 1 91.12 106 SER B CA 1
ATOM 3415 C C . SER B 1 106 ? -11.453 -3.275 27.734 1 91.12 106 SER B C 1
ATOM 3417 O O . SER B 1 106 ? -11.008 -4.402 27.516 1 91.12 106 SER B O 1
ATOM 3419 N N . ALA B 1 107 ? -12.648 -3.07 28.094 1 90 107 ALA B N 1
ATOM 3420 C CA . ALA B 1 107 ? -13.602 -4.168 28.25 1 90 107 ALA B CA 1
ATOM 3421 C C . ALA B 1 107 ? -13.883 -4.84 26.906 1 90 107 ALA B C 1
ATOM 3423 O O . ALA B 1 107 ? -14 -6.062 26.828 1 90 107 ALA B O 1
ATOM 3424 N N . LEU B 1 108 ? -13.992 -4.023 25.938 1 92.62 108 LEU B N 1
ATOM 3425 C CA . LEU B 1 108 ? -14.219 -4.539 24.594 1 92.62 108 LEU B CA 1
ATOM 3426 C C . LEU B 1 108 ? -13.055 -5.418 24.156 1 92.62 108 LEU B C 1
ATOM 3428 O O . LEU B 1 108 ? -13.266 -6.488 23.578 1 92.62 108 LEU B O 1
ATOM 3432 N N . GLY B 1 109 ? -11.883 -4.91 24.391 1 91.69 109 GLY B N 1
ATOM 3433 C CA . GLY B 1 109 ? -10.703 -5.699 24.062 1 91.69 109 GLY B CA 1
ATOM 3434 C C . GLY B 1 109 ? -10.695 -7.059 24.734 1 91.69 109 GLY B C 1
ATOM 3435 O O . GLY B 1 109 ? -10.398 -8.07 24.094 1 91.69 109 GLY B O 1
ATOM 3436 N N . ARG B 1 110 ? -11.055 -7.09 26 1 90.81 110 ARG B N 1
ATOM 3437 C CA . ARG B 1 110 ? -11.102 -8.336 26.766 1 90.81 110 ARG B CA 1
ATOM 3438 C C . ARG B 1 110 ? -12.195 -9.258 26.234 1 90.81 110 ARG B C 1
ATOM 3440 O O . ARG B 1 110 ? -11.984 -10.469 26.109 1 90.81 110 ARG B O 1
ATOM 3447 N N . THR B 1 111 ? -13.25 -8.633 25.922 1 91.12 111 THR B N 1
ATOM 3448 C CA . THR B 1 111 ? -14.383 -9.391 25.406 1 91.12 111 THR B CA 1
ATOM 3449 C C . THR B 1 111 ? -14.031 -10.055 24.078 1 91.12 111 THR B C 1
ATOM 3451 O O . THR B 1 111 ? -14.258 -11.25 23.891 1 91.12 111 THR B O 1
ATOM 3454 N N . LEU B 1 112 ? -13.43 -9.359 23.188 1 94.56 112 LEU B N 1
ATOM 3455 C CA . LEU B 1 112 ? -13.07 -9.867 21.875 1 94.56 112 LEU B CA 1
ATOM 3456 C C . LEU B 1 112 ? -12.008 -10.953 21.969 1 94.56 112 LEU B C 1
ATOM 3458 O O . LEU B 1 112 ? -12.086 -11.969 21.266 1 94.56 112 LEU B O 1
ATOM 3462 N N . ARG B 1 113 ? -11.109 -10.695 22.844 1 92.62 113 ARG B N 1
ATOM 3463 C CA . ARG B 1 113 ? -10.094 -11.719 23.078 1 92.62 113 ARG B CA 1
ATOM 3464 C C . ARG B 1 113 ? -10.727 -12.992 23.625 1 92.62 113 ARG B C 1
ATOM 3466 O O . ARG B 1 113 ? -10.375 -14.094 23.203 1 92.62 113 ARG B O 1
ATOM 3473 N N . GLY B 1 114 ? -11.578 -12.836 24.531 1 91.25 114 GLY B N 1
ATOM 3474 C CA . GLY B 1 114 ? -12.297 -13.969 25.094 1 91.25 114 GLY B CA 1
ATOM 3475 C C . GLY B 1 114 ? -13.086 -14.75 24.062 1 91.25 114 GLY B C 1
ATOM 3476 O O . GLY B 1 114 ? -13.219 -15.969 24.156 1 91.25 114 GLY B O 1
ATOM 3477 N N . TRP B 1 115 ? -13.586 -14.039 23.062 1 92.88 115 TRP B N 1
ATOM 3478 C CA . TRP B 1 115 ? -14.359 -14.656 21.984 1 92.88 115 TRP B CA 1
ATOM 3479 C C . TRP B 1 115 ? -13.438 -15.289 20.953 1 92.88 115 TRP B C 1
ATOM 3481 O O . TRP B 1 115 ? -13.906 -15.93 20 1 92.88 115 TRP B O 1
ATOM 3491 N N . GLY B 1 116 ? -12.102 -15 21.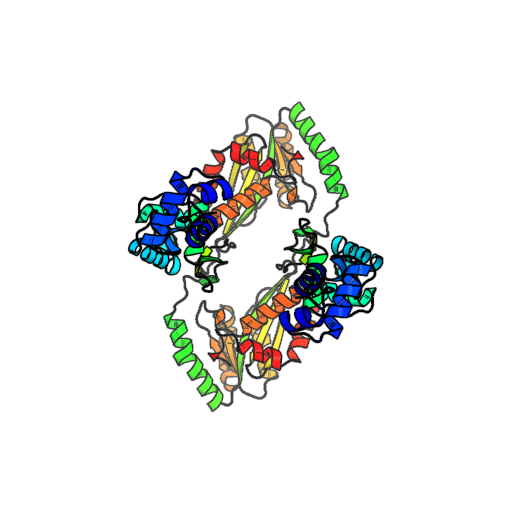094 1 93.44 116 GLY B N 1
ATOM 3492 C CA . GLY B 1 116 ? -11.164 -15.539 20.125 1 93.44 116 GLY B CA 1
ATOM 3493 C C . GLY B 1 116 ? -11.016 -14.68 18.891 1 93.44 116 GLY B C 1
ATOM 3494 O O . GLY B 1 116 ? -10.625 -15.164 17.828 1 93.44 116 GLY B O 1
ATOM 3495 N N . PHE B 1 117 ? -11.445 -13.477 18.984 1 95.75 117 PHE B N 1
ATOM 3496 C CA . PHE B 1 117 ? -11.312 -12.555 17.859 1 95.75 117 PHE B CA 1
ATOM 3497 C C . PHE B 1 117 ? -9.953 -11.867 17.891 1 95.75 117 PHE B C 1
ATOM 3499 O O . PHE B 1 117 ? -9.438 -11.539 18.969 1 95.75 117 PHE B O 1
ATOM 3506 N N . THR B 1 118 ? -9.367 -11.68 16.75 1 95.06 118 THR B N 1
ATOM 3507 C CA . THR B 1 118 ? -8.094 -10.992 16.594 1 95.06 118 THR B CA 1
ATOM 3508 C C . THR B 1 118 ? -8.18 -9.945 15.477 1 95.06 118 THR B C 1
ATOM 3510 O O . THR B 1 118 ? -8.938 -10.109 14.516 1 95.06 118 THR B O 1
ATOM 3513 N N . PRO B 1 119 ? -7.508 -8.898 15.664 1 92.81 119 PRO B N 1
ATOM 3514 C CA . PRO B 1 119 ? -7.457 -7.926 14.57 1 92.81 119 PRO B CA 1
ATOM 3515 C C . PRO B 1 119 ? -6.691 -8.445 13.359 1 92.81 119 PRO B C 1
ATOM 3517 O O . PRO B 1 119 ? -5.547 -8.891 13.492 1 92.81 119 PRO B O 1
ATOM 3520 N N . GLN B 1 120 ? -7.336 -8.445 12.227 1 92.25 120 GLN B N 1
ATOM 3521 C CA . GLN B 1 120 ? -6.75 -8.977 11.008 1 92.25 120 GLN B CA 1
ATOM 3522 C C . GLN B 1 120 ? -6.926 -8.008 9.844 1 92.25 120 GLN B C 1
ATOM 3524 O O . GLN B 1 120 ? -7.91 -7.262 9.789 1 92.25 120 GLN B O 1
ATOM 3529 N N . ARG B 1 121 ? -5.977 -8.016 9.008 1 88.38 121 ARG B N 1
ATOM 3530 C CA . ARG B 1 121 ? -6.164 -7.262 7.77 1 88.38 121 ARG B CA 1
ATOM 3531 C C . ARG B 1 121 ? -7.168 -7.953 6.852 1 88.38 121 ARG B C 1
ATOM 3533 O O . ARG B 1 121 ? -6.973 -9.109 6.469 1 88.38 121 ARG B O 1
ATOM 3540 N N . PRO B 1 122 ? -8.164 -7.254 6.5 1 87.88 122 PRO B N 1
ATOM 3541 C CA . PRO B 1 122 ? -9.188 -7.91 5.688 1 87.88 122 PRO B CA 1
ATOM 3542 C C . PRO B 1 122 ? -8.727 -8.164 4.254 1 87.88 122 PRO B C 1
ATOM 3544 O O . PRO B 1 122 ? -7.918 -7.402 3.715 1 87.88 122 PRO B O 1
ATOM 3547 N N . ALA B 1 123 ? -9.266 -9.227 3.707 1 86.62 123 ALA B N 1
ATOM 3548 C CA . ALA B 1 123 ? -9.086 -9.484 2.279 1 86.62 123 ALA B CA 1
ATOM 3549 C C . ALA B 1 123 ? -10.023 -8.609 1.444 1 86.62 123 ALA B C 1
ATOM 3551 O O . ALA B 1 123 ? -11.164 -8.375 1.833 1 86.62 123 ALA B O 1
ATOM 3552 N N . ARG B 1 124 ? -9.523 -8.258 0.298 1 84.31 124 ARG B N 1
ATOM 3553 C CA . ARG B 1 124 ? -10.32 -7.434 -0.599 1 84.31 124 ARG B CA 1
ATOM 3554 C C . ARG B 1 124 ? -11.125 -8.289 -1.565 1 84.31 124 ARG B C 1
ATOM 3556 O O . ARG B 1 124 ? -10.625 -9.289 -2.088 1 84.31 124 ARG B O 1
ATOM 3563 N N . ARG B 1 125 ? -12.398 -7.895 -1.676 1 86.38 125 ARG B N 1
ATOM 3564 C CA . ARG B 1 125 ? -13.273 -8.578 -2.625 1 86.38 125 ARG B CA 1
ATOM 3565 C C . ARG B 1 125 ? -14.164 -7.578 -3.357 1 86.38 125 ARG B C 1
ATOM 3567 O O . ARG B 1 125 ? -14.773 -6.707 -2.734 1 86.38 125 ARG B O 1
ATOM 3574 N N . ALA B 1 126 ? -14.219 -7.844 -4.633 1 88.5 126 ALA B N 1
ATOM 3575 C CA . ALA B 1 126 ? -15.062 -6.949 -5.426 1 88.5 126 ALA B CA 1
ATOM 3576 C C . ALA B 1 126 ? -16.547 -7.191 -5.145 1 88.5 126 ALA B C 1
ATOM 3578 O O . ALA B 1 126 ? -17 -8.336 -5.105 1 88.5 126 ALA B O 1
ATOM 3579 N N . ILE B 1 127 ? -17.266 -6.109 -4.988 1 86.88 127 ILE B N 1
ATOM 3580 C CA . ILE B 1 127 ? -18.703 -6.223 -4.773 1 86.88 127 ILE B CA 1
ATOM 3581 C C . ILE B 1 127 ? -19.375 -6.785 -6.031 1 86.88 127 ILE B C 1
ATOM 3583 O O . ILE B 1 127 ? -20.391 -7.473 -5.945 1 86.88 127 ILE B O 1
ATOM 3587 N N . GLU B 1 128 ? -18.766 -6.633 -7.156 1 89.56 128 GLU B N 1
ATOM 3588 C CA . GLU B 1 128 ? -19.297 -7.035 -8.461 1 89.56 128 GLU B CA 1
ATOM 3589 C C . GLU B 1 128 ? -19.094 -8.531 -8.695 1 89.56 128 GLU B C 1
ATOM 3591 O O . GLU B 1 128 ? -19.703 -9.102 -9.609 1 89.56 128 GLU B O 1
ATOM 3596 N N . ARG B 1 129 ? -18.359 -9.086 -7.84 1 90.06 129 ARG B N 1
ATOM 3597 C CA . ARG B 1 129 ? -18.078 -10.508 -8 1 90.06 129 ARG B CA 1
ATOM 3598 C C . ARG B 1 129 ? -19.359 -11.328 -7.891 1 90.06 129 ARG B C 1
ATOM 3600 O O . ARG B 1 129 ? -20.188 -11.078 -7.023 1 90.06 129 ARG B O 1
ATOM 3607 N N . ARG B 1 130 ? -19.531 -12.32 -8.812 1 89.62 130 ARG B N 1
ATOM 3608 C CA . ARG B 1 130 ? -20.672 -13.219 -8.805 1 89.62 130 ARG B CA 1
ATOM 3609 C C . ARG B 1 130 ? -20.25 -14.648 -8.453 1 89.62 130 ARG B C 1
ATOM 3611 O O . ARG B 1 130 ? -19.719 -15.367 -9.297 1 89.62 130 ARG B O 1
ATOM 3618 N N . GLU B 1 131 ? -20.672 -15.047 -7.387 1 90.75 131 GLU B N 1
ATOM 3619 C CA . GLU B 1 131 ? -20.266 -16.359 -6.879 1 90.75 131 GLU B CA 1
ATOM 3620 C C . GLU B 1 131 ? -20.766 -17.469 -7.789 1 90.75 131 GLU B C 1
ATOM 3622 O O . GLU B 1 131 ? -20.047 -18.453 -8.023 1 90.75 131 GLU B O 1
ATOM 3627 N N . PRO B 1 132 ? -21.922 -17.344 -8.352 1 93.81 132 PRO B N 1
ATOM 3628 C CA . PRO B 1 132 ? -22.359 -18.406 -9.266 1 93.81 132 PRO B CA 1
ATOM 3629 C C . PRO B 1 132 ? -21.453 -18.562 -10.477 1 93.81 132 PRO B C 1
ATOM 3631 O O . PRO B 1 132 ? -21.234 -19.688 -10.945 1 93.81 132 PRO B O 1
ATOM 3634 N N . GLU B 1 133 ? -20.938 -17.469 -10.961 1 94.81 133 GLU B N 1
ATOM 3635 C CA . GLU B 1 133 ? -20.016 -17.531 -12.102 1 94.81 133 GLU B CA 1
ATOM 3636 C C . GLU B 1 133 ? -18.719 -18.234 -11.727 1 94.81 133 GLU B C 1
ATOM 3638 O O . GLU B 1 133 ? -18.156 -19 -12.523 1 94.81 133 GLU B O 1
ATOM 3643 N N . VAL B 1 134 ? -18.297 -18.047 -10.562 1 94.75 134 VAL B N 1
ATOM 3644 C CA . VAL B 1 134 ? -17.078 -18.672 -10.078 1 94.75 134 VAL B CA 1
ATOM 3645 C C . VAL B 1 134 ? -17.312 -20.172 -9.906 1 94.75 134 VAL B C 1
ATOM 3647 O O . VAL B 1 134 ? -16.484 -20.984 -10.328 1 94.75 134 VAL B O 1
ATOM 3650 N N . ARG B 1 135 ? -18.438 -20.469 -9.375 1 95.62 135 ARG B N 1
ATOM 3651 C CA . ARG B 1 135 ? -18.766 -21.875 -9.203 1 95.62 135 ARG B CA 1
ATOM 3652 C C . ARG B 1 135 ? -18.906 -22.578 -10.555 1 95.62 135 ARG B C 1
ATOM 3654 O O . ARG B 1 135 ? -18.422 -23.703 -10.719 1 95.62 135 ARG B O 1
ATOM 3661 N N . ALA B 1 136 ? -19.516 -21.906 -11.477 1 97.06 136 ALA B N 1
ATOM 3662 C CA . ALA B 1 136 ? -19.672 -22.484 -12.812 1 97.06 136 ALA B CA 1
ATOM 3663 C C . ALA B 1 136 ? -18.312 -22.703 -13.477 1 97.06 136 ALA B C 1
ATOM 3665 O O . ALA B 1 136 ? -18.125 -23.703 -14.18 1 97.06 136 ALA B O 1
ATOM 3666 N N . TRP B 1 137 ? -17.438 -21.812 -13.25 1 97.31 137 TRP B N 1
ATOM 3667 C CA . TRP B 1 137 ? -16.094 -21.953 -13.789 1 97.31 137 TRP B CA 1
ATOM 3668 C C . TRP B 1 137 ? -15.398 -23.188 -13.211 1 97.31 137 TRP B C 1
ATOM 3670 O O . TRP B 1 137 ? -14.891 -24.031 -13.961 1 97.31 137 TRP B O 1
ATOM 3680 N N . LEU B 1 138 ? -15.469 -23.359 -11.945 1 96.56 138 LEU B N 1
ATOM 3681 C CA . LEU B 1 138 ? -14.734 -24.406 -11.242 1 96.56 138 LEU B CA 1
ATOM 3682 C C . LEU B 1 138 ? -15.367 -25.781 -11.508 1 96.56 138 LEU B C 1
ATOM 3684 O O . LEU B 1 138 ? -14.664 -26.781 -11.641 1 96.56 138 LEU B O 1
ATOM 3688 N N . ARG B 1 139 ? -16.656 -25.797 -11.727 1 96.19 139 ARG B N 1
ATOM 3689 C CA . ARG B 1 139 ? -17.359 -27.062 -11.789 1 96.19 139 ARG B CA 1
ATOM 3690 C C . ARG B 1 139 ? -17.578 -27.5 -13.227 1 96.19 139 ARG B C 1
ATOM 3692 O O . ARG B 1 139 ? -17.641 -28.703 -13.516 1 96.19 139 ARG B O 1
ATOM 3699 N N . HIS B 1 140 ? -17.656 -26.5 -14.141 1 97.25 140 HIS B N 1
ATOM 3700 C CA . HIS B 1 140 ? -18.062 -26.875 -15.492 1 97.25 140 HIS B CA 1
ATOM 3701 C C . HIS B 1 140 ? -17.078 -26.375 -16.531 1 97.25 140 HIS B C 1
ATOM 3703 O O . HIS B 1 140 ? -16.5 -27.172 -17.281 1 97.25 140 HIS B O 1
ATOM 3709 N N . ALA B 1 141 ? -16.844 -25.125 -16.516 1 97.75 141 ALA B N 1
ATOM 3710 C CA . ALA B 1 141 ? -16.078 -24.516 -17.609 1 97.75 141 ALA B CA 1
ATOM 3711 C C . ALA B 1 141 ? -14.656 -25.047 -17.641 1 97.75 141 ALA B C 1
ATOM 3713 O O . ALA B 1 141 ? -14.195 -25.547 -18.672 1 97.75 141 ALA B O 1
ATOM 3714 N N . TYR B 1 142 ? -14 -25 -16.531 1 98.06 142 TYR B N 1
ATOM 3715 C CA . TYR B 1 142 ? -12.602 -25.406 -16.547 1 98.06 142 TYR B CA 1
ATOM 3716 C C . TYR B 1 142 ? -12.461 -26.891 -16.812 1 98.06 142 TYR B C 1
ATOM 3718 O O . TYR B 1 142 ? -11.633 -27.312 -17.609 1 98.06 142 TYR B O 1
ATOM 3726 N N . PRO B 1 143 ? -13.266 -27.719 -16.172 1 97.88 143 PRO B N 1
ATOM 3727 C CA . PRO B 1 143 ? -13.195 -29.141 -16.5 1 97.88 143 PRO B CA 1
ATOM 3728 C C . PRO B 1 143 ? -13.438 -29.406 -17.984 1 97.88 143 PRO B C 1
ATOM 3730 O O . PRO B 1 143 ? -12.797 -30.281 -18.578 1 97.88 143 PRO B O 1
ATOM 3733 N N . ALA B 1 144 ? -14.336 -28.656 -18.531 1 98.31 144 ALA B N 1
ATOM 3734 C CA . ALA B 1 144 ? -14.586 -28.812 -19.969 1 98.31 144 ALA B CA 1
ATOM 3735 C C . ALA B 1 144 ? -13.359 -28.406 -20.781 1 98.31 144 ALA B C 1
ATOM 3737 O O . ALA B 1 144 ? -13.023 -29.062 -21.766 1 98.31 144 ALA B O 1
ATOM 3738 N N . ILE B 1 145 ? -12.719 -27.375 -20.422 1 98.31 145 ILE B N 1
ATOM 3739 C CA . ILE B 1 145 ? -11.508 -26.922 -21.078 1 98.31 145 ILE B CA 1
ATOM 3740 C C . ILE B 1 145 ? -10.414 -27.969 -20.969 1 98.31 145 ILE B C 1
ATOM 3742 O O . ILE B 1 145 ? -9.734 -28.297 -21.938 1 98.31 145 ILE B O 1
ATOM 3746 N N . THR B 1 146 ? -10.273 -28.516 -19.781 1 97.88 146 THR B N 1
ATOM 3747 C CA . THR B 1 146 ? -9.258 -29.531 -19.531 1 97.88 146 THR B CA 1
ATOM 3748 C C . THR B 1 146 ? -9.516 -30.781 -20.359 1 97.88 146 THR B C 1
ATOM 3750 O O . THR B 1 146 ? -8.586 -31.359 -20.938 1 97.88 146 THR B O 1
ATOM 3753 N N . ALA B 1 147 ? -10.75 -31.141 -20.422 1 98 147 ALA B N 1
ATOM 3754 C CA . ALA B 1 147 ? -11.125 -32.312 -21.234 1 98 147 ALA B CA 1
ATOM 3755 C C . ALA B 1 147 ? -10.812 -32.062 -22.703 1 98 147 ALA B C 1
ATOM 3757 O O . ALA B 1 147 ? -10.273 -32.938 -23.391 1 98 147 ALA B O 1
ATOM 3758 N N . ARG B 1 148 ? -11.156 -30.969 -23.156 1 98.19 148 ARG B N 1
ATOM 3759 C CA . ARG B 1 148 ? -10.891 -30.625 -24.562 1 98.19 148 ARG B CA 1
ATOM 3760 C C . ARG B 1 148 ? -9.398 -30.562 -24.828 1 98.19 148 ARG B C 1
ATOM 3762 O O . ARG B 1 148 ? -8.938 -30.984 -25.891 1 98.19 148 ARG B O 1
ATOM 3769 N N . ALA B 1 149 ? -8.695 -29.953 -23.953 1 98 149 ALA B N 1
ATOM 3770 C CA . ALA B 1 149 ? -7.242 -29.875 -24.109 1 98 149 ALA B CA 1
ATOM 3771 C C . ALA B 1 149 ? -6.629 -31.266 -24.234 1 98 149 ALA B C 1
ATOM 3773 O O . ALA B 1 149 ? -5.734 -31.484 -25.047 1 98 149 ALA B O 1
ATOM 3774 N N . ARG B 1 150 ? -7.098 -32.156 -23.422 1 96.88 150 ARG B N 1
ATOM 3775 C CA . ARG B 1 150 ? -6.629 -33.531 -23.484 1 96.88 150 ARG B CA 1
ATOM 3776 C C . ARG B 1 150 ? -6.973 -34.156 -24.828 1 96.88 150 ARG B C 1
ATOM 3778 O O . ARG B 1 150 ? -6.125 -34.812 -25.438 1 96.88 150 ARG B O 1
ATOM 3785 N N . ALA B 1 151 ? -8.148 -33.938 -25.234 1 97.69 151 ALA B N 1
ATOM 3786 C CA . ALA B 1 151 ? -8.625 -34.531 -26.484 1 97.69 151 ALA B CA 1
ATOM 3787 C C . ALA B 1 151 ? -7.848 -34 -27.688 1 97.69 151 ALA B C 1
ATOM 3789 O O . ALA B 1 151 ? -7.535 -34.75 -28.625 1 97.69 151 ALA B O 1
ATOM 3790 N N . GLU B 1 152 ? -7.473 -32.75 -27.625 1 97.38 152 GLU B N 1
ATOM 3791 C CA . GLU B 1 152 ? -6.828 -32.094 -28.75 1 97.38 152 GLU B CA 1
ATOM 3792 C C . GLU B 1 152 ? -5.309 -32.094 -28.594 1 97.38 152 GLU B C 1
ATOM 3794 O O . GLU B 1 152 ? -4.59 -31.656 -29.5 1 97.38 152 GLU B O 1
ATOM 3799 N N . GLY B 1 153 ? -4.859 -32.531 -27.422 1 96.56 153 GLY B N 1
ATOM 3800 C CA . GLY B 1 153 ? -3.43 -32.5 -27.156 1 96.56 153 GLY B CA 1
ATOM 3801 C C . GLY B 1 153 ? -2.908 -31.094 -26.922 1 96.56 153 GLY B C 1
ATOM 3802 O O . GLY B 1 153 ? -1.768 -30.781 -27.281 1 96.56 153 GLY B O 1
ATOM 3803 N N . ALA B 1 154 ? -3.73 -30.203 -26.453 1 97.81 154 ALA B N 1
ATOM 3804 C CA . ALA B 1 154 ? -3.389 -28.797 -26.234 1 97.81 154 ALA B CA 1
ATOM 3805 C C . ALA B 1 154 ? -2.779 -28.594 -24.844 1 97.81 154 ALA B C 1
ATOM 3807 O O . ALA B 1 154 ? -3.018 -29.391 -23.938 1 97.81 154 ALA B O 1
ATOM 3808 N N . GLU B 1 155 ? -1.936 -27.625 -24.734 1 97.69 155 GLU B N 1
ATOM 3809 C CA . GLU B 1 155 ? -1.368 -27.234 -23.438 1 97.69 155 GLU B CA 1
ATOM 3810 C C . GLU B 1 155 ? -2.068 -26.016 -22.875 1 97.69 155 GLU B C 1
ATOM 3812 O O . GLU B 1 155 ? -2.246 -25.016 -23.578 1 97.69 155 GLU B O 1
ATOM 3817 N N . ILE B 1 156 ? -2.396 -26.094 -21.578 1 98.5 156 ILE B N 1
ATOM 3818 C CA . ILE B 1 156 ? -3.119 -25 -20.953 1 98.5 156 ILE B CA 1
ATOM 3819 C C . ILE B 1 156 ? -2.129 -24.016 -20.312 1 98.5 156 ILE B C 1
ATOM 3821 O O . ILE B 1 156 ? -1.308 -24.406 -19.484 1 98.5 156 ILE B O 1
ATOM 3825 N N . HIS B 1 157 ? -2.182 -22.781 -20.719 1 98.44 157 HIS B N 1
ATOM 3826 C CA . HIS B 1 157 ? -1.379 -21.688 -20.203 1 98.44 157 HIS B CA 1
ATOM 3827 C C . HIS B 1 157 ? -2.24 -20.703 -19.406 1 98.44 157 HIS B C 1
ATOM 3829 O O . HIS B 1 157 ? -3.33 -20.328 -19.859 1 98.44 157 HIS B O 1
ATOM 3835 N N . TRP B 1 158 ? -1.783 -20.344 -18.266 1 98.69 158 TRP B N 1
ATOM 3836 C CA . TRP B 1 158 ? -2.385 -19.281 -17.469 1 98.69 158 TRP B CA 1
ATOM 3837 C C . TRP B 1 158 ? -1.576 -17.984 -17.609 1 98.69 158 TRP B C 1
ATOM 3839 O O . TRP B 1 158 ? -0.376 -17.969 -17.312 1 98.69 158 TRP B O 1
ATOM 3849 N N . ALA B 1 159 ? -2.227 -16.922 -18.031 1 98.38 159 ALA B N 1
ATOM 3850 C CA . ALA B 1 159 ? -1.487 -15.695 -18.297 1 98.38 159 ALA B CA 1
ATOM 3851 C C . ALA B 1 159 ? -2.066 -14.531 -17.5 1 98.38 159 ALA B C 1
ATOM 3853 O O . ALA B 1 159 ? -3.273 -14.477 -17.25 1 98.38 159 ALA B O 1
ATOM 3854 N N . ASP B 1 160 ? -1.24 -13.633 -17.125 1 97.75 160 ASP B N 1
ATOM 3855 C CA . ASP B 1 160 ? -1.626 -12.406 -16.422 1 97.75 160 ASP B CA 1
ATOM 3856 C C . ASP B 1 160 ? -0.548 -11.336 -16.562 1 97.75 160 ASP B C 1
ATOM 3858 O O . ASP B 1 160 ? 0.578 -11.625 -16.969 1 97.75 160 ASP B O 1
ATOM 3862 N N . GLU B 1 161 ? -0.947 -10.164 -16.344 1 97.19 161 GLU B N 1
ATOM 3863 C CA . GLU B 1 161 ? -0.028 -9.031 -16.391 1 97.19 161 GLU B CA 1
ATOM 3864 C C . GLU B 1 161 ? 0.21 -8.445 -15 1 97.19 161 GLU B C 1
ATOM 3866 O O . GLU B 1 161 ? -0.652 -8.547 -14.125 1 97.19 161 GLU B O 1
ATOM 3871 N N . THR B 1 162 ? 1.384 -7.949 -14.797 1 96.06 162 THR B N 1
ATOM 3872 C CA . THR B 1 162 ? 1.706 -7.297 -13.531 1 96.06 162 THR B CA 1
ATOM 3873 C C . THR B 1 162 ? 2.6 -6.078 -13.766 1 96.06 162 THR B C 1
ATOM 3875 O O . THR B 1 162 ? 3.332 -6.023 -14.758 1 96.06 162 THR B O 1
ATOM 3878 N N . GLY B 1 163 ? 2.41 -5.145 -12.93 1 94.62 163 GLY B N 1
ATOM 3879 C CA . GLY B 1 163 ? 3.277 -3.977 -12.906 1 94.62 163 GLY B CA 1
ATOM 3880 C C . GLY B 1 163 ? 4.18 -3.93 -11.688 1 94.62 163 GLY B C 1
ATOM 3881 O O . GLY B 1 163 ? 3.764 -4.293 -10.586 1 94.62 163 GLY B O 1
ATOM 3882 N N . LEU B 1 164 ? 5.402 -3.484 -11.961 1 94.44 164 LEU B N 1
ATOM 3883 C CA . LEU B 1 164 ? 6.371 -3.316 -10.883 1 94.44 164 LEU B CA 1
ATOM 3884 C C . LEU B 1 164 ? 6.906 -1.888 -10.859 1 94.44 164 LEU B C 1
ATOM 3886 O O . LEU B 1 164 ? 7.02 -1.241 -11.898 1 94.44 164 LEU B O 1
ATOM 3890 N N . SER B 1 165 ? 7.133 -1.479 -9.664 1 93.25 165 SER B N 1
ATOM 3891 C CA . SER B 1 165 ? 7.691 -0.142 -9.508 1 93.25 165 SER B CA 1
ATOM 3892 C C . SER B 1 165 ? 8.766 -0.117 -8.422 1 93.25 165 SER B C 1
ATOM 3894 O O . SER B 1 165 ? 8.852 -1.04 -7.613 1 93.25 165 SER B O 1
ATOM 3896 N N . ASN B 1 166 ? 9.617 0.885 -8.469 1 90.06 166 ASN B N 1
ATOM 3897 C CA . ASN B 1 166 ? 10.641 1.051 -7.445 1 90.06 166 ASN B CA 1
ATOM 3898 C C . ASN B 1 166 ? 10.055 1.64 -6.164 1 90.06 166 ASN B C 1
ATOM 3900 O O . ASN B 1 166 ? 10.789 1.936 -5.219 1 90.06 166 ASN B O 1
ATOM 3904 N N . GLN B 1 167 ? 8.719 1.799 -6.164 1 85.06 167 GLN B N 1
ATOM 3905 C CA . GLN B 1 167 ? 8.062 2.334 -4.977 1 85.06 167 GLN B CA 1
ATOM 3906 C C . GLN B 1 167 ? 7.25 1.258 -4.266 1 85.06 167 GLN B C 1
ATOM 3908 O O . GLN B 1 167 ? 6.297 1.565 -3.543 1 85.06 167 GLN B O 1
ATOM 3913 N N . ALA B 1 168 ? 7.645 0.09 -4.57 1 76.31 168 ALA B N 1
ATOM 3914 C CA . ALA B 1 168 ? 6.898 -1.018 -3.979 1 76.31 168 ALA B CA 1
ATOM 3915 C C . ALA B 1 168 ? 7.078 -1.053 -2.463 1 76.31 168 ALA B C 1
ATOM 3917 O O . ALA B 1 168 ? 7.988 -0.42 -1.924 1 76.31 168 ALA B O 1
ATOM 3918 N N . ARG B 1 169 ? 6.098 -1.655 -1.85 1 71.25 169 ARG B N 1
ATOM 3919 C CA . ARG B 1 169 ? 6.141 -1.784 -0.397 1 71.25 169 ARG B CA 1
ATOM 3920 C C . ARG B 1 169 ? 7.125 -2.869 0.026 1 71.25 169 ARG B C 1
ATOM 3922 O O . ARG B 1 169 ? 7.02 -4.016 -0.412 1 71.25 169 ARG B O 1
ATOM 3929 N N . TYR B 1 170 ? 8.047 -2.391 0.694 1 68.19 170 TYR B N 1
ATOM 3930 C CA . TYR B 1 170 ? 9.078 -3.301 1.175 1 68.19 170 TYR B CA 1
ATOM 3931 C C . TYR B 1 170 ? 8.664 -3.949 2.49 1 68.19 170 TYR B C 1
ATOM 3933 O O . TYR B 1 170 ? 7.727 -3.49 3.148 1 68.19 170 TYR B O 1
ATOM 3941 N N . GLY B 1 171 ? 9.148 -5.102 2.738 1 78.25 171 GLY B N 1
ATOM 3942 C CA . GLY B 1 171 ? 8.914 -5.863 3.955 1 78.25 171 GLY B CA 1
ATOM 3943 C C . GLY B 1 171 ? 9.516 -5.219 5.188 1 78.25 171 GLY B C 1
ATOM 3944 O O . GLY B 1 171 ? 9.602 -3.992 5.277 1 78.25 171 GLY B O 1
ATOM 3945 N N . ARG B 1 172 ? 9.742 -5.926 6.137 1 87.06 172 ARG B N 1
ATOM 3946 C CA . ARG B 1 172 ? 10.281 -5.457 7.406 1 87.06 172 ARG B CA 1
ATOM 3947 C C . ARG B 1 172 ? 11.797 -5.621 7.457 1 87.06 172 ARG B C 1
ATOM 3949 O O . ARG B 1 172 ? 12.344 -6.535 6.836 1 87.06 172 ARG B O 1
ATOM 3956 N N . SER B 1 173 ? 12.453 -4.758 8.086 1 90.31 173 SER B N 1
ATOM 3957 C CA . SER B 1 173 ? 13.906 -4.734 8.281 1 90.31 173 SER B CA 1
ATOM 3958 C C . SER B 1 173 ? 14.258 -4.73 9.766 1 90.31 173 SER B C 1
ATOM 3960 O O . SER B 1 173 ? 13.617 -4.039 10.562 1 90.31 173 SER B O 1
ATOM 3962 N N . PHE B 1 174 ? 15.211 -5.516 10.07 1 93.06 174 PHE B N 1
ATOM 3963 C CA . PHE B 1 174 ? 15.641 -5.516 11.461 1 93.06 174 PHE B CA 1
ATOM 3964 C C . PHE B 1 174 ? 16.375 -4.223 11.805 1 93.06 174 PHE B C 1
ATOM 3966 O O . PHE B 1 174 ? 17.172 -3.73 11.008 1 93.06 174 PHE B O 1
ATOM 3973 N N . ALA B 1 175 ? 16.016 -3.662 12.891 1 94.06 175 ALA B N 1
ATOM 3974 C CA . ALA B 1 175 ? 16.641 -2.467 13.461 1 94.06 175 ALA B CA 1
ATOM 3975 C C . ALA B 1 175 ? 16.5 -2.453 14.984 1 94.06 175 ALA B C 1
ATOM 3977 O O . ALA B 1 175 ? 15.688 -3.189 15.547 1 94.06 175 ALA B O 1
ATOM 3978 N N . PRO B 1 176 ? 17.375 -1.701 15.609 1 93 176 PRO B N 1
ATOM 3979 C CA . PRO B 1 176 ? 17.219 -1.618 17.062 1 93 176 PRO B CA 1
ATOM 3980 C C . PRO B 1 176 ? 15.82 -1.172 17.484 1 93 176 PRO B C 1
ATOM 3982 O O . PRO B 1 176 ? 15.219 -0.318 16.828 1 93 176 PRO B O 1
ATOM 3985 N N . ARG B 1 177 ? 15.398 -1.791 18.484 1 91.81 177 ARG B N 1
ATOM 3986 C CA . ARG B 1 177 ? 14.07 -1.456 19 1 91.81 177 ARG B CA 1
ATOM 3987 C C . ARG B 1 177 ? 13.938 0.047 19.234 1 91.81 177 ARG B C 1
ATOM 3989 O O . ARG B 1 177 ? 14.82 0.678 19.812 1 91.81 177 ARG B O 1
ATOM 3996 N N . GLY B 1 178 ? 12.891 0.582 18.734 1 87.62 178 GLY B N 1
ATOM 3997 C CA . GLY B 1 178 ? 12.602 1.992 18.953 1 87.62 178 GLY B CA 1
ATOM 3998 C C . GLY B 1 178 ? 13.227 2.891 17.891 1 87.62 178 GLY B C 1
ATOM 3999 O O . GLY B 1 178 ? 13.023 4.105 17.906 1 87.62 178 GLY B O 1
ATOM 4000 N N . ARG B 1 179 ? 13.984 2.287 17.062 1 89.12 179 ARG B N 1
ATOM 4001 C CA . ARG B 1 179 ? 14.602 3.051 15.984 1 89.12 179 ARG B CA 1
ATOM 4002 C C . ARG B 1 179 ? 14.117 2.561 14.625 1 89.12 179 ARG B C 1
ATOM 4004 O O . ARG B 1 179 ? 14.609 1.555 14.109 1 89.12 179 ARG B O 1
ATOM 4011 N N . THR B 1 180 ? 13.312 3.336 14.016 1 87.25 180 THR B N 1
ATOM 4012 C CA . THR B 1 180 ? 12.766 2.953 12.719 1 87.25 180 THR B CA 1
ATOM 4013 C C . THR B 1 180 ? 13.844 3.021 11.641 1 87.25 180 THR B C 1
ATOM 4015 O O . THR B 1 180 ? 14.469 4.062 11.445 1 87.25 180 THR B O 1
ATOM 4018 N N . PRO B 1 181 ? 14.086 1.923 11.047 1 88.12 181 PRO B N 1
ATOM 4019 C CA . PRO B 1 181 ? 15.062 1.957 9.953 1 88.12 181 PRO B CA 1
ATOM 4020 C C . PRO B 1 181 ? 14.594 2.812 8.773 1 88.12 181 PRO B C 1
ATOM 4022 O O . PRO B 1 181 ? 13.391 2.973 8.562 1 88.12 181 PRO B O 1
ATOM 4025 N N . VAL B 1 182 ? 15.578 3.395 8.109 1 86.06 182 VAL B N 1
ATOM 4026 C CA . VAL B 1 182 ? 15.281 4.238 6.957 1 86.06 182 VAL B CA 1
ATOM 4027 C C . VAL B 1 182 ? 15.75 3.549 5.68 1 86.06 182 VAL B C 1
ATOM 4029 O O . VAL B 1 182 ? 16.875 3.035 5.621 1 86.06 182 VAL B O 1
ATOM 4032 N N . MET B 1 183 ? 14.906 3.52 4.781 1 84.19 183 MET B N 1
ATOM 4033 C CA . MET B 1 183 ? 15.234 2.969 3.469 1 84.19 183 MET B CA 1
ATOM 4034 C C . MET B 1 183 ? 15.25 4.062 2.406 1 84.19 183 MET B C 1
ATOM 4036 O O . MET B 1 183 ? 14.195 4.59 2.037 1 84.19 183 MET B O 1
ATOM 4040 N N . PRO B 1 184 ? 16.422 4.398 1.928 1 85.5 184 PRO B N 1
ATOM 4041 C CA . PRO B 1 184 ? 16.5 5.395 0.856 1 85.5 184 PRO B CA 1
ATOM 4042 C C . PRO B 1 184 ? 15.984 4.867 -0.48 1 85.5 184 PRO B C 1
ATOM 4044 O O . PRO B 1 184 ? 16.266 3.727 -0.852 1 85.5 184 PRO B O 1
ATOM 4047 N N . ARG B 1 185 ? 15.164 5.711 -1.101 1 86.88 185 ARG B N 1
ATOM 4048 C CA . ARG B 1 185 ? 14.664 5.355 -2.426 1 86.88 185 ARG B CA 1
ATOM 4049 C C . ARG B 1 185 ? 14.562 6.586 -3.318 1 86.88 185 ARG B C 1
ATOM 4051 O O . ARG B 1 185 ? 14.367 7.703 -2.828 1 86.88 185 ARG B O 1
ATOM 4058 N N . PRO B 1 186 ? 14.742 6.273 -4.586 1 89.06 186 PRO B N 1
ATOM 4059 C CA . PRO B 1 186 ? 14.57 7.402 -5.5 1 89.06 186 PRO B CA 1
ATOM 4060 C C . PRO B 1 186 ? 13.172 8.016 -5.414 1 89.06 186 PRO B C 1
ATOM 4062 O O . PRO B 1 186 ? 12.188 7.297 -5.254 1 89.06 186 PRO B O 1
ATOM 4065 N N . ALA B 1 187 ? 13.148 9.312 -5.5 1 87.62 187 ALA B N 1
ATOM 4066 C CA . ALA B 1 187 ? 11.867 10.008 -5.484 1 87.62 187 ALA B CA 1
ATOM 4067 C C . ALA B 1 187 ? 11.086 9.742 -6.766 1 87.62 187 ALA B C 1
ATOM 4069 O O . ALA B 1 187 ? 9.859 9.625 -6.738 1 87.62 187 ALA B O 1
ATOM 4070 N N . ARG B 1 188 ? 11.852 9.648 -7.789 1 88.56 188 ARG B N 1
ATOM 4071 C CA . ARG B 1 188 ? 11.211 9.43 -9.078 1 88.56 188 ARG B CA 1
ATOM 4072 C C . ARG B 1 188 ? 10.711 7.992 -9.203 1 88.56 188 ARG B C 1
ATOM 4074 O O . ARG B 1 188 ? 11.477 7.047 -9.016 1 88.56 188 ARG B O 1
ATOM 4081 N N . ARG B 1 189 ? 9.484 7.891 -9.555 1 91.31 189 ARG B N 1
ATOM 4082 C CA . ARG B 1 189 ? 8.875 6.578 -9.742 1 91.31 189 ARG B CA 1
ATOM 4083 C C . ARG B 1 189 ? 9.211 6.016 -11.125 1 91.31 189 ARG B C 1
ATOM 4085 O O . ARG B 1 189 ? 9.078 6.711 -12.133 1 91.31 189 ARG B O 1
ATOM 4092 N N . VAL B 1 190 ? 9.734 4.848 -11.117 1 93.56 190 VAL B N 1
ATOM 4093 C CA . VAL B 1 190 ? 9.898 4.113 -12.367 1 93.56 190 VAL B CA 1
ATOM 4094 C C . VAL B 1 190 ? 9.117 2.799 -12.297 1 93.56 190 VAL B C 1
ATOM 4096 O O . VAL B 1 190 ? 9 2.197 -11.227 1 93.56 190 VAL B O 1
ATOM 4099 N N . SER B 1 191 ? 8.555 2.434 -13.414 1 95.5 191 SER B N 1
ATOM 4100 C CA . SER B 1 191 ? 7.746 1.221 -13.438 1 95.5 191 SER B CA 1
ATOM 4101 C C . SER B 1 191 ? 8.047 0.375 -14.672 1 95.5 191 SER B C 1
ATOM 4103 O O . SER B 1 191 ? 8.547 0.885 -15.672 1 95.5 191 SER B O 1
ATOM 4105 N N . GLN B 1 192 ? 7.891 -0.825 -14.547 1 96.19 192 GLN B N 1
ATOM 4106 C CA . GLN B 1 192 ? 8.023 -1.81 -15.617 1 96.19 192 GLN B CA 1
ATOM 4107 C C . GLN B 1 192 ? 6.879 -2.816 -15.578 1 96.19 192 GLN B C 1
ATOM 4109 O O . GLN B 1 192 ? 6.508 -3.307 -14.516 1 96.19 192 GLN B O 1
ATOM 4114 N N . SER B 1 193 ? 6.305 -3.043 -16.812 1 97.75 193 SER B N 1
ATOM 4115 C CA . SER B 1 193 ? 5.219 -4.012 -16.906 1 97.75 193 SER B CA 1
ATOM 4116 C C . SER B 1 193 ? 5.719 -5.34 -17.469 1 97.75 193 SER B C 1
ATOM 4118 O O . SER B 1 193 ? 6.73 -5.387 -18.172 1 97.75 193 SER B O 1
ATOM 4120 N N . MET B 1 194 ? 5.016 -6.367 -17.109 1 98.25 194 MET B N 1
ATOM 4121 C CA . MET B 1 194 ? 5.348 -7.707 -17.578 1 98.25 194 MET B CA 1
ATOM 4122 C C . MET B 1 194 ? 4.086 -8.539 -17.797 1 98.25 194 MET B C 1
ATOM 4124 O O . MET B 1 194 ? 3.139 -8.445 -17.016 1 98.25 194 MET B O 1
ATOM 4128 N N . ILE B 1 195 ? 4.066 -9.25 -18.828 1 98.5 195 ILE B N 1
ATOM 4129 C CA . ILE B 1 195 ? 3.064 -10.297 -19.016 1 98.5 195 ILE B CA 1
ATOM 4130 C C . ILE B 1 195 ? 3.736 -11.664 -18.984 1 98.5 195 ILE B C 1
ATOM 4132 O O . ILE B 1 195 ? 4.836 -11.836 -19.516 1 98.5 195 ILE B O 1
ATOM 4136 N N . SER B 1 196 ? 3.109 -12.602 -18.328 1 98.62 196 SER B N 1
ATOM 4137 C CA . SER B 1 196 ? 3.664 -13.945 -18.219 1 98.62 196 SER B CA 1
ATOM 4138 C C . SER B 1 196 ? 2.6 -15.008 -18.484 1 98.62 196 SER B C 1
ATOM 4140 O O . SER B 1 196 ? 1.406 -14.703 -18.5 1 98.62 196 SER B O 1
ATOM 4142 N N . SER B 1 197 ? 3.072 -16.141 -18.766 1 98.06 197 SER B N 1
ATOM 4143 C CA . SER B 1 197 ? 2.275 -17.359 -18.906 1 98.06 197 SER B CA 1
ATOM 4144 C C . SER B 1 197 ? 2.969 -18.547 -18.25 1 98.06 197 SER B C 1
ATOM 4146 O O . SER B 1 197 ? 4.188 -18.703 -18.359 1 98.06 197 SER B O 1
ATOM 4148 N N . LEU B 1 198 ? 2.188 -19.297 -17.5 1 98.06 198 LEU B N 1
ATOM 4149 C CA . LEU B 1 198 ? 2.785 -20.484 -16.891 1 98.06 198 LEU B CA 1
ATOM 4150 C C . LEU B 1 198 ? 1.848 -21.672 -17 1 98.06 198 LEU B C 1
ATOM 4152 O O . LEU B 1 198 ? 0.643 -21.516 -17.203 1 98.06 198 LEU B O 1
ATOM 4156 N N . THR B 1 199 ? 2.373 -22.859 -16.922 1 97.94 199 THR B N 1
ATOM 4157 C CA . THR B 1 199 ? 1.633 -24.109 -16.969 1 97.94 199 THR B CA 1
ATOM 4158 C C . THR B 1 199 ? 1.873 -24.938 -15.711 1 97.94 199 THR B C 1
ATOM 4160 O O . THR B 1 199 ? 2.826 -24.672 -14.969 1 97.94 199 THR B O 1
ATOM 4163 N N . ASN B 1 200 ? 0.947 -25.844 -15.477 1 97.31 200 ASN B N 1
ATOM 4164 C CA . ASN B 1 200 ? 1.092 -26.719 -14.312 1 97.31 200 ASN B CA 1
ATOM 4165 C C . ASN B 1 200 ? 2.207 -27.734 -14.516 1 97.31 200 ASN B C 1
ATOM 4167 O O . ASN B 1 200 ? 2.498 -28.531 -13.617 1 97.31 200 ASN B O 1
ATOM 4171 N N . ARG B 1 201 ? 2.914 -27.734 -15.664 1 96 201 ARG B N 1
ATOM 4172 C CA . ARG B 1 201 ? 4.039 -28.625 -15.938 1 96 201 ARG B CA 1
ATOM 4173 C C . ARG B 1 201 ? 5.367 -27.906 -15.703 1 96 201 ARG B C 1
ATOM 4175 O O . ARG B 1 201 ? 6.434 -28.5 -15.883 1 96 201 ARG B O 1
ATOM 4182 N N . GLY B 1 202 ? 5.285 -26.641 -15.422 1 97.06 202 GLY B N 1
ATOM 4183 C CA . GLY B 1 202 ? 6.496 -25.953 -15.031 1 97.06 202 GLY B CA 1
ATOM 4184 C C . GLY B 1 202 ? 7.031 -25.031 -16.109 1 97.06 202 GLY B C 1
ATOM 4185 O O . GLY B 1 202 ? 8.117 -24.453 -15.969 1 97.06 202 GLY B O 1
ATOM 4186 N N . THR B 1 203 ? 6.25 -24.906 -17.156 1 96.75 203 THR B N 1
ATOM 4187 C CA . THR B 1 203 ? 6.668 -24 -18.219 1 96.75 203 THR B CA 1
ATOM 4188 C C . THR B 1 203 ? 6.324 -22.562 -17.859 1 96.75 203 THR B C 1
ATOM 4190 O O . THR B 1 203 ? 5.242 -22.281 -17.328 1 96.75 203 THR B O 1
ATOM 4193 N N . LEU B 1 204 ? 7.309 -21.641 -18.109 1 98.25 204 LEU B N 1
ATOM 4194 C CA . LEU B 1 204 ? 7.133 -20.219 -17.859 1 98.25 204 LEU B CA 1
ATOM 4195 C C . LEU B 1 204 ? 7.633 -19.391 -19.031 1 98.25 204 LEU B C 1
ATOM 4197 O O . LEU B 1 204 ? 8.742 -19.609 -19.516 1 98.25 204 LEU B O 1
ATOM 4201 N N . ARG B 1 205 ? 6.754 -18.578 -19.562 1 98.06 205 ARG B N 1
ATOM 4202 C CA . ARG B 1 205 ? 7.102 -17.594 -20.578 1 98.06 205 ARG B CA 1
ATOM 4203 C C . ARG B 1 205 ? 6.734 -16.188 -20.125 1 98.06 205 ARG B C 1
ATOM 4205 O O . ARG B 1 205 ? 5.793 -16 -19.344 1 98.06 205 ARG B O 1
ATOM 4212 N N . PHE B 1 206 ? 7.555 -15.234 -20.562 1 98.5 206 PHE B N 1
ATOM 4213 C CA . PHE B 1 206 ? 7.246 -13.875 -20.141 1 98.5 206 PHE B CA 1
ATOM 4214 C C . PHE B 1 206 ? 7.758 -12.859 -21.141 1 98.5 206 PHE B C 1
ATOM 4216 O O . PHE B 1 206 ? 8.555 -13.195 -22.016 1 98.5 206 PHE B O 1
ATOM 4223 N N . MET B 1 207 ? 7.211 -11.695 -21.031 1 98.31 207 MET B N 1
ATOM 4224 C CA . MET B 1 207 ? 7.625 -10.555 -21.844 1 98.31 207 MET B CA 1
ATOM 4225 C C . MET B 1 207 ? 7.527 -9.258 -21.031 1 98.31 207 MET B C 1
ATOM 4227 O O . MET B 1 207 ? 6.504 -8.984 -20.406 1 98.31 207 MET 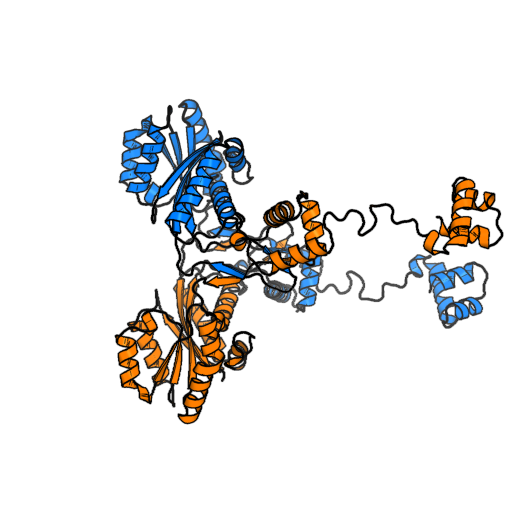B O 1
ATOM 4231 N N . VAL B 1 208 ? 8.664 -8.531 -21.047 1 98.19 208 VAL B N 1
ATOM 4232 C CA . VAL B 1 208 ? 8.711 -7.23 -20.391 1 98.19 208 VAL B CA 1
ATOM 4233 C C . VAL B 1 208 ? 8.438 -6.121 -21.406 1 98.19 208 VAL B C 1
ATOM 4235 O O . VAL B 1 208 ? 8.953 -6.156 -22.516 1 98.19 208 VAL B O 1
ATOM 4238 N N . TYR B 1 209 ? 7.594 -5.176 -21 1 97.38 209 TYR B N 1
ATOM 4239 C CA . TYR B 1 209 ? 7.238 -4.098 -21.922 1 97.38 209 TYR B CA 1
ATOM 4240 C C . TYR B 1 209 ? 6.977 -2.803 -21.156 1 97.38 209 TYR B C 1
ATOM 4242 O O . TYR B 1 209 ? 6.887 -2.803 -19.922 1 97.38 209 TYR B O 1
ATOM 4250 N N . ASP B 1 210 ? 6.891 -1.722 -21.844 1 95.81 210 ASP B N 1
ATOM 4251 C CA . ASP B 1 210 ? 6.695 -0.416 -21.219 1 95.81 210 ASP B CA 1
ATOM 4252 C C . ASP B 1 210 ? 5.223 -0.003 -21.266 1 95.81 210 ASP B C 1
ATOM 4254 O O . ASP B 1 210 ? 4.547 -0.201 -22.266 1 95.81 210 ASP B O 1
ATOM 4258 N N . GLY B 1 211 ? 4.781 0.516 -20.188 1 94.25 211 GLY B N 1
ATOM 4259 C CA . GLY B 1 211 ? 3.445 1.085 -20.156 1 94.25 211 GLY B CA 1
ATOM 4260 C C . GLY B 1 211 ? 2.359 0.044 -19.953 1 94.25 211 GLY B C 1
ATOM 4261 O O . GLY B 1 211 ? 2.607 -1.013 -19.359 1 94.25 211 GLY B O 1
ATOM 4262 N N . ALA B 1 212 ? 1.181 0.388 -20.297 1 95.56 212 ALA B N 1
ATOM 4263 C CA . ALA B 1 212 ? 0.024 -0.493 -20.156 1 95.56 212 ALA B CA 1
ATOM 4264 C C . ALA B 1 212 ? -0.011 -1.54 -21.266 1 95.56 212 ALA B C 1
ATOM 4266 O O . ALA B 1 212 ? 0.555 -1.332 -22.328 1 95.56 212 ALA B O 1
ATOM 4267 N N . LEU B 1 213 ? -0.659 -2.586 -20.969 1 96.88 213 LEU B N 1
ATOM 4268 C CA . LEU B 1 213 ? -0.838 -3.621 -21.984 1 96.88 213 LEU B CA 1
ATOM 4269 C C . LEU B 1 213 ? -1.823 -3.168 -23.062 1 96.88 213 LEU B C 1
ATOM 4271 O O . LEU B 1 213 ? -2.963 -2.811 -22.75 1 96.88 213 LEU B O 1
ATOM 4275 N N . VAL B 1 214 ? -1.399 -3.137 -24.281 1 97.69 214 VAL B N 1
ATOM 4276 C CA . VAL B 1 214 ? -2.268 -2.818 -25.406 1 97.69 214 VAL B CA 1
ATOM 4277 C C . VAL B 1 214 ? -2.404 -4.039 -26.312 1 97.69 214 VAL B C 1
ATOM 4279 O O . VAL B 1 214 ? -1.646 -5.004 -26.188 1 97.69 214 VAL B O 1
ATOM 4282 N N . ALA B 1 215 ? -3.352 -3.963 -27.188 1 98.06 215 ALA B N 1
ATOM 4283 C CA . ALA B 1 215 ? -3.66 -5.105 -28.047 1 98.06 215 ALA B CA 1
ATOM 4284 C C . ALA B 1 215 ? -2.438 -5.527 -28.859 1 98.06 215 ALA B C 1
ATOM 4286 O O . ALA B 1 215 ? -2.154 -6.719 -28.984 1 98.06 215 ALA B O 1
ATOM 4287 N N . ALA B 1 216 ? -1.733 -4.555 -29.359 1 98 216 ALA B N 1
ATOM 4288 C CA . ALA B 1 216 ? -0.565 -4.844 -30.188 1 98 216 ALA B CA 1
ATOM 4289 C C . ALA B 1 216 ? 0.485 -5.625 -29.391 1 98 216 ALA B C 1
ATOM 4291 O O . ALA B 1 216 ? 1.047 -6.602 -29.891 1 98 216 ALA B O 1
ATOM 4292 N N . THR B 1 217 ? 0.775 -5.184 -28.172 1 98.12 217 THR B N 1
ATOM 4293 C CA . THR B 1 217 ? 1.755 -5.848 -27.312 1 98.12 217 THR B CA 1
ATOM 4294 C C . THR B 1 217 ? 1.285 -7.25 -26.938 1 98.12 217 THR B C 1
ATOM 4296 O O . THR B 1 217 ? 2.076 -8.195 -26.938 1 98.12 217 THR B O 1
ATOM 4299 N N . PHE B 1 218 ? -0.009 -7.398 -26.672 1 98.62 218 PHE B N 1
ATOM 4300 C CA . PHE B 1 218 ? -0.57 -8.695 -26.328 1 98.62 218 PHE B CA 1
ATOM 4301 C C . PHE B 1 218 ? -0.44 -9.672 -27.484 1 98.62 218 PHE B C 1
ATOM 4303 O O . PHE B 1 218 ? -0.072 -10.836 -27.297 1 98.62 218 PHE B O 1
ATOM 4310 N N . LEU B 1 219 ? -0.675 -9.211 -28.672 1 98.44 219 LEU B N 1
ATOM 4311 C CA . LEU B 1 219 ? -0.568 -10.047 -29.859 1 98.44 219 LEU B CA 1
ATOM 4312 C C . LEU B 1 219 ? 0.867 -10.523 -30.062 1 98.44 219 LEU B C 1
ATOM 4314 O O . LEU B 1 219 ? 1.096 -11.672 -30.438 1 98.44 219 LEU B O 1
ATOM 4318 N N . VAL B 1 220 ? 1.786 -9.625 -29.844 1 98.25 220 VAL B N 1
ATOM 4319 C CA . VAL B 1 220 ? 3.188 -10.016 -29.938 1 98.25 220 VAL B CA 1
ATOM 4320 C C . VAL B 1 220 ? 3.475 -11.164 -28.969 1 98.25 220 VAL B C 1
ATOM 4322 O O . VAL B 1 220 ? 4.121 -12.148 -29.344 1 98.25 220 VAL B O 1
ATOM 4325 N N . PHE B 1 221 ? 2.994 -11.023 -27.797 1 98.5 221 PHE B N 1
ATOM 4326 C CA . PHE B 1 221 ? 3.197 -12.047 -26.781 1 98.5 221 PHE B CA 1
ATOM 4327 C C . PHE B 1 221 ? 2.594 -13.375 -27.219 1 98.5 221 PHE B C 1
ATOM 4329 O O . PHE B 1 221 ? 3.25 -14.414 -27.141 1 98.5 221 PHE B O 1
ATOM 4336 N N . LEU B 1 222 ? 1.337 -13.344 -27.703 1 98.38 222 LEU B N 1
ATOM 4337 C CA . LEU B 1 222 ? 0.652 -14.555 -28.125 1 98.38 222 LEU B CA 1
ATOM 4338 C C . LEU B 1 222 ? 1.386 -15.203 -29.297 1 98.38 222 LEU B C 1
ATOM 4340 O O . LEU B 1 222 ? 1.526 -16.422 -29.359 1 98.38 222 LEU B O 1
ATOM 4344 N N . ARG B 1 223 ? 1.817 -14.398 -30.25 1 98 223 ARG B N 1
ATOM 4345 C CA . ARG B 1 223 ? 2.547 -14.922 -31.406 1 98 223 ARG B CA 1
ATOM 4346 C C . ARG B 1 223 ? 3.826 -15.625 -30.969 1 98 223 ARG B C 1
ATOM 4348 O O . ARG B 1 223 ? 4.156 -16.703 -31.469 1 98 223 ARG B O 1
ATOM 4355 N N . ARG B 1 224 ? 4.477 -15.039 -30.016 1 97.5 224 ARG B N 1
ATOM 4356 C CA . ARG B 1 224 ? 5.695 -15.648 -29.5 1 97.5 224 ARG B CA 1
ATOM 4357 C C . ARG B 1 224 ? 5.395 -16.953 -28.781 1 97.5 224 ARG B C 1
ATOM 4359 O O . ARG B 1 224 ? 6.168 -17.906 -28.875 1 97.5 224 ARG B O 1
ATOM 4366 N N . LEU B 1 225 ? 4.309 -16.984 -28.094 1 97.25 225 LEU B N 1
ATOM 4367 C CA . LEU B 1 225 ? 3.908 -18.203 -27.406 1 97.25 225 LEU B CA 1
ATOM 4368 C C . LEU B 1 225 ? 3.686 -19.328 -28.391 1 97.25 225 LEU B C 1
ATOM 4370 O O . LEU B 1 225 ? 4.152 -20.453 -28.172 1 97.25 225 LEU B O 1
ATOM 4374 N N . VAL B 1 226 ? 3.018 -19.016 -29.453 1 96.94 226 VAL B N 1
ATOM 4375 C CA . VAL B 1 226 ? 2.672 -20.016 -30.469 1 96.94 226 VAL B CA 1
ATOM 4376 C C . VAL B 1 226 ? 3.936 -20.484 -31.188 1 96.94 226 VAL B C 1
ATOM 4378 O O . VAL B 1 226 ? 4.102 -21.688 -31.438 1 96.94 226 VAL B O 1
ATOM 4381 N N . GLN B 1 227 ? 4.816 -19.562 -31.5 1 93.94 227 GLN B N 1
ATOM 4382 C CA . GLN B 1 227 ? 6.051 -19.891 -32.219 1 93.94 227 GLN B CA 1
ATOM 4383 C C . GLN B 1 227 ? 6.914 -20.844 -31.391 1 93.94 227 GLN B C 1
ATOM 4385 O O . GLN B 1 227 ? 7.57 -21.719 -31.953 1 93.94 227 GLN B O 1
ATOM 4390 N N . GLY B 1 228 ? 6.848 -20.734 -30.125 1 87.12 228 GLY B N 1
ATOM 4391 C CA . GLY B 1 228 ? 7.68 -21.562 -29.266 1 87.12 228 GLY B CA 1
ATOM 4392 C C . GLY B 1 228 ? 7.008 -22.859 -28.859 1 87.12 228 GLY B C 1
ATOM 4393 O O . GLY B 1 228 ? 7.629 -23.719 -28.219 1 87.12 228 GLY B O 1
ATOM 4394 N N . ALA B 1 229 ? 5.777 -22.969 -29.406 1 89.44 229 ALA B N 1
ATOM 4395 C CA . ALA B 1 229 ? 5.016 -24.109 -28.922 1 89.44 229 ALA B CA 1
ATOM 4396 C C . ALA B 1 229 ? 4.941 -25.219 -29.984 1 89.44 229 ALA B C 1
ATOM 4398 O O . ALA B 1 229 ? 4.82 -24.938 -31.172 1 89.44 229 ALA B O 1
ATOM 4399 N N . GLY B 1 230 ? 5.102 -26.438 -29.688 1 90.12 230 GLY B N 1
ATOM 4400 C CA . GLY B 1 230 ? 4.973 -27.578 -30.578 1 90.12 230 GLY B CA 1
ATOM 4401 C C . GLY B 1 230 ? 3.588 -28.203 -30.547 1 90.12 230 GLY B C 1
ATOM 4402 O O . GLY B 1 230 ? 3.377 -29.281 -31.109 1 90.12 230 GLY B O 1
ATOM 4403 N N . ARG B 1 231 ? 2.666 -27.547 -29.953 1 95.94 231 ARG B N 1
ATOM 4404 C CA . ARG B 1 231 ? 1.296 -28.031 -29.828 1 95.94 231 ARG B CA 1
ATOM 4405 C C . ARG B 1 231 ? 0.319 -26.875 -29.641 1 95.94 231 ARG B C 1
ATOM 4407 O O . ARG B 1 231 ? 0.733 -25.734 -29.453 1 95.94 231 ARG B O 1
ATOM 4414 N N . LYS B 1 232 ? -0.963 -27.219 -29.797 1 97.94 232 LYS B N 1
ATOM 4415 C CA . LYS B 1 232 ? -2.004 -26.203 -29.625 1 97.94 232 LYS B CA 1
ATOM 4416 C C . LYS B 1 232 ? -2.006 -25.656 -28.188 1 97.94 232 LYS B C 1
ATOM 4418 O O . LYS B 1 232 ? -1.791 -26.391 -27.234 1 97.94 232 LYS B O 1
ATOM 4423 N N . LEU B 1 233 ? -2.246 -24.328 -28.078 1 98.5 233 LEU B N 1
ATOM 4424 C CA . LEU B 1 233 ? -2.238 -23.672 -26.781 1 98.5 233 LEU B CA 1
ATOM 4425 C C . LEU B 1 233 ? -3.643 -23.219 -26.391 1 98.5 233 LEU B C 1
ATOM 4427 O O . LEU B 1 233 ? -4.355 -22.641 -27.203 1 98.5 233 LEU B O 1
ATOM 4431 N N . PHE B 1 234 ? -4.062 -23.594 -25.219 1 98.75 234 PHE B N 1
ATOM 4432 C CA . PHE B 1 234 ? -5.211 -22.984 -24.562 1 98.75 234 PHE B CA 1
ATOM 4433 C C . PHE B 1 234 ? -4.766 -21.953 -23.531 1 98.75 234 PHE B C 1
ATOM 4435 O O . PHE B 1 234 ? -4.188 -22.297 -22.5 1 98.75 234 PHE B O 1
ATOM 4442 N N . VAL B 1 235 ? -4.992 -20.703 -23.812 1 98.69 235 VAL B N 1
ATOM 4443 C CA . VAL B 1 235 ? -4.523 -19.625 -22.938 1 98.69 235 VAL B CA 1
ATOM 4444 C C . VAL B 1 235 ? -5.695 -19.062 -22.156 1 98.69 235 VAL B C 1
ATOM 4446 O O . VAL B 1 235 ? -6.688 -18.609 -22.734 1 98.69 235 VAL B O 1
ATOM 4449 N N . ILE B 1 236 ? -5.566 -19.109 -20.844 1 98.69 236 ILE B N 1
ATOM 4450 C CA . ILE B 1 236 ? -6.586 -18.578 -19.953 1 98.69 236 ILE B CA 1
ATOM 4451 C C . ILE B 1 236 ? -6.145 -17.203 -19.422 1 98.69 236 ILE B C 1
ATOM 4453 O O . ILE B 1 236 ? -5.059 -17.078 -18.859 1 98.69 236 ILE B O 1
ATOM 4457 N N . VAL B 1 237 ? -6.938 -16.188 -19.609 1 98.06 237 VAL B N 1
ATOM 4458 C CA . VAL B 1 237 ? -6.629 -14.82 -19.203 1 98.06 237 VAL B CA 1
ATOM 4459 C C . VAL B 1 237 ? -7.824 -14.219 -18.469 1 98.06 237 VAL B C 1
ATOM 4461 O O . VAL B 1 237 ? -8.906 -14.805 -18.453 1 98.06 237 VAL B O 1
ATOM 4464 N N . ASP B 1 238 ? -7.609 -13.086 -17.812 1 95.44 238 ASP B N 1
ATOM 4465 C CA . ASP B 1 238 ? -8.719 -12.383 -17.156 1 95.44 238 ASP B CA 1
ATOM 4466 C C . ASP B 1 238 ? -9.547 -11.609 -18.172 1 95.44 238 ASP B C 1
ATOM 4468 O O . ASP B 1 238 ? -9.422 -11.828 -19.391 1 95.44 238 ASP B O 1
ATOM 4472 N N . ASN B 1 239 ? -10.445 -10.766 -17.703 1 93.44 239 ASN B N 1
ATOM 4473 C CA . ASN B 1 239 ? -11.406 -10.102 -18.578 1 93.44 239 ASN B CA 1
ATOM 4474 C C . ASN B 1 239 ? -10.961 -8.688 -18.922 1 93.44 239 ASN B C 1
ATOM 4476 O O . ASN B 1 239 ? -11.797 -7.805 -19.156 1 93.44 239 ASN B O 1
ATOM 4480 N N . LEU B 1 240 ? -9.68 -8.477 -18.875 1 94.12 240 LEU B N 1
ATOM 4481 C CA . LEU B 1 240 ? -9.18 -7.18 -19.328 1 94.12 240 LEU B CA 1
ATOM 4482 C C . LEU B 1 240 ? -9.641 -6.883 -20.75 1 94.12 240 LEU B C 1
ATOM 4484 O O . LEU B 1 240 ? -9.609 -7.77 -21.609 1 94.12 240 LEU B O 1
ATOM 4488 N N . ARG B 1 241 ? -9.969 -5.684 -21.016 1 94.88 241 ARG B N 1
ATOM 4489 C CA . ARG B 1 241 ? -10.516 -5.277 -22.312 1 94.88 241 ARG B CA 1
ATOM 4490 C C . ARG B 1 241 ? -9.57 -5.66 -23.453 1 94.88 241 ARG B C 1
ATOM 4492 O O . ARG B 1 241 ? -10.023 -6.062 -24.516 1 94.88 241 ARG B O 1
ATOM 4499 N N . VAL B 1 242 ? -8.297 -5.59 -23.188 1 97.06 242 VAL B N 1
ATOM 4500 C CA . VAL B 1 242 ? -7.281 -5.871 -24.203 1 97.06 242 VAL B CA 1
ATOM 4501 C C . VAL B 1 242 ? -7.391 -7.324 -24.656 1 97.06 242 VAL B C 1
ATOM 4503 O O . VAL B 1 242 ? -7.18 -7.629 -25.828 1 97.06 242 VAL B O 1
ATOM 4506 N N . HIS B 1 243 ? -7.73 -8.258 -23.812 1 97.19 243 HIS B N 1
ATOM 4507 C CA . HIS B 1 243 ? -7.789 -9.688 -24.125 1 97.19 243 HIS B CA 1
ATOM 4508 C C . HIS B 1 243 ? -8.945 -10 -25.062 1 97.19 243 HIS B C 1
ATOM 4510 O O . HIS B 1 243 ? -8.93 -11.023 -25.75 1 97.19 243 HIS B O 1
ATOM 4516 N N . ARG B 1 244 ? -9.891 -9.062 -25.062 1 96.31 244 ARG B N 1
ATOM 4517 C CA . ARG B 1 244 ? -11.078 -9.297 -25.875 1 96.31 244 ARG B CA 1
ATOM 4518 C C . ARG B 1 244 ? -11.141 -8.328 -27.047 1 96.31 244 ARG B C 1
ATOM 4520 O O . ARG B 1 244 ? -12.164 -8.242 -27.75 1 96.31 244 ARG B O 1
ATOM 4527 N N . ALA B 1 245 ? -10.094 -7.629 -27.25 1 97.88 245 ALA B N 1
ATOM 4528 C CA . ALA B 1 245 ? -10.062 -6.656 -28.344 1 97.88 245 ALA B CA 1
ATOM 4529 C C . ALA B 1 245 ? -10.25 -7.344 -29.688 1 97.88 245 ALA B C 1
ATOM 4531 O O . ALA B 1 245 ? -9.805 -8.477 -29.891 1 97.88 245 ALA B O 1
ATOM 4532 N N . LYS B 1 246 ? -10.828 -6.625 -30.594 1 97.56 246 LYS B N 1
ATOM 4533 C CA . LYS B 1 246 ? -11.172 -7.176 -31.906 1 97.56 246 LYS B CA 1
ATOM 4534 C C . LYS B 1 246 ? -9.938 -7.73 -32.594 1 97.56 246 LYS B C 1
ATOM 4536 O O . LYS B 1 246 ? -9.953 -8.867 -33.094 1 97.56 246 LYS B O 1
ATOM 4541 N N . PRO B 1 247 ? -8.844 -6.969 -32.625 1 98.12 247 PRO B N 1
ATOM 4542 C CA . PRO B 1 247 ? -7.664 -7.52 -33.312 1 98.12 247 PRO B CA 1
ATOM 4543 C C . PRO B 1 247 ? -7.176 -8.82 -32.656 1 98.12 247 PRO B C 1
ATOM 4545 O O . PRO B 1 247 ? -6.672 -9.703 -33.375 1 98.12 247 PRO B O 1
ATOM 4548 N N . VAL B 1 248 ? -7.316 -8.953 -31.406 1 98.25 248 VAL B N 1
ATOM 4549 C CA . VAL B 1 248 ? -6.84 -10.125 -30.672 1 98.25 248 VAL B CA 1
ATOM 4550 C C . VAL B 1 248 ? -7.746 -11.32 -30.953 1 98.25 248 VAL B C 1
ATOM 4552 O O . VAL B 1 248 ? -7.266 -12.398 -31.312 1 98.25 248 VAL B O 1
ATOM 4555 N N . THR B 1 249 ? -9.031 -11.078 -30.812 1 97.38 249 THR B N 1
ATOM 4556 C CA . THR B 1 249 ? -9.977 -12.172 -31.016 1 97.38 249 THR B CA 1
ATOM 4557 C C . THR B 1 249 ? -9.977 -12.625 -32.469 1 97.38 249 THR B C 1
ATOM 4559 O O . THR B 1 249 ? -10.109 -13.82 -32.75 1 97.38 249 THR B O 1
ATOM 4562 N N . ALA B 1 250 ? -9.883 -11.719 -33.375 1 98.12 250 ALA B N 1
ATOM 4563 C CA . ALA B 1 250 ? -9.805 -12.062 -34.812 1 98.12 250 ALA B CA 1
ATOM 4564 C C . ALA B 1 250 ? -8.562 -12.906 -35.094 1 98.12 250 ALA B C 1
ATOM 4566 O O . ALA B 1 250 ? -8.641 -13.906 -35.812 1 98.12 250 ALA B O 1
ATOM 4567 N N . TRP B 1 251 ? -7.477 -12.461 -34.594 1 98.19 251 TRP B N 1
ATOM 4568 C CA . TRP B 1 251 ? -6.234 -13.203 -34.781 1 98.19 251 TRP B CA 1
ATOM 4569 C C . TRP B 1 251 ? -6.324 -14.602 -34.188 1 98.19 251 TRP B C 1
ATOM 4571 O O . TRP B 1 251 ? -5.902 -15.578 -34.812 1 98.19 251 TRP B O 1
ATOM 4581 N N . ALA B 1 252 ? -6.828 -14.719 -33 1 97.94 252 ALA B N 1
ATOM 4582 C CA . ALA B 1 252 ? -6.973 -16.016 -32.344 1 97.94 252 ALA B CA 1
ATOM 4583 C C . ALA B 1 252 ? -7.863 -16.953 -33.156 1 97.94 252 ALA B C 1
ATOM 4585 O O . ALA B 1 252 ? -7.574 -18.141 -33.281 1 97.94 252 ALA B O 1
ATOM 4586 N N . LYS B 1 253 ? -8.945 -16.391 -33.688 1 97.56 253 LYS B N 1
ATOM 4587 C CA . LYS B 1 253 ? -9.859 -17.172 -34.531 1 97.56 253 LYS B CA 1
ATOM 4588 C C . LYS B 1 253 ? -9.156 -17.672 -35.781 1 97.56 253 LYS B C 1
ATOM 4590 O O . LYS B 1 253 ? -9.336 -18.828 -36.188 1 97.56 253 LYS B O 1
ATOM 4595 N N . ALA B 1 254 ? -8.398 -16.828 -36.344 1 97.94 254 ALA B N 1
ATOM 4596 C CA . ALA B 1 254 ? -7.656 -17.203 -37.562 1 97.94 254 ALA B CA 1
ATOM 4597 C C . ALA B 1 254 ? -6.598 -18.25 -37.25 1 97.94 254 ALA B C 1
ATOM 4599 O O . ALA B 1 254 ? -6.176 -18.984 -38.156 1 97.94 254 ALA B O 1
ATOM 4600 N N . ASN B 1 255 ? -6.18 -18.344 -36.062 1 97.81 255 ASN B N 1
ATOM 4601 C CA . ASN B 1 255 ? -5.152 -19.297 -35.656 1 97.81 255 ASN B CA 1
ATOM 4602 C C . ASN B 1 255 ? -5.707 -20.328 -34.688 1 97.81 255 ASN B C 1
ATOM 4604 O O . ASN B 1 255 ? -4.992 -20.812 -33.812 1 97.81 255 ASN B O 1
ATOM 4608 N N . ALA B 1 256 ? -6.945 -20.672 -34.844 1 97 256 ALA B N 1
ATOM 4609 C CA . ALA B 1 256 ? -7.68 -21.531 -33.906 1 97 256 ALA B CA 1
ATOM 4610 C C . ALA B 1 256 ? -7.023 -22.906 -33.781 1 97 256 ALA B C 1
ATOM 4612 O O . ALA B 1 256 ? -7.176 -23.578 -32.75 1 97 256 ALA B O 1
ATOM 4613 N N . GLU B 1 257 ? -6.324 -23.297 -34.75 1 96.69 257 GLU B N 1
ATOM 4614 C CA . GLU B 1 257 ? -5.656 -24.594 -34.719 1 96.69 257 GLU B CA 1
ATOM 4615 C C . GLU B 1 257 ? -4.438 -24.562 -33.781 1 96.69 257 GLU B C 1
ATOM 4617 O O . GLU B 1 257 ? -3.977 -25.609 -33.312 1 96.69 257 GLU B O 1
ATOM 4622 N N . ARG B 1 258 ? -3.928 -23.406 -33.562 1 97.62 258 ARG B N 1
ATOM 4623 C CA . ARG B 1 258 ? -2.689 -23.281 -32.812 1 97.62 258 ARG B CA 1
ATOM 4624 C C . ARG B 1 258 ? -2.953 -22.703 -31.406 1 97.62 258 ARG B C 1
ATOM 4626 O O . ARG B 1 258 ? -2.184 -22.938 -30.484 1 97.62 258 ARG B O 1
ATOM 4633 N N . ILE B 1 259 ? -3.977 -21.891 -31.344 1 98.38 259 ILE B N 1
ATOM 4634 C CA . ILE B 1 259 ? -4.176 -21.219 -30.062 1 98.38 259 ILE B CA 1
ATOM 4635 C C . ILE B 1 259 ? -5.656 -20.875 -29.891 1 98.38 259 ILE B C 1
ATOM 4637 O O . ILE B 1 259 ? -6.34 -20.547 -30.859 1 98.38 259 ILE B O 1
ATOM 4641 N N . GLU B 1 260 ? -6.156 -20.938 -28.703 1 98.44 260 GLU B N 1
ATOM 4642 C CA . GLU B 1 260 ? -7.492 -20.5 -28.312 1 98.44 260 GLU B CA 1
ATOM 4643 C C . GLU B 1 260 ? -7.461 -19.781 -26.953 1 98.44 260 GLU B C 1
ATOM 4645 O O . GLU B 1 260 ? -6.758 -20.219 -26.031 1 98.44 260 GLU B O 1
ATOM 4650 N N . LEU B 1 261 ? -8.242 -18.734 -26.859 1 98.44 261 LEU B N 1
ATOM 4651 C CA . LEU B 1 261 ? -8.297 -17.953 -25.625 1 98.44 261 LEU B CA 1
ATOM 4652 C C . LEU B 1 261 ? -9.531 -18.297 -24.812 1 98.44 261 LEU B C 1
ATOM 4654 O O . LEU B 1 261 ? -10.617 -18.5 -25.359 1 98.44 261 LEU B O 1
ATOM 4658 N N . PHE B 1 262 ? -9.328 -18.438 -23.547 1 98.25 262 PHE B N 1
ATOM 4659 C CA . PHE B 1 262 ? -10.398 -18.625 -22.562 1 98.25 262 PHE B CA 1
ATOM 4660 C C . PHE B 1 262 ? -10.336 -17.547 -21.484 1 98.25 262 PHE B C 1
ATOM 4662 O O . PHE B 1 262 ? -9.273 -16.953 -21.25 1 98.25 262 PHE B O 1
ATOM 4669 N N . TYR B 1 263 ? -11.461 -17.297 -20.875 1 97.44 263 TYR B N 1
ATOM 4670 C CA . TYR B 1 263 ? -11.531 -16.141 -19.969 1 97.44 263 TYR B CA 1
ATOM 4671 C C . TYR B 1 263 ? -11.984 -16.578 -18.578 1 97.44 263 TYR B C 1
ATOM 4673 O O . TYR B 1 263 ? -12.977 -17.297 -18.438 1 97.44 263 TYR B O 1
ATOM 4681 N N . LEU B 1 264 ? -11.297 -16.109 -17.547 1 96.69 264 LEU B N 1
ATOM 4682 C CA . LEU B 1 264 ? -11.656 -16.312 -16.156 1 96.69 264 LEU B CA 1
ATOM 4683 C C . LEU B 1 264 ? -12.922 -15.547 -15.789 1 96.69 264 LEU B C 1
ATOM 4685 O O . LEU B 1 264 ? -13.234 -14.539 -16.422 1 96.69 264 LEU B O 1
ATOM 4689 N N . PRO B 1 265 ? -13.602 -16.125 -14.734 1 94.94 265 PRO B N 1
ATOM 4690 C CA . PRO B 1 265 ? -14.703 -15.289 -14.25 1 94.94 265 PRO B CA 1
ATOM 4691 C C . PRO B 1 265 ? -14.242 -13.906 -13.789 1 94.94 265 PRO B C 1
ATOM 4693 O O . PRO B 1 265 ? -13.141 -13.766 -13.258 1 94.94 265 PRO B O 1
ATOM 4696 N N . PRO B 1 266 ? -15.133 -12.922 -14.039 1 92.88 266 PRO B N 1
ATOM 4697 C CA . PRO B 1 266 ? -14.758 -11.562 -13.633 1 92.88 266 PRO B CA 1
ATOM 4698 C C . PRO B 1 266 ? -14.531 -11.43 -12.133 1 92.88 266 PRO B C 1
ATOM 4700 O O . PRO B 1 266 ? -15.258 -12.039 -11.344 1 92.88 266 PRO B O 1
ATOM 4703 N N . TYR B 1 267 ? -13.508 -10.695 -11.734 1 90.5 267 TYR B N 1
ATOM 4704 C CA . TYR B 1 267 ? -13.227 -10.297 -10.359 1 90.5 267 TYR B CA 1
ATOM 4705 C C . TYR B 1 267 ? -12.898 -11.508 -9.5 1 90.5 267 TYR B C 1
ATOM 4707 O O . TYR B 1 267 ? -13.312 -11.586 -8.336 1 90.5 267 TYR B O 1
ATOM 4715 N N . ALA B 1 268 ? -12.242 -12.453 -10.062 1 91 268 ALA B N 1
ATOM 4716 C CA . ALA B 1 268 ? -11.789 -13.633 -9.32 1 91 268 ALA B CA 1
ATOM 4717 C C . ALA B 1 268 ? -10.312 -13.922 -9.594 1 91 268 ALA B C 1
ATOM 4719 O O . ALA B 1 268 ? -9.953 -15.031 -9.992 1 91 268 ALA B O 1
ATOM 4720 N N . PRO B 1 269 ? -9.531 -12.961 -9.281 1 89.62 269 PRO B N 1
ATOM 4721 C CA . PRO B 1 269 ? -8.117 -13.117 -9.609 1 89.62 269 PRO B CA 1
ATOM 4722 C C . PRO B 1 269 ? -7.453 -14.25 -8.836 1 89.62 269 PRO B C 1
ATOM 4724 O O . PRO B 1 269 ? -6.461 -14.82 -9.297 1 89.62 269 PRO B O 1
ATOM 4727 N N . GLU B 1 270 ? -7.984 -14.594 -7.684 1 89.56 270 GLU B N 1
ATOM 4728 C CA . GLU B 1 270 ? -7.371 -15.594 -6.816 1 89.56 270 GLU B CA 1
ATOM 4729 C C . GLU B 1 270 ? -7.395 -16.969 -7.469 1 89.56 270 GLU B C 1
ATOM 4731 O O . GLU B 1 270 ? -6.695 -17.891 -7.023 1 89.56 270 GLU B O 1
ATOM 4736 N N . HIS B 1 271 ? -8.188 -17.125 -8.445 1 93.56 271 HIS B N 1
ATOM 4737 C CA . HIS B 1 271 ? -8.305 -18.406 -9.102 1 93.56 271 HIS B CA 1
ATOM 4738 C C . HIS B 1 271 ? -7.348 -18.516 -10.289 1 93.56 271 HIS B C 1
ATOM 4740 O O . HIS B 1 271 ? -7.352 -19.516 -11.016 1 93.56 271 HIS B O 1
ATOM 4746 N N . ASN B 1 272 ? -6.512 -17.5 -10.516 1 96.5 272 ASN B N 1
ATOM 4747 C CA . ASN B 1 272 ? -5.449 -17.531 -11.523 1 96.5 272 ASN B CA 1
ATOM 4748 C C . ASN B 1 272 ? -4.098 -17.875 -10.898 1 96.5 272 ASN B C 1
ATOM 4750 O O . ASN B 1 272 ? -3.539 -17.078 -10.141 1 96.5 272 ASN B O 1
ATOM 4754 N N . PRO B 1 273 ? -3.578 -19.016 -11.266 1 97.31 273 PRO B N 1
ATOM 4755 C CA . PRO B 1 273 ? -2.283 -19.391 -10.695 1 97.31 273 PRO B CA 1
ATOM 4756 C C . PRO B 1 273 ? -1.197 -18.344 -10.945 1 97.31 273 PRO B C 1
ATOM 4758 O O . PRO B 1 273 ? -0.231 -18.266 -10.18 1 97.31 273 PRO B O 1
ATOM 4761 N N . ASP B 1 274 ? -1.329 -17.594 -12.008 1 97.81 274 ASP B N 1
ATOM 4762 C CA . ASP B 1 274 ? -0.324 -16.594 -12.344 1 97.81 274 ASP B CA 1
ATOM 4763 C C . ASP B 1 274 ? -0.256 -15.508 -11.273 1 97.81 274 ASP B C 1
ATOM 4765 O O . ASP B 1 274 ? 0.737 -14.781 -11.172 1 97.81 274 ASP B O 1
ATOM 4769 N N . GLU B 1 275 ? -1.334 -15.352 -10.453 1 95 275 GLU B N 1
ATOM 4770 C CA . GLU B 1 275 ? -1.326 -14.414 -9.336 1 95 275 GLU B CA 1
ATOM 4771 C C . GLU B 1 275 ? -0.233 -14.758 -8.328 1 95 275 GLU B C 1
ATOM 4773 O O . GLU B 1 275 ? 0.387 -13.867 -7.746 1 95 275 GLU B O 1
ATOM 4778 N N . PHE B 1 276 ? 0.016 -15.977 -8.156 1 96.25 276 PHE B N 1
ATOM 4779 C CA . PHE B 1 276 ? 1.025 -16.422 -7.203 1 96.25 276 PHE B CA 1
ATOM 4780 C C . PHE B 1 276 ? 2.428 -16.172 -7.742 1 96.25 276 PHE B C 1
ATOM 4782 O O . PHE B 1 276 ? 3.342 -15.844 -6.984 1 96.25 276 PHE B O 1
ATOM 4789 N N . LEU B 1 277 ? 2.533 -16.344 -9 1 97.44 277 LEU B N 1
ATOM 4790 C CA . LEU B 1 277 ? 3.785 -15.938 -9.633 1 97.44 277 LEU B CA 1
ATOM 4791 C C . LEU B 1 277 ? 4.027 -14.445 -9.438 1 97.44 277 LEU B C 1
ATOM 4793 O O . LEU B 1 277 ? 5.109 -14.031 -9.016 1 97.44 277 LEU B O 1
ATOM 4797 N N . ASN B 1 278 ? 2.986 -13.672 -9.766 1 96.12 278 ASN B N 1
ATOM 4798 C CA . ASN B 1 278 ? 3.1 -12.219 -9.648 1 96.12 278 ASN B CA 1
ATOM 4799 C C . ASN B 1 278 ? 3.479 -11.797 -8.234 1 96.12 278 ASN B C 1
ATOM 4801 O O . ASN B 1 278 ? 4.309 -10.906 -8.047 1 96.12 278 ASN B O 1
ATOM 4805 N N . ASN B 1 279 ? 2.895 -12.414 -7.293 1 93.25 279 ASN B N 1
ATOM 4806 C CA . ASN B 1 279 ? 3.223 -12.125 -5.902 1 93.25 279 ASN B CA 1
ATOM 4807 C C . ASN B 1 279 ? 4.668 -12.492 -5.578 1 93.25 279 ASN B C 1
ATOM 4809 O O . ASN B 1 279 ? 5.355 -11.75 -4.871 1 93.25 279 ASN B O 1
ATOM 4813 N N . ASP B 1 280 ? 5.094 -13.633 -6.055 1 94.5 280 ASP B N 1
ATOM 4814 C CA . ASP B 1 280 ? 6.469 -14.078 -5.852 1 94.5 280 ASP B CA 1
ATOM 4815 C C . ASP B 1 280 ? 7.461 -13.078 -6.441 1 94.5 280 ASP B C 1
ATOM 4817 O O . ASP B 1 280 ? 8.461 -12.742 -5.809 1 94.5 280 ASP B O 1
ATOM 4821 N N . VAL B 1 281 ? 7.148 -12.641 -7.617 1 95.31 281 VAL B N 1
ATOM 4822 C CA . VAL B 1 281 ? 8 -11.688 -8.312 1 95.31 281 VAL B CA 1
ATOM 4823 C C . VAL B 1 281 ? 8.086 -10.391 -7.512 1 95.31 281 VAL B C 1
ATOM 4825 O O . VAL B 1 281 ? 9.18 -9.867 -7.277 1 95.31 281 VAL B O 1
ATOM 4828 N N . LYS B 1 282 ? 6.969 -9.914 -7.078 1 92.38 282 LYS B N 1
ATOM 4829 C CA . LYS B 1 282 ? 6.941 -8.664 -6.316 1 92.38 282 LYS B CA 1
ATOM 4830 C C . LYS B 1 282 ? 7.723 -8.797 -5.012 1 92.38 282 LYS B C 1
ATOM 4832 O O . LYS B 1 282 ? 8.453 -7.891 -4.625 1 92.38 282 LYS B O 1
ATOM 4837 N N . GLN B 1 283 ? 7.602 -9.883 -4.383 1 88.31 283 GLN B N 1
ATOM 4838 C CA . GLN B 1 283 ? 8.328 -10.117 -3.139 1 88.31 283 GLN B CA 1
ATOM 4839 C C . GLN B 1 283 ? 9.828 -10.219 -3.385 1 88.31 283 GLN B C 1
ATOM 4841 O O . GLN B 1 283 ? 10.625 -9.656 -2.631 1 88.31 283 GLN B O 1
ATOM 4846 N N . ALA B 1 284 ? 10.156 -10.961 -4.383 1 88.5 284 ALA B N 1
ATOM 4847 C CA . ALA B 1 284 ? 11.562 -11.133 -4.715 1 88.5 284 ALA B CA 1
ATOM 4848 C C . ALA B 1 284 ? 12.211 -9.797 -5.074 1 88.5 284 ALA B C 1
ATOM 4850 O O . ALA B 1 284 ? 13.328 -9.508 -4.648 1 88.5 284 ALA B O 1
ATOM 4851 N N . MET B 1 285 ? 11.508 -9.039 -5.812 1 88.94 285 MET B N 1
ATOM 4852 C CA . MET B 1 285 ? 12.023 -7.742 -6.234 1 88.94 285 MET B CA 1
ATOM 4853 C C . MET B 1 285 ? 12.164 -6.797 -5.043 1 88.94 285 MET B C 1
ATOM 4855 O O . MET B 1 285 ? 13.078 -5.977 -5 1 88.94 285 MET B O 1
ATOM 4859 N N . ALA B 1 286 ? 11.266 -6.941 -4.102 1 83.06 286 ALA B N 1
ATOM 4860 C CA . ALA B 1 286 ? 11.273 -6.078 -2.924 1 83.06 286 ALA B CA 1
ATOM 4861 C C . ALA B 1 286 ? 12.453 -6.406 -2.012 1 83.06 286 ALA B C 1
ATOM 4863 O O . ALA B 1 286 ? 12.812 -5.609 -1.145 1 83.06 286 ALA B O 1
ATOM 4864 N N . ARG B 1 287 ? 13.023 -7.547 -2.137 1 81.12 287 ARG B N 1
ATOM 4865 C CA . ARG B 1 287 ? 14.156 -7.969 -1.314 1 81.12 287 ARG B CA 1
ATOM 4866 C C . ARG B 1 287 ? 15.477 -7.5 -1.918 1 81.12 287 ARG B C 1
ATOM 4868 O O . ARG B 1 287 ? 16.5 -7.5 -1.243 1 81.12 287 ARG B O 1
ATOM 4875 N N . ARG B 1 288 ? 15.438 -7.098 -3.104 1 84.88 288 ARG B N 1
ATOM 4876 C CA . ARG B 1 288 ? 16.641 -6.664 -3.824 1 84.88 288 ARG B CA 1
ATOM 4877 C C . ARG B 1 288 ? 16.859 -5.164 -3.656 1 84.88 288 ARG B C 1
ATOM 4879 O O . ARG B 1 288 ? 15.961 -4.441 -3.225 1 84.88 288 ARG B O 1
ATOM 4886 N N . PRO B 1 289 ? 18.094 -4.793 -3.912 1 86.12 289 PRO B N 1
ATOM 4887 C CA . PRO B 1 289 ? 18.344 -3.352 -3.859 1 86.12 289 PRO B CA 1
ATOM 4888 C C . PRO B 1 289 ? 17.391 -2.559 -4.762 1 86.12 289 PRO B C 1
ATOM 4890 O O . PRO B 1 289 ? 17.062 -3.008 -5.859 1 86.12 289 PRO B O 1
ATOM 4893 N N . VAL B 1 290 ? 17 -1.482 -4.289 1 87.5 290 VAL B N 1
ATOM 4894 C CA . VAL B 1 290 ? 16.016 -0.664 -4.988 1 87.5 290 VAL B CA 1
ATOM 4895 C C . VAL B 1 290 ? 16.594 -0.173 -6.312 1 87.5 290 VAL B C 1
ATOM 4897 O O . VAL B 1 290 ? 17.656 0.437 -6.34 1 87.5 290 VAL B O 1
ATOM 4900 N N . PRO B 1 291 ? 15.875 -0.473 -7.359 1 90.25 291 PRO B N 1
ATOM 4901 C CA . PRO B 1 291 ? 16.359 0.043 -8.641 1 90.25 291 PRO B CA 1
ATOM 4902 C C . PRO B 1 291 ? 16.266 1.563 -8.742 1 90.25 291 PRO B C 1
ATOM 4904 O O . PRO B 1 291 ? 15.242 2.145 -8.359 1 90.25 291 PRO B O 1
ATOM 4907 N N . ARG B 1 292 ? 17.219 2.176 -9.32 1 88.56 292 ARG B N 1
ATOM 4908 C CA . ARG B 1 292 ? 17.281 3.633 -9.383 1 88.56 292 ARG B CA 1
ATOM 4909 C C . ARG B 1 292 ? 16.75 4.145 -10.711 1 88.56 292 ARG B C 1
ATOM 4911 O O . ARG B 1 292 ? 16.453 5.332 -10.852 1 88.56 292 ARG B O 1
ATOM 4918 N N . ASP B 1 293 ? 16.734 3.246 -11.688 1 93.12 293 ASP B N 1
ATOM 4919 C CA . ASP B 1 293 ? 16.219 3.631 -13 1 93.12 293 ASP B CA 1
ATOM 4920 C C . ASP B 1 293 ? 15.477 2.471 -13.656 1 93.12 293 ASP B C 1
ATOM 4922 O O . ASP B 1 293 ? 15.469 1.354 -13.141 1 93.12 293 ASP B O 1
ATOM 4926 N N . LYS B 1 294 ? 14.867 2.811 -14.703 1 94.38 294 LYS B N 1
ATOM 4927 C CA . LYS B 1 294 ? 14.039 1.832 -15.398 1 94.38 294 LYS B CA 1
ATOM 4928 C C . LYS B 1 294 ? 14.883 0.67 -15.922 1 94.38 294 LYS B C 1
ATOM 4930 O O . LYS B 1 294 ? 14.445 -0.483 -15.883 1 94.38 294 LYS B O 1
ATOM 4935 N N . ALA B 1 295 ? 16.047 0.971 -16.422 1 95.69 295 ALA B N 1
ATOM 4936 C CA . ALA B 1 295 ? 16.938 -0.053 -16.969 1 95.69 295 ALA B CA 1
ATOM 4937 C C . ALA B 1 295 ? 17.312 -1.071 -15.898 1 95.69 295 ALA B C 1
ATOM 4939 O O . ALA B 1 295 ? 17.281 -2.279 -16.141 1 95.69 295 ALA B O 1
ATOM 4940 N N . SER B 1 296 ? 17.641 -0.568 -14.773 1 93.5 296 SER B N 1
ATOM 4941 C CA . SER B 1 296 ? 18.016 -1.454 -13.672 1 93.5 296 SER B CA 1
ATOM 4942 C C . SER B 1 296 ? 16.828 -2.297 -13.219 1 93.5 296 SER B C 1
ATOM 4944 O O . SER B 1 296 ? 16.984 -3.473 -12.883 1 93.5 296 SER B O 1
ATOM 4946 N N . LEU B 1 297 ? 15.656 -1.681 -13.18 1 94.69 297 LEU B N 1
ATOM 4947 C CA . LEU B 1 297 ? 14.445 -2.41 -12.812 1 94.69 297 LEU B CA 1
ATOM 4948 C C . LEU B 1 297 ? 14.164 -3.527 -13.812 1 94.69 297 LEU B C 1
ATOM 4950 O O . LEU B 1 297 ? 13.898 -4.664 -13.414 1 94.69 297 LEU B O 1
ATOM 4954 N N . LYS B 1 298 ? 14.297 -3.176 -15.039 1 96.88 298 LYS B N 1
ATOM 4955 C CA . LYS B 1 298 ? 14.078 -4.152 -16.109 1 96.88 298 LYS B CA 1
ATOM 4956 C C . LYS B 1 298 ? 15.078 -5.301 -16.016 1 96.88 298 LYS B C 1
ATOM 4958 O O . LYS B 1 298 ? 14.703 -6.469 -16.156 1 96.88 298 LYS B O 1
ATOM 4963 N N . ALA B 1 299 ? 16.281 -4.969 -15.82 1 96.31 299 ALA B N 1
ATOM 4964 C CA . ALA B 1 299 ? 17.328 -5.977 -15.742 1 96.31 299 ALA B CA 1
ATOM 4965 C C . ALA B 1 299 ? 17.094 -6.93 -14.57 1 96.31 299 ALA B C 1
ATOM 4967 O O . ALA B 1 299 ? 17.234 -8.148 -14.719 1 96.31 299 ALA B O 1
ATOM 4968 N N . GLY B 1 300 ? 16.75 -6.344 -13.469 1 94.38 300 GLY B N 1
ATOM 4969 C CA . GLY B 1 300 ? 16.469 -7.172 -12.305 1 94.38 300 GLY B CA 1
ATOM 4970 C C . GLY B 1 300 ? 15.289 -8.109 -12.516 1 94.38 300 GLY B C 1
ATOM 4971 O O . GLY B 1 300 ? 15.352 -9.281 -12.156 1 94.38 300 GLY B O 1
ATOM 4972 N N . LEU B 1 301 ? 14.266 -7.59 -13.062 1 96.62 301 LEU B N 1
ATOM 4973 C CA . LEU B 1 301 ? 13.07 -8.367 -13.344 1 96.62 301 LEU B CA 1
ATOM 4974 C C . LEU B 1 301 ? 13.375 -9.492 -14.32 1 96.62 301 LEU B C 1
ATOM 4976 O O . LEU B 1 301 ? 13.008 -10.648 -14.078 1 96.62 301 LEU B O 1
ATOM 4980 N N . THR B 1 302 ? 14.07 -9.172 -15.367 1 97.81 302 THR B N 1
ATOM 4981 C CA . THR B 1 302 ? 14.406 -10.148 -16.391 1 97.81 302 THR B CA 1
ATOM 4982 C C . THR B 1 302 ? 15.289 -11.25 -15.812 1 97.81 302 THR B C 1
ATOM 4984 O O . THR B 1 302 ? 15.07 -12.438 -16.078 1 97.81 302 THR B O 1
ATOM 4987 N N . ALA B 1 303 ? 16.188 -10.812 -15.047 1 96.62 303 ALA B N 1
ATOM 4988 C CA . ALA B 1 303 ? 17.094 -11.789 -14.438 1 96.62 303 ALA B CA 1
ATOM 4989 C C . ALA B 1 303 ? 16.328 -12.75 -13.531 1 96.62 303 ALA B C 1
ATOM 4991 O O . ALA B 1 303 ? 16.562 -13.961 -13.57 1 96.62 303 ALA B O 1
ATOM 4992 N N . TYR B 1 304 ? 15.484 -12.242 -12.758 1 96.12 304 TYR B N 1
ATOM 4993 C CA . TYR B 1 304 ? 14.719 -13.094 -11.852 1 96.12 304 TYR B CA 1
ATOM 4994 C C . TYR B 1 304 ? 13.852 -14.07 -12.633 1 96.12 304 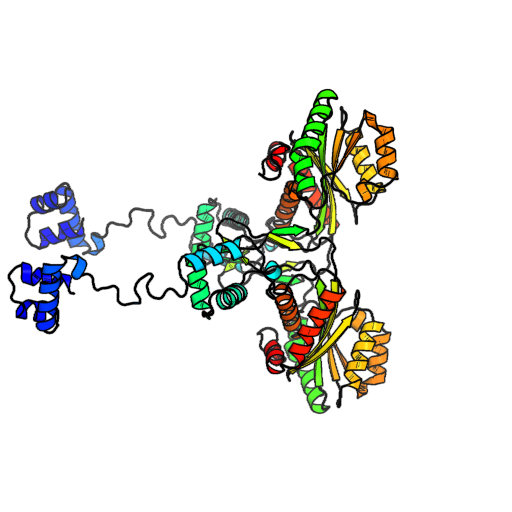TYR B C 1
ATOM 4996 O O . TYR B 1 304 ? 13.812 -15.266 -12.312 1 96.12 304 TYR B O 1
ATOM 5004 N N . MET B 1 305 ? 13.164 -13.586 -13.617 1 97.94 305 MET B N 1
ATOM 5005 C CA . MET B 1 305 ? 12.25 -14.422 -14.383 1 97.94 305 MET B CA 1
ATOM 5006 C C . MET B 1 305 ? 13.008 -15.5 -15.148 1 97.94 305 MET B C 1
ATOM 5008 O O . MET B 1 305 ? 12.547 -16.641 -15.258 1 97.94 305 MET B O 1
ATOM 5012 N N . ARG B 1 306 ? 14.156 -15.172 -15.703 1 97.94 306 ARG B N 1
ATOM 5013 C CA . ARG B 1 306 ? 14.984 -16.156 -16.375 1 97.94 306 ARG B CA 1
ATOM 5014 C C . ARG B 1 306 ? 15.43 -17.25 -15.406 1 97.94 306 ARG B C 1
ATOM 5016 O O . ARG B 1 306 ? 15.484 -18.422 -15.766 1 97.94 306 ARG B O 1
ATOM 5023 N N . GLY B 1 307 ? 15.727 -16.766 -14.227 1 97.25 307 GLY B N 1
ATOM 5024 C CA . GLY B 1 307 ? 16.031 -17.75 -13.188 1 97.25 307 GLY B CA 1
ATOM 5025 C C . GLY B 1 307 ? 14.859 -18.672 -12.875 1 97.25 307 GLY B C 1
ATOM 5026 O O . GLY B 1 307 ? 15.047 -19.875 -12.68 1 97.25 307 GLY B O 1
ATOM 5027 N N . LEU B 1 308 ? 13.734 -18.125 -12.852 1 97.25 308 LEU B N 1
ATOM 5028 C CA . LEU B 1 308 ? 12.531 -18.891 -12.555 1 97.25 308 LEU B CA 1
ATOM 5029 C C . LEU B 1 308 ? 12.227 -19.875 -13.68 1 97.25 308 LEU B C 1
ATOM 5031 O O . LEU B 1 308 ? 11.734 -20.984 -13.422 1 97.25 308 LEU B O 1
ATOM 5035 N N . GLN B 1 309 ? 12.5 -19.516 -14.922 1 97.12 309 GLN B N 1
ATOM 5036 C CA . GLN B 1 309 ? 12.305 -20.391 -16.062 1 97.12 309 GLN B CA 1
ATOM 5037 C C . GLN B 1 309 ? 13.133 -21.672 -15.922 1 97.12 309 GLN B C 1
ATOM 5039 O O . GLN B 1 309 ? 12.758 -22.719 -16.453 1 97.12 309 GLN B O 1
ATOM 5044 N N . ARG B 1 310 ? 14.164 -21.609 -15.172 1 97 310 ARG B N 1
ATOM 5045 C CA . ARG B 1 310 ? 15.062 -22.75 -15 1 97 310 ARG B CA 1
ATOM 5046 C C . ARG B 1 310 ? 14.695 -23.547 -13.758 1 97 310 ARG B C 1
ATOM 5048 O O . ARG B 1 310 ? 15.406 -24.484 -13.383 1 97 310 ARG B O 1
ATOM 5055 N N . ARG B 1 311 ? 13.641 -23.141 -13.164 1 97.19 311 ARG B N 1
ATOM 5056 C CA . ARG B 1 311 ? 13.188 -23.828 -11.961 1 97.19 311 ARG B CA 1
ATOM 5057 C C . ARG B 1 311 ? 11.742 -24.297 -12.102 1 97.19 311 ARG B C 1
ATOM 5059 O O . ARG B 1 311 ? 10.867 -23.844 -11.352 1 97.19 311 ARG B O 1
ATOM 5066 N N . PRO B 1 312 ? 11.562 -25.344 -12.898 1 96.88 312 PRO B N 1
ATOM 5067 C CA . PRO B 1 312 ? 10.195 -25.797 -13.164 1 96.88 312 PRO B CA 1
ATOM 5068 C C . PRO B 1 312 ? 9.469 -26.25 -11.906 1 96.88 312 PRO B C 1
ATOM 5070 O O . PRO B 1 312 ? 8.25 -26.109 -11.812 1 96.88 312 PRO B O 1
ATOM 5073 N N . ALA B 1 313 ? 10.156 -26.75 -10.969 1 97.31 313 ALA B N 1
ATOM 5074 C CA . ALA B 1 313 ? 9.531 -27.203 -9.727 1 97.31 313 ALA B CA 1
ATOM 5075 C C . ALA B 1 313 ? 8.891 -26.047 -8.984 1 97.31 313 ALA B C 1
ATOM 5077 O O . ALA B 1 313 ? 7.797 -26.188 -8.422 1 97.31 313 ALA B O 1
ATOM 5078 N N . LYS B 1 314 ? 9.57 -24.969 -8.977 1 97.12 314 LYS B N 1
ATOM 5079 C CA . LYS B 1 314 ? 9.016 -23.781 -8.328 1 97.12 314 LYS B CA 1
ATOM 5080 C C . LYS B 1 314 ? 7.777 -23.281 -9.062 1 97.12 314 LYS B C 1
ATOM 5082 O O . LYS B 1 314 ? 6.809 -22.859 -8.438 1 97.12 314 LYS B O 1
ATOM 5087 N N . VAL B 1 315 ? 7.832 -23.359 -10.312 1 97.69 315 VAL B N 1
ATOM 5088 C CA . VAL B 1 315 ? 6.691 -22.922 -11.117 1 97.69 315 VAL B CA 1
ATOM 5089 C C . VAL B 1 315 ? 5.488 -23.828 -10.828 1 97.69 315 VAL B C 1
ATOM 5091 O O . VAL B 1 315 ? 4.371 -23.328 -10.641 1 97.69 315 VAL B O 1
ATOM 5094 N N . ARG B 1 316 ? 5.711 -25.094 -10.688 1 97.5 316 ARG B N 1
ATOM 5095 C CA . ARG B 1 316 ? 4.645 -26.031 -10.375 1 97.5 316 ARG B CA 1
ATOM 5096 C C . ARG B 1 316 ? 4.055 -25.75 -8.992 1 97.5 316 ARG B C 1
ATOM 5098 O O . ARG B 1 316 ? 2.863 -25.984 -8.766 1 97.5 316 ARG B O 1
ATOM 5105 N N . ALA B 1 317 ? 4.887 -25.25 -8.18 1 97 317 ALA B N 1
ATOM 5106 C CA . ALA B 1 317 ? 4.473 -25 -6.805 1 97 317 ALA B CA 1
ATOM 5107 C C . ALA B 1 317 ? 3.418 -23.906 -6.742 1 97 317 ALA B C 1
ATOM 5109 O O . ALA B 1 317 ? 2.602 -23.875 -5.816 1 97 317 ALA B O 1
ATOM 5110 N N . PHE B 1 318 ? 3.422 -23.016 -7.719 1 97.06 318 PHE B N 1
ATOM 5111 C CA . PHE B 1 318 ? 2.447 -21.938 -7.734 1 97.06 318 PHE B CA 1
ATOM 5112 C C . PHE B 1 318 ? 1.034 -22.484 -7.898 1 97.06 318 PHE B C 1
ATOM 5114 O O . PHE B 1 318 ? 0.059 -21.797 -7.574 1 97.06 318 PHE B O 1
ATOM 5121 N N . PHE B 1 319 ? 0.897 -23.719 -8.391 1 97.62 319 PHE B N 1
ATOM 5122 C CA . PHE B 1 319 ? -0.402 -24.328 -8.641 1 97.62 319 PHE B CA 1
ATOM 5123 C C . PHE B 1 319 ? -0.897 -25.078 -7.414 1 97.62 319 PHE B C 1
ATOM 5125 O O . PHE B 1 319 ? -2.006 -25.625 -7.41 1 97.62 319 PHE B O 1
ATOM 5132 N N . GLN B 1 320 ? -0.116 -25.047 -6.355 1 95.5 320 GLN B N 1
ATOM 5133 C CA . GLN B 1 320 ? -0.451 -25.859 -5.191 1 95.5 320 GLN B CA 1
ATOM 5134 C C . GLN B 1 320 ? -1.222 -25.047 -4.156 1 95.5 320 GLN B C 1
ATOM 5136 O O . GLN B 1 320 ? -1.733 -25.594 -3.18 1 95.5 320 GLN B O 1
ATOM 5141 N N . ALA B 1 321 ? -1.3 -23.781 -4.383 1 93.56 321 ALA B N 1
ATOM 5142 C CA . ALA B 1 321 ? -2.096 -22.953 -3.469 1 93.56 321 ALA B CA 1
ATOM 5143 C C . ALA B 1 321 ? -3.555 -23.406 -3.467 1 93.56 321 ALA B C 1
ATOM 5145 O O . ALA B 1 321 ? -4.094 -23.797 -4.508 1 93.56 321 ALA B O 1
ATOM 5146 N N . PRO B 1 322 ? -4.211 -23.266 -2.355 1 90.56 322 PRO B N 1
ATOM 5147 C CA . PRO B 1 322 ? -5.574 -23.781 -2.219 1 90.56 322 PRO B CA 1
ATOM 5148 C C . PRO B 1 322 ? -6.535 -23.203 -3.254 1 90.56 322 PRO B C 1
ATOM 5150 O O . PRO B 1 322 ? -7.352 -23.938 -3.818 1 90.56 322 PRO B O 1
ATOM 5153 N N . SER B 1 323 ? -6.496 -21.984 -3.543 1 90.69 323 SER B N 1
ATOM 5154 C CA . SER B 1 323 ? -7.457 -21.312 -4.41 1 90.69 323 SER B CA 1
ATOM 5155 C C . SER B 1 323 ? -7.242 -21.688 -5.875 1 90.69 323 SER B C 1
ATOM 5157 O O . SER B 1 323 ? -8.109 -21.453 -6.719 1 90.69 323 SER B O 1
ATOM 5159 N N . VAL B 1 324 ? -6.059 -22.344 -6.18 1 95.56 324 VAL B N 1
ATOM 5160 C CA . VAL B 1 324 ? -5.773 -22.641 -7.578 1 95.56 324 VAL B CA 1
ATOM 5161 C C . VAL B 1 324 ? -5.41 -24.125 -7.723 1 95.56 324 VAL B C 1
ATOM 5163 O O . VAL B 1 324 ? -4.902 -24.547 -8.766 1 95.56 324 VAL B O 1
ATOM 5166 N N . ARG B 1 325 ? -5.68 -24.906 -6.766 1 94.19 325 ARG B N 1
ATOM 5167 C CA . ARG B 1 325 ? -5.355 -26.328 -6.789 1 94.19 325 ARG B CA 1
ATOM 5168 C C . ARG B 1 325 ? -6.129 -27.047 -7.883 1 94.19 325 ARG B C 1
ATOM 5170 O O . ARG B 1 325 ? -5.672 -28.062 -8.406 1 94.19 325 ARG B O 1
ATOM 5177 N N . TYR B 1 326 ? -7.289 -26.5 -8.258 1 94.5 326 TYR B N 1
ATOM 5178 C CA . TYR B 1 326 ? -8.117 -27.094 -9.305 1 94.5 326 TYR B CA 1
ATOM 5179 C C . TYR B 1 326 ? -7.371 -27.109 -10.633 1 94.5 326 TYR B C 1
ATOM 5181 O O . TYR B 1 326 ? -7.703 -27.906 -11.523 1 94.5 326 TYR B O 1
ATOM 5189 N N . ALA B 1 327 ? -6.328 -26.344 -10.781 1 94.94 327 ALA B N 1
ATOM 5190 C CA . ALA B 1 327 ? -5.598 -26.188 -12.039 1 94.94 327 ALA B CA 1
ATOM 5191 C C . ALA B 1 327 ? -4.289 -26.969 -12.016 1 94.94 327 ALA B C 1
ATOM 5193 O O . ALA B 1 327 ? -3.496 -26.891 -12.953 1 94.94 327 ALA B O 1
ATOM 5194 N N . ALA B 1 328 ? -4.027 -27.688 -10.93 1 93.56 328 ALA B N 1
ATOM 5195 C CA . ALA B 1 328 ? -2.748 -28.359 -10.742 1 93.56 328 ALA B CA 1
ATOM 5196 C C . ALA B 1 328 ? -2.689 -29.656 -11.555 1 93.56 328 ALA B C 1
ATOM 5198 O O . ALA B 1 328 ? -3.723 -30.281 -11.82 1 93.56 328 ALA B O 1
#

Foldseek 3Di:
DLLQLLVCVVVPDDLVVSCVVVVHDSVVNVVSNVQCVVPNPVSSPPPPPDDPPVRPDLDDPVLLVVLLCPQVPDALVVVVHPDRHPDLVSSQVVCCVSRVDGDDSVRSVVSCVVVVHDDDDDDDFDPPADVVQQVCCLPPVVVVVVVVCVVQVAFEKEKDKDKDKLPDDADDDDDPPPDHDDDDADPDIDMKMKMWIAALQQAIDMDIDDDDDALVNVVVRVVVVLVPDPAAYEYEYEVPVSCVDPVNQVVCVVVVRRYDYHYHRHRCCLQGLVVLVNVVLRNVQSVDRRDHYNVSVVVVSVVVRVVSNVPSVVRNVSCVDPSHVSRD/DLLQLLVCVVVPDDLVVSCVVVVHDSVVNVVSNVQCVVPNPVSSPPPPPDDPPPPPDLDDPVLLVVLLCPQVPDALVVVVHPDRHPDLVSSQVVCCVSRVDGDDSVRSVVSCVVVVHDDDDDDDFDPPADPVQQVCCLPPVVVVVVVVCVVQVAFEKEKDKDKDKLPDDADDDDDPPPDHDDDDADPDIDMKMKMWIAALQQAIDMDIDDDDDALVNVVVRVVVVLVPDPAAYEYEYEVPVSCVDPVNQVVCVVVVRRYDYH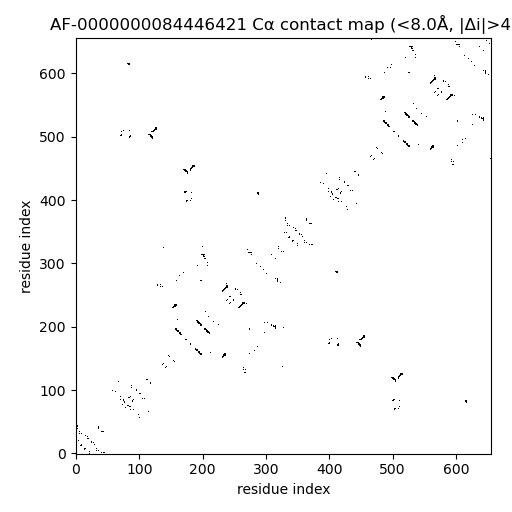YHGHRCCLQGLVVLVNVVLRRVQSVDRRDHYNVSVVVVSVVVRVVSNVVSVVRNVSCVDPSHVSRD

pLDDT: mean 90.12, std 10.76, range [39.75, 98.75]

Solvent-accessible surface area (backbone atoms only — not comparable to full-atom values): 35564 Å² total; per-residue (Å²): 107,54,58,59,31,36,49,36,40,72,72,69,44,50,51,62,55,25,9,63,70,65,70,46,60,43,68,53,41,48,49,43,40,52,36,29,70,71,57,34,74,68,52,41,44,69,67,74,87,63,78,53,93,72,70,76,50,90,56,53,71,68,54,46,56,49,49,53,48,49,55,64,75,41,50,36,47,81,71,73,39,87,18,44,40,44,34,71,67,43,48,39,52,50,44,26,72,74,71,68,48,81,65,51,73,68,53,43,52,53,50,37,48,74,72,43,35,38,74,33,65,52,42,84,37,40,60,81,39,49,66,68,52,48,48,43,36,69,71,44,50,49,54,50,49,53,52,48,25,61,74,70,57,32,46,63,31,35,35,49,73,49,77,44,49,60,74,60,81,57,68,54,22,45,18,48,66,95,44,76,41,74,44,72,34,61,76,70,82,39,65,45,22,36,40,38,32,37,26,62,85,14,51,60,48,72,48,78,47,76,70,73,85,41,54,70,60,50,46,53,51,51,51,50,52,49,71,74,40,96,51,27,35,36,36,36,30,58,73,52,66,47,71,66,29,65,73,46,47,52,50,36,61,76,36,52,81,46,28,42,81,46,69,47,56,66,74,47,63,69,58,37,43,42,51,50,48,51,51,50,51,53,52,55,55,44,45,27,53,74,44,83,44,54,67,53,43,50,50,53,52,51,51,50,52,56,53,48,49,74,32,32,68,63,46,29,51,39,22,62,42,82,68,19,39,91,66,84,105,54,57,59,31,38,49,36,39,71,72,70,43,51,52,61,56,24,10,62,71,67,70,48,59,42,68,55,40,47,50,42,41,49,36,28,69,72,56,34,74,67,54,40,45,67,69,73,87,65,78,56,92,71,68,78,50,92,56,54,72,66,53,47,54,51,49,54,47,49,56,66,75,43,50,36,48,82,70,73,40,86,18,44,41,43,33,70,67,44,46,38,54,49,44,25,73,76,71,66,48,83,65,51,74,68,54,44,52,51,48,37,48,73,71,43,36,39,77,34,66,53,42,82,37,41,62,80,40,49,67,67,52,49,49,42,36,71,69,44,51,49,53,50,50,53,52,49,25,62,76,69,57,31,46,62,28,32,35,48,71,50,76,43,50,57,74,60,82,57,67,55,24,45,20,46,67,94,45,76,41,74,43,74,34,62,73,70,80,36,66,45,21,36,39,37,33,35,25,62,85,14,50,58,48,72,48,78,47,76,69,73,86,41,53,72,59,51,45,53,52,51,52,51,52,49,73,74,40,95,52,27,34,36,37,35,30,59,72,53,65,47,71,65,28,65,74,45,46,52,51,36,62,76,35,51,81,45,28,44,81,43,68,47,56,66,73,47,63,70,56,38,42,42,50,49,49,51,50,50,50,54,51,54,56,44,44,27,53,73,43,81,44,55,68,52,42,48,51,52,52,51,52,50,51,56,53,47,48,73,31,33,68,62,46,31,52,38,21,63,42,81,68,18,39,91,66,85

Radius of gyration: 34.75 Å; Cα contacts (8 Å, |Δi|>4): 959; chains: 2; bounding box: 62×87×106 Å

Secondary structure (DSSP, 8-state):
-HHHHHHHHHTT--HHHHHHHHTS-HHHHHHHHHHHHHHGGGGGS---SSS-TTTT-SS-HHHHHHHHHHHHH--GGGGT-S-SS--HHHHHHHHHHHH-PPPPHHHHHHHHHHTTEEEEPPEEEETT--HHHHHHIIIIIHHHHHHHHHHHTPEEEEEEEEEEETTPPP--EEEETT---EEEE-SS--EEEEEEEE-TTS-EEEEEESSS--HHHHHHHHHHHHHT-SS-EEEEE---GGGG-HHHHHHHHHTTTTEEEEEPPTT-GGG-THHHHHHHHHHHHHHSPPPSSHHHHHHHHHHHHHHHHT-HHHHHHGGGSGGGGGG-/-HHHHHHHHHTT--HHHHHHHHTS-HHHHHHHHHHHHHHGGGGGS---SSS-TTTT-SS-HHHHHHHHHHHHH--GGGGT-S-SS--HHHHHHHHHHHH-PPPPHHHHHHHHHHTTEEEEPPEEEETT--HHHHHHIIIIIHHHHHHHHHHHTPEEEEEEEEEEETTPPP--EEEETT---EEEE-SS--EEEEEEEE-TTS-EEEEEESSS--HHHHHHHHHHHHHT-SS-EEEEE---GGGG-HHHHHHHHHTTTTEEEEEPPTT-GGG-THHHHHHHHHHHHHHSPPPSSHHHHHHHHHHHHHHHHT-HHHHHHGGGSGGGGGG-

InterPro domains:
  IPR009057 Homedomain-like superfamily [SSF46689] (1-116)
  IPR025959 Winged helix-turn helix domain [PF13592] (83-139)
  IPR036397 Ribonuclease H superfamily [G3DSA:3.30.420.10] (125-321)
  IPR038717 Tc1-like transposase, DDE domain [PF13358] (156-292)
  IPR047655 Transposase IS630-like [NF033545] (2-306)
  IPR055247 Insertion element IS150 protein InsJ-like, helix-turn-helix domain [PF13518] (2-52)

Sequence (656 aa):
MRRVAVSMVEAGKTRIEAAAAVGVNRRFVGEWVAAAGRSGEAALEGGRRGRRPGEQKAFSPHQEQRLRRLISDRCPDQLRLPFALWTREAVGALIERETGVRLSASALGRTLRGWGFTPQRPARRAIERREPEVRAWLRHAYPAITARARAEGAEIHWADETGLSNQARYGRSFAPRGRTPVMPRPARRVSQSMISSLTNRGTLRFMVYDGALVAATFLVFLRRLVQGAGRKLFVIVDNLRVHRAKPVTAWAKANAERIELFYLPPYAPEHNPDEFLNNDVKQAMARRPVPRDKASLKAGLTAYMRGLQRRPAKVRAFFQAPSVRYAAMRRVAVSMVEAGKTRIEAAAAVGVNRRFVGEWVAAAGRSGEAALEGGRRGRRPGEQKAFSPHQEQRLRRLISDRCPDQLRLPFALWTREAVGALIERETGVRLSASALGRTLRGWGFTPQRPARRAIERREPEVRAWLRHAYPAITARARAEGAEIHWADETGLSNQARYGRSFAPRGRTPVMPRPARRVSQSMISSLTNRGTLRFMVYDGALVAATFLVFLRRLVQGAGRKLFVIVDNLRVHRAKPVTAWAKANAERIELFYLPPYAPEHNPDEFLNNDVKQAMARRPVPRDKASLKAGLTAYMRGLQRRPAKVRAFFQAPSVRYAA

Organism: NCBI:txid207340